Protein AF-A0A087U6N5-F1 (afdb_monomer)

Solvent-accessible surface area (backbone atoms only — not comparable to full-atom values): 22549 Å² total; per-residue (Å²): 138,92,80,91,86,80,84,83,82,83,78,58,75,62,62,71,56,47,54,60,55,51,52,50,54,49,48,53,50,53,46,52,34,31,43,51,13,33,53,29,34,18,44,20,47,17,50,35,24,36,49,40,55,46,35,60,36,48,47,71,46,43,84,78,50,54,70,69,56,47,49,52,52,50,53,51,47,51,52,51,32,43,57,29,18,50,49,41,26,54,57,49,43,63,71,49,71,56,49,62,61,39,46,53,49,34,52,52,44,44,54,51,35,52,49,36,42,75,74,60,68,28,58,65,68,55,32,54,52,42,40,52,38,51,51,52,33,39,53,60,60,16,41,41,22,32,45,19,37,50,76,67,69,48,56,66,69,60,35,52,60,51,22,52,53,21,24,54,11,35,39,47,50,48,42,46,75,50,46,47,50,42,50,52,42,36,41,50,54,51,52,61,68,70,47,51,73,66,55,51,51,50,53,47,42,48,35,71,72,30,77,71,21,40,51,50,51,52,53,37,53,51,53,33,51,44,48,20,36,33,29,26,11,50,25,37,38,42,18,55,70,71,68,74,52,47,70,69,61,20,50,54,48,8,52,52,32,14,52,24,38,29,52,49,39,52,66,47,53,42,45,50,51,48,46,68,74,70,55,80,74,82,87,70,79,70,72,54,85,84,69,70,70,79,78,73,66,86,73,53,71,67,52,57,50,53,46,52,50,53,52,50,53,50,51,50,52,40,50,41,32,31,52,43,46,14,43,22,26,14,31,24,43,57,27,82,69,94,48,31,69,78,69,65,43,71,70,46,51,52,37,26,53,52,20,36,57,45,16,44,56,54,22,50,55,52,37,56,50,53,51,52,52,52,53,53,51,48,57,51,54,70,74,46,65,78,68,52,59,59,52,51,55,51,51,51,52,50,56,57,52,58,60,69,73,76,74,85,82,89,87,77,91,84,88,86,92,79,90,80,87,87,82,91,134

pLDDT: mean 75.42, std 20.96, range [23.14, 95.44]

Sequence (425 aa):
MVVKSSDRLINDKSTEEIYPKFKILLDTFLFLLAAWSEIGYSIFSGSSTSESILDPLKRYLYPSVSADTASKISQTLNILTQVLSYSDAMLTIATISDIKEKKEQFLKETRSGFNQLKYGEIKIIPFVLNLFIFIFSFVVISLCPWIGLRMRDFDMDFSLACGISMFLGQMTIYTLQYGSYIFAAPKRIFYLFEMTRSEKINLLKNIFCTKKGIYVALRTLANTTVMGLRFHGIGLFSSKLILGNNALFGTVYSCLASFSIVYRVLMTQSYNDYRTKFKEETDIELIPTDKIQEEVAPQNTAGKIVAKLLLLLLSILISLTFLLRTFSTPVLCTGPIDNPERDYDIKTTLLASLGLLLGGFAAYQYCKFMWRLGKMASKNISSSAFFRANDFVKSHRMIVNDSNQNGSLKNETTIALSQIQPPVK

Organism: Stegodyphus mimosarum (NCBI:txid407821)

Nearest PDB structures (foldseek):
  2efl-assembly1_A-2  TM=1.630E-01  e=5.286E+00  Homo sapiens

Mean predicted aligned error: 13.1 Å

Radius of gyration: 30.12 Å; Cα contacts (8 Å, |Δi|>4): 412; chains: 1; bounding box: 91×103×58 Å

Secondary structure (DSSP, 8-state):
-----SSSSS--HHHHHHHHHHHHHHHHHHHHHHHHHHHHHHHHHHHHHHHHHHHHHHHHTGGGS-HHHHHHHHHHHHHHHHHHHHHHHHHHHHHHTTHHHHHHHHHHHHHHHHHHHHTTSS-HHHHHHHHHHHHHHHHHHHTHHHHHHHHTT--HHHHHHHHHHHHHHHHHHHHHHHTTHHHHHHHHHHHHHHS-HHHHHHHHHHHHSSHHHHHHHHHHHHHHHHHHHHHHHHHHHHHHHTS---HHHHHHHHHHHHHHHHHHHIIIIIHHHHHHHH--SSS-----TT----------HHHHHHHHHHHHHHHHHHHHHHHHHHHHHHHHHH---S-HHHH--HHHHHHHHHHHHHHHHHHHHHHHHHHHHHHHHHHHHHHSSTTHHHHHHHHHHHHHHHTTTS-------------------

Structure (mmCIF, N/CA/C/O backbone):
data_AF-A0A087U6N5-F1
#
_entry.id   AF-A0A087U6N5-F1
#
loop_
_atom_site.group_PDB
_atom_site.id
_atom_site.type_symbol
_atom_site.label_atom_id
_atom_site.label_alt_id
_atom_site.label_comp_id
_atom_site.label_asym_id
_atom_site.label_entity_id
_atom_site.label_seq_id
_atom_site.pdbx_PDB_ins_code
_atom_site.Cartn_x
_atom_site.Cartn_y
_atom_site.Cartn_z
_atom_site.occupancy
_atom_site.B_iso_or_equiv
_atom_site.auth_seq_id
_atom_site.auth_comp_id
_atom_site.auth_asym_id
_atom_site.auth_atom_id
_atom_site.pdbx_PDB_model_num
ATOM 1 N N . MET A 1 1 ? -61.852 -19.584 19.414 1.00 34.88 1 MET A N 1
ATOM 2 C CA . MET A 1 1 ? -61.687 -20.662 18.416 1.00 34.88 1 MET A CA 1
ATOM 3 C C . MET A 1 1 ? -60.348 -20.473 17.729 1.00 34.88 1 MET A C 1
ATOM 5 O O . MET A 1 1 ? -60.082 -19.393 17.224 1.00 34.88 1 MET A O 1
ATOM 9 N N . VAL A 1 2 ? -59.497 -21.491 17.805 1.00 32.25 2 VAL A N 1
ATOM 10 C CA . VAL A 1 2 ? -58.175 -21.563 17.175 1.00 32.25 2 VAL A CA 1
ATOM 11 C C . VAL A 1 2 ? -58.328 -22.151 15.775 1.00 32.25 2 VAL A C 1
ATOM 13 O O . VAL A 1 2 ? -58.846 -23.255 15.669 1.00 32.25 2 VAL A O 1
ATOM 16 N N . VAL A 1 3 ? -57.813 -21.458 14.756 1.00 29.94 3 VAL A N 1
ATOM 17 C CA . VAL A 1 3 ? -57.280 -21.986 13.479 1.00 29.94 3 VAL A CA 1
ATOM 18 C C . VAL A 1 3 ? -56.268 -20.912 13.028 1.00 29.94 3 VAL A C 1
ATOM 20 O O . VAL A 1 3 ? -56.685 -19.817 12.685 1.00 29.94 3 VAL A O 1
ATOM 23 N N . LYS A 1 4 ? -54.946 -20.973 13.253 1.00 33.84 4 LYS A N 1
ATOM 24 C CA . LYS A 1 4 ? -53.900 -21.935 12.851 1.00 33.84 4 LYS A CA 1
ATOM 25 C C . LYS A 1 4 ? -53.874 -22.221 11.341 1.00 33.84 4 LYS A C 1
ATOM 27 O O . LYS A 1 4 ? -54.354 -23.265 10.920 1.00 33.84 4 LYS A O 1
ATOM 32 N N . SER A 1 5 ? -53.239 -21.346 10.550 1.00 35.84 5 SER A N 1
ATOM 33 C CA . SER A 1 5 ? -52.713 -21.726 9.221 1.00 35.84 5 SER A CA 1
ATOM 34 C C . SER A 1 5 ? -51.633 -20.795 8.625 1.00 35.84 5 SER A C 1
ATOM 36 O O . SER A 1 5 ? -51.600 -20.633 7.409 1.00 35.84 5 SER A O 1
ATOM 38 N N . SER A 1 6 ? -50.728 -20.217 9.426 1.00 33.28 6 SER A N 1
ATOM 39 C CA . SER A 1 6 ? -49.598 -19.425 8.879 1.00 33.28 6 SER A CA 1
ATOM 40 C C . SER A 1 6 ? -48.213 -20.033 9.136 1.00 33.28 6 SER A C 1
ATOM 42 O O . SER A 1 6 ? -47.249 -19.644 8.489 1.00 33.28 6 SER A O 1
ATOM 44 N N . ASP A 1 7 ? -48.104 -21.042 10.005 1.00 32.16 7 ASP A N 1
ATOM 45 C CA . ASP A 1 7 ? -46.802 -21.534 10.495 1.00 32.16 7 ASP A CA 1
ATOM 46 C C . ASP A 1 7 ? -46.289 -22.808 9.799 1.00 32.16 7 ASP A C 1
ATOM 48 O O . ASP A 1 7 ? -45.426 -23.504 10.327 1.00 32.16 7 ASP A O 1
ATOM 52 N N . ARG A 1 8 ? -46.818 -23.169 8.623 1.00 31.52 8 ARG A N 1
ATOM 53 C CA . ARG A 1 8 ? -46.416 -24.408 7.920 1.00 31.52 8 ARG A CA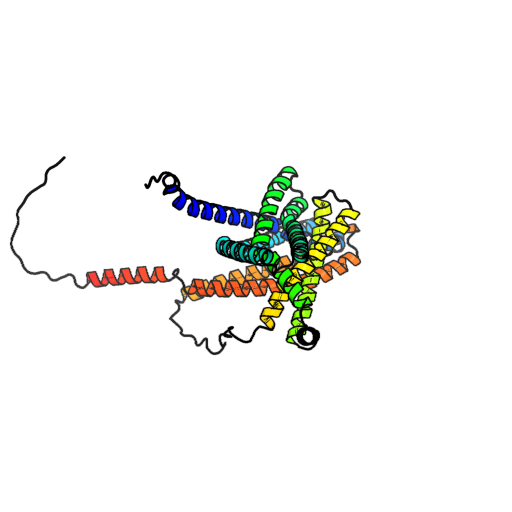 1
ATOM 54 C C . ARG A 1 8 ? -45.539 -24.226 6.681 1.00 31.52 8 ARG A C 1
ATOM 56 O O . ARG A 1 8 ? -45.309 -25.205 5.985 1.00 31.52 8 ARG A O 1
ATOM 63 N N . LEU A 1 9 ? -44.997 -23.035 6.430 1.00 33.41 9 LEU A N 1
ATOM 64 C CA . LEU A 1 9 ? -44.153 -22.791 5.247 1.00 33.41 9 LEU A CA 1
ATOM 65 C C . LEU A 1 9 ? -42.735 -22.279 5.534 1.00 33.41 9 LEU A C 1
ATOM 67 O O . LEU A 1 9 ? -42.012 -21.949 4.604 1.00 33.41 9 LEU A O 1
ATOM 71 N N . ILE A 1 10 ? -42.295 -22.277 6.795 1.00 40.03 10 ILE A N 1
ATOM 72 C CA . ILE A 1 10 ? -40.899 -21.974 7.157 1.00 40.03 10 ILE A CA 1
ATOM 73 C C . ILE A 1 10 ? -40.427 -22.997 8.192 1.00 40.03 10 ILE A C 1
ATOM 75 O O . ILE A 1 10 ? -40.087 -22.667 9.320 1.00 40.03 10 ILE A O 1
ATOM 79 N N . ASN A 1 11 ? -40.501 -24.278 7.849 1.00 38.62 11 ASN A N 1
ATOM 80 C CA . ASN A 1 11 ? -39.850 -25.319 8.643 1.00 38.62 11 ASN A CA 1
ATOM 81 C C . ASN A 1 11 ? -39.236 -26.369 7.722 1.00 38.62 11 ASN A C 1
ATOM 83 O O . ASN A 1 11 ? -39.383 -27.577 7.906 1.00 38.62 11 ASN A O 1
ATOM 87 N N . ASP A 1 12 ? -38.595 -25.870 6.671 1.00 39.12 12 ASP A N 1
ATOM 88 C CA . ASP A 1 12 ? -37.913 -26.694 5.700 1.00 39.12 12 ASP A CA 1
ATOM 89 C C . ASP A 1 12 ? -36.463 -26.852 6.169 1.00 39.12 12 ASP A C 1
ATOM 91 O O . ASP A 1 12 ? -35.696 -25.884 6.203 1.00 39.12 12 ASP A O 1
ATOM 95 N N . LYS A 1 13 ? -36.096 -28.078 6.571 1.00 41.03 13 LYS A N 1
ATOM 96 C CA . LYS A 1 13 ? -34.728 -28.493 6.955 1.00 41.03 13 LYS A CA 1
ATOM 97 C C . LYS A 1 13 ? -33.665 -28.086 5.919 1.00 41.03 13 LYS A C 1
ATOM 99 O O . LYS A 1 13 ? -32.487 -27.988 6.247 1.00 41.03 13 LYS A O 1
ATOM 104 N N . SER A 1 14 ? -34.081 -27.809 4.684 1.00 44.22 14 SER A N 1
ATOM 105 C CA . SER A 1 14 ? -33.263 -27.236 3.615 1.00 44.22 14 SER A CA 1
ATOM 106 C C . SER A 1 14 ? -32.658 -25.874 4.003 1.00 44.22 14 SER A C 1
ATOM 108 O O . SER A 1 14 ? -31.481 -25.628 3.753 1.00 44.22 14 SER A O 1
ATOM 110 N N . THR A 1 15 ? -33.410 -25.010 4.690 1.00 42.12 15 THR A N 1
ATOM 111 C CA . THR A 1 15 ? -32.994 -23.641 5.047 1.00 42.12 15 THR A CA 1
ATOM 112 C C . THR A 1 15 ? -31.859 -23.605 6.081 1.00 42.12 15 THR A C 1
ATOM 114 O O . THR A 1 15 ? -30.982 -22.742 6.001 1.00 42.12 15 THR A O 1
ATOM 117 N N . GLU A 1 16 ? -31.825 -24.564 7.014 1.00 47.69 16 GLU A N 1
ATOM 118 C CA . GLU A 1 16 ? -30.769 -24.677 8.035 1.00 47.69 16 GLU A CA 1
ATOM 119 C C . GLU A 1 16 ? -29.457 -25.265 7.485 1.00 47.69 16 GLU A C 1
ATOM 121 O O . GLU A 1 16 ? -28.385 -24.920 7.979 1.00 47.69 16 GLU A O 1
ATOM 126 N N . GLU A 1 17 ? -29.500 -26.081 6.423 1.00 50.81 17 GLU A N 1
ATOM 127 C CA . GLU A 1 17 ? -28.295 -26.606 5.756 1.00 50.81 17 GLU A CA 1
ATOM 128 C C . GLU A 1 17 ? -27.736 -25.684 4.659 1.00 50.81 17 GLU A C 1
ATOM 130 O O . GLU A 1 17 ? -26.525 -25.675 4.407 1.00 50.81 17 GLU A O 1
ATOM 135 N N . ILE A 1 18 ? -28.588 -24.893 3.996 1.00 56.06 18 ILE A N 1
ATOM 136 C CA . ILE A 1 18 ? -28.172 -23.955 2.939 1.00 56.06 18 ILE A CA 1
ATOM 137 C C . ILE A 1 18 ? -27.336 -22.809 3.525 1.00 56.06 18 ILE A C 1
ATOM 139 O O . ILE A 1 18 ? -26.335 -22.401 2.933 1.00 56.06 18 ILE A O 1
ATOM 143 N N . TYR A 1 19 ? -27.692 -22.324 4.715 1.00 61.00 19 TYR A N 1
ATOM 144 C CA . TYR A 1 19 ? -27.027 -21.193 5.362 1.00 61.00 19 TYR A CA 1
ATOM 145 C C . TYR A 1 19 ? -25.529 -21.423 5.681 1.00 61.00 19 TYR A C 1
ATOM 147 O O . TYR A 1 19 ? -24.704 -20.575 5.321 1.00 61.00 19 TYR A O 1
ATOM 155 N N . PRO A 1 20 ? -25.109 -22.555 6.288 1.00 72.81 20 PRO A N 1
ATOM 156 C CA . PRO A 1 20 ? -23.692 -22.840 6.514 1.00 72.81 20 PRO A CA 1
ATOM 157 C C . PRO A 1 20 ? -22.926 -23.115 5.213 1.00 72.81 20 PRO A C 1
ATOM 159 O O . PRO A 1 20 ? -21.796 -22.642 5.079 1.00 72.81 20 PRO A O 1
ATOM 162 N N . LYS A 1 21 ? -23.530 -23.803 4.229 1.00 75.69 21 LYS A N 1
ATOM 163 C CA . LYS A 1 21 ? -22.900 -24.056 2.916 1.00 75.69 21 LYS A CA 1
ATOM 164 C C . LYS A 1 21 ? -22.639 -22.752 2.155 1.00 75.69 21 LYS A C 1
ATOM 166 O O . LYS A 1 21 ? -21.538 -22.549 1.648 1.00 75.69 21 LYS A O 1
ATOM 171 N N . PHE A 1 22 ? -23.606 -21.834 2.148 1.00 81.94 22 PHE A N 1
ATOM 172 C CA . PHE A 1 22 ? -23.453 -20.512 1.540 1.00 81.94 22 PHE A CA 1
ATOM 173 C C . PHE A 1 22 ? -22.379 -19.669 2.242 1.00 81.94 22 PHE A C 1
ATOM 175 O O . PHE A 1 22 ? -21.578 -19.008 1.583 1.00 81.94 22 PHE A O 1
ATOM 182 N N . LYS A 1 23 ? -22.302 -19.726 3.581 1.00 82.44 23 LYS A N 1
ATOM 183 C CA . LYS A 1 23 ? -21.275 -19.007 4.351 1.00 82.44 23 LYS A CA 1
ATOM 184 C C . LYS A 1 23 ? -19.859 -19.483 4.006 1.00 82.44 23 LYS A C 1
ATOM 186 O O . LYS A 1 23 ? -18.983 -18.639 3.836 1.00 82.44 23 LYS A O 1
ATOM 191 N N . ILE A 1 24 ? -19.655 -20.798 3.878 1.00 84.94 24 ILE A N 1
ATOM 192 C CA . ILE A 1 24 ? -18.368 -21.385 3.471 1.00 84.94 24 ILE A CA 1
ATOM 193 C C . ILE A 1 24 ? -18.020 -20.959 2.044 1.00 84.94 24 ILE A C 1
ATOM 195 O O . ILE A 1 24 ? -16.914 -20.480 1.817 1.00 84.94 24 ILE A O 1
ATOM 199 N N . LEU A 1 25 ? -18.969 -21.066 1.107 1.00 88.31 25 LEU A N 1
ATOM 200 C CA . LEU A 1 25 ? -18.761 -20.659 -0.285 1.00 88.31 25 LEU A CA 1
ATOM 201 C C . LEU A 1 25 ? -18.340 -19.187 -0.387 1.00 88.31 25 LEU A C 1
ATOM 203 O O . LEU A 1 25 ? -17.398 -18.865 -1.107 1.00 88.31 25 LEU A O 1
ATOM 207 N N . LEU A 1 26 ? -19.001 -18.306 0.368 1.00 87.75 26 LEU A N 1
ATOM 208 C CA . LEU A 1 26 ? -18.651 -16.892 0.434 1.00 87.75 26 LEU A CA 1
ATOM 209 C C . LEU A 1 26 ? -17.243 -16.683 1.005 1.00 87.75 26 LEU A C 1
ATOM 211 O O . LEU A 1 26 ? -16.474 -15.921 0.433 1.00 87.75 26 LEU A O 1
ATOM 215 N N . ASP A 1 27 ? -16.883 -17.357 2.100 1.00 86.75 27 ASP A N 1
ATOM 216 C CA . ASP A 1 27 ? -15.545 -17.238 2.697 1.00 86.75 27 ASP A CA 1
ATOM 217 C C . ASP A 1 27 ? -14.444 -17.707 1.741 1.00 86.75 27 ASP A C 1
ATOM 219 O O . ASP A 1 27 ? -13.428 -17.028 1.587 1.00 86.75 27 ASP A O 1
ATOM 223 N N . THR A 1 28 ? -14.664 -18.821 1.040 1.00 88.62 28 THR A N 1
ATOM 224 C CA . THR A 1 28 ? -13.745 -19.311 0.007 1.00 88.62 28 THR A CA 1
ATOM 225 C C . THR A 1 28 ? -13.643 -18.333 -1.158 1.00 88.62 28 THR A C 1
ATOM 227 O O . THR A 1 28 ? -12.536 -18.027 -1.596 1.00 88.62 28 THR A O 1
ATOM 230 N N . PHE A 1 29 ? -14.768 -17.802 -1.641 1.00 91.56 29 PHE A N 1
ATOM 231 C CA . PHE A 1 29 ? -14.775 -16.823 -2.725 1.00 91.56 29 PHE A CA 1
ATOM 232 C C . PHE A 1 29 ? -14.017 -15.546 -2.342 1.00 91.56 29 PHE A C 1
ATOM 234 O O . PHE A 1 29 ? -13.152 -15.101 -3.093 1.00 91.56 29 PHE A O 1
ATOM 241 N N . LEU A 1 30 ? -14.281 -14.992 -1.154 1.00 90.19 30 LEU A N 1
ATOM 242 C CA . LEU A 1 30 ? -13.582 -13.808 -0.654 1.00 90.19 30 LEU A CA 1
ATOM 243 C C . LEU A 1 30 ? -12.082 -14.066 -0.481 1.00 90.19 30 LEU A C 1
ATOM 245 O O . LEU A 1 30 ? -11.278 -13.193 -0.802 1.00 90.19 30 LEU A O 1
ATOM 249 N N . PHE A 1 31 ? -11.696 -15.257 -0.011 1.00 90.94 31 PHE A N 1
ATOM 250 C CA . PHE A 1 31 ? -10.290 -15.634 0.120 1.00 90.94 31 PHE A CA 1
ATOM 251 C C . PHE A 1 31 ? -9.598 -15.708 -1.242 1.00 90.94 31 PHE A C 1
ATOM 253 O O . PHE A 1 31 ? -8.532 -15.124 -1.414 1.00 90.94 31 PHE A O 1
ATOM 260 N N . LEU A 1 32 ? -10.207 -16.387 -2.218 1.00 92.69 32 LEU A N 1
ATOM 261 C CA . LEU A 1 32 ? -9.653 -16.503 -3.568 1.00 92.69 32 LEU A CA 1
ATOM 262 C C . LEU A 1 32 ? -9.543 -15.136 -4.246 1.00 92.69 32 LEU A C 1
ATOM 264 O O . LEU A 1 32 ? -8.527 -14.847 -4.873 1.00 92.69 32 LEU A O 1
ATOM 268 N N . LEU A 1 33 ? -10.548 -14.275 -4.076 1.00 92.69 33 LEU A N 1
ATOM 269 C CA . LEU A 1 33 ? -10.542 -12.921 -4.619 1.00 92.69 33 LEU A CA 1
ATOM 270 C C . LEU A 1 33 ? -9.446 -12.056 -3.974 1.00 92.69 33 LEU A C 1
ATOM 272 O O . LEU A 1 33 ? -8.720 -11.351 -4.675 1.00 92.69 33 LEU A O 1
ATOM 276 N N . ALA A 1 34 ? -9.277 -12.150 -2.652 1.00 89.75 34 ALA A N 1
ATOM 277 C CA . ALA A 1 34 ? -8.190 -11.492 -1.934 1.00 89.75 34 ALA A CA 1
ATOM 278 C C . ALA A 1 34 ? -6.819 -12.001 -2.411 1.00 89.75 34 ALA A C 1
ATOM 280 O O . ALA A 1 34 ? -5.956 -11.201 -2.771 1.00 89.75 34 ALA A O 1
ATOM 281 N N . ALA A 1 35 ? -6.634 -13.319 -2.504 1.00 91.81 35 ALA A N 1
ATOM 282 C CA . ALA A 1 35 ? -5.390 -13.923 -2.971 1.00 91.81 35 ALA A CA 1
ATOM 283 C C . ALA A 1 35 ? -5.048 -13.513 -4.410 1.00 91.81 35 ALA A C 1
ATOM 285 O O . ALA A 1 35 ? -3.911 -13.141 -4.696 1.00 91.81 35 ALA A O 1
ATOM 286 N N . TRP A 1 36 ? -6.044 -13.500 -5.297 1.00 93.94 36 TRP A N 1
ATOM 287 C CA . TRP A 1 36 ? -5.895 -13.011 -6.665 1.00 93.94 36 TRP A CA 1
ATOM 288 C C . TRP A 1 36 ? -5.448 -11.547 -6.711 1.00 93.94 36 TRP A C 1
ATOM 290 O O . TRP A 1 36 ? -4.549 -11.179 -7.468 1.00 93.94 36 TRP A O 1
ATOM 300 N N . SER A 1 37 ? -6.021 -10.710 -5.850 1.00 94.31 37 SER A N 1
ATOM 301 C CA . SER A 1 37 ? -5.659 -9.298 -5.777 1.00 94.31 37 SER A CA 1
ATOM 302 C C . SER A 1 37 ? -4.252 -9.044 -5.228 1.00 94.31 37 SER A C 1
ATOM 304 O O . SER A 1 37 ? -3.603 -8.090 -5.651 1.00 94.31 37 SER A O 1
ATOM 306 N N . GLU A 1 38 ? -3.746 -9.907 -4.343 1.00 92.62 38 GLU A N 1
ATOM 307 C CA . GLU A 1 38 ? -2.366 -9.850 -3.844 1.00 92.62 38 GLU A CA 1
ATOM 308 C C . GLU A 1 38 ? -1.357 -10.292 -4.911 1.00 92.62 38 GLU A C 1
ATOM 310 O O . GLU A 1 38 ? -0.292 -9.689 -5.045 1.00 92.62 38 GLU A O 1
ATOM 315 N N . ILE A 1 39 ? -1.711 -11.276 -5.747 1.00 92.00 39 ILE A N 1
ATOM 316 C CA . ILE A 1 39 ? -0.923 -11.614 -6.943 1.00 92.00 39 ILE A CA 1
ATOM 317 C C . ILE A 1 39 ? -0.854 -10.400 -7.873 1.00 92.00 39 ILE A C 1
ATOM 319 O O . ILE A 1 39 ? 0.228 -10.022 -8.314 1.00 92.00 39 ILE A O 1
ATOM 323 N N . GLY A 1 40 ? -1.977 -9.729 -8.122 1.00 92.00 40 GLY A N 1
ATOM 324 C CA . GLY A 1 40 ? -1.991 -8.490 -8.894 1.00 92.00 40 GLY A CA 1
ATOM 325 C C . GLY A 1 40 ? -1.148 -7.372 -8.273 1.00 92.00 40 GLY A C 1
ATOM 326 O O . GLY A 1 40 ? -0.360 -6.718 -8.957 1.00 92.00 40 GLY A O 1
ATOM 327 N N . TYR A 1 41 ? -1.243 -7.190 -6.956 1.00 91.88 41 TYR A N 1
ATOM 328 C CA . TYR A 1 41 ? -0.422 -6.228 -6.224 1.00 91.88 41 TYR A CA 1
ATOM 329 C C . TYR A 1 41 ? 1.078 -6.561 -6.316 1.00 91.88 41 TYR A C 1
ATOM 331 O O . TYR A 1 41 ? 1.903 -5.650 -6.366 1.00 91.88 41 TYR A O 1
ATOM 339 N N . SER A 1 42 ? 1.448 -7.842 -6.421 1.00 93.00 42 SER A N 1
ATOM 340 C CA . SER A 1 42 ? 2.834 -8.273 -6.660 1.00 93.00 42 SER A CA 1
ATOM 341 C C . SER A 1 42 ? 3.383 -7.823 -8.018 1.00 93.00 42 SER A C 1
ATOM 343 O O . SER A 1 42 ? 4.572 -7.527 -8.149 1.00 93.00 42 SER A O 1
ATOM 345 N N . ILE A 1 43 ? 2.528 -7.728 -9.039 1.00 92.75 43 ILE A N 1
ATOM 346 C CA . ILE A 1 43 ? 2.928 -7.219 -10.354 1.00 92.75 43 ILE A CA 1
ATOM 347 C C . ILE A 1 43 ? 3.255 -5.733 -10.220 1.00 92.75 43 ILE A C 1
ATOM 349 O O . ILE A 1 43 ? 4.320 -5.300 -10.651 1.00 92.75 43 ILE A O 1
ATOM 353 N N . PHE A 1 44 ? 2.383 -4.978 -9.548 1.00 93.69 44 PHE A N 1
ATOM 354 C CA . PHE A 1 44 ? 2.593 -3.562 -9.259 1.00 93.69 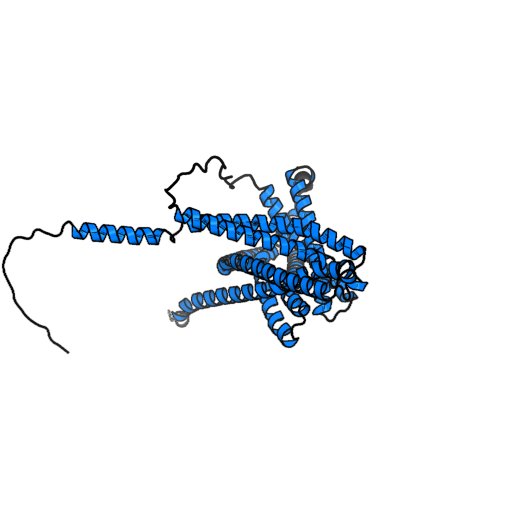44 PHE A CA 1
ATOM 355 C C . PHE A 1 44 ? 3.850 -3.300 -8.431 1.00 93.69 44 PHE A C 1
ATOM 357 O O . PHE A 1 44 ? 4.680 -2.477 -8.816 1.00 93.69 44 PHE A O 1
ATOM 364 N N . SER A 1 45 ? 4.027 -4.010 -7.314 1.00 91.69 45 SER A N 1
ATOM 365 C CA . SER A 1 45 ? 5.197 -3.823 -6.459 1.00 91.69 45 SER A CA 1
ATOM 366 C C . SER A 1 45 ? 6.483 -4.188 -7.200 1.00 91.69 45 SER A C 1
ATOM 368 O O . SER A 1 45 ? 7.425 -3.404 -7.170 1.00 91.69 45 SER A O 1
ATOM 370 N N . GLY A 1 46 ? 6.493 -5.284 -7.964 1.00 92.12 46 GLY A N 1
ATOM 371 C CA . GLY A 1 46 ? 7.623 -5.658 -8.815 1.00 92.12 46 GLY A CA 1
ATOM 372 C C . GLY A 1 46 ? 7.960 -4.594 -9.866 1.00 92.12 46 GLY A C 1
ATOM 373 O O . GLY A 1 46 ? 9.122 -4.212 -9.984 1.00 92.12 46 GLY A O 1
ATOM 374 N N . SER A 1 47 ? 6.961 -4.075 -10.589 1.00 92.81 47 SER A N 1
ATOM 375 C CA . SER A 1 47 ? 7.165 -3.018 -11.593 1.00 92.81 47 SER A CA 1
ATOM 376 C C . SER A 1 47 ? 7.676 -1.723 -10.957 1.00 92.81 47 SER A C 1
ATOM 378 O O . SER A 1 47 ? 8.669 -1.169 -11.414 1.00 92.81 47 SER A O 1
ATOM 380 N N . SER A 1 48 ? 7.076 -1.289 -9.844 1.00 92.88 48 SER A N 1
ATOM 381 C CA . SER A 1 48 ? 7.502 -0.075 -9.135 1.00 92.88 48 SER A CA 1
ATOM 382 C C . SER A 1 48 ? 8.922 -0.180 -8.560 1.00 92.88 48 SER A C 1
ATOM 384 O O . SER A 1 48 ? 9.699 0.773 -8.625 1.00 92.88 48 SER A O 1
ATOM 386 N N . THR A 1 49 ? 9.306 -1.345 -8.030 1.00 92.62 49 THR A N 1
ATOM 387 C CA . THR A 1 49 ? 10.683 -1.593 -7.593 1.00 92.62 49 THR A CA 1
ATOM 388 C C . THR A 1 49 ? 11.644 -1.584 -8.775 1.00 92.62 49 THR A C 1
ATOM 390 O O . THR A 1 49 ? 12.733 -1.028 -8.657 1.00 92.62 49 THR A O 1
ATOM 393 N N . SER A 1 50 ? 11.254 -2.184 -9.902 1.00 91.88 50 SER A N 1
ATOM 394 C CA . SER A 1 50 ? 12.086 -2.199 -11.102 1.00 91.88 50 SER A CA 1
ATOM 395 C C . SER A 1 50 ? 12.339 -0.782 -11.616 1.00 91.88 50 SER A C 1
ATOM 397 O O . SER A 1 50 ? 13.497 -0.392 -11.718 1.00 91.88 50 SER A O 1
ATOM 399 N N . GLU A 1 51 ? 11.300 0.033 -11.817 1.00 91.81 51 GLU A N 1
ATOM 400 C CA . GLU A 1 51 ? 11.445 1.438 -12.238 1.00 91.81 51 GLU A CA 1
ATOM 401 C C . GLU A 1 51 ? 12.298 2.251 -11.255 1.00 91.81 51 GLU A C 1
ATOM 403 O O . GLU A 1 51 ? 13.242 2.924 -11.663 1.00 91.81 51 GLU A O 1
ATOM 408 N N . SER A 1 52 ? 12.071 2.095 -9.945 1.00 92.25 52 SER A N 1
ATOM 409 C CA . SER A 1 52 ? 12.845 2.798 -8.908 1.00 92.25 52 SER A CA 1
ATOM 410 C C . SER A 1 52 ? 14.354 2.536 -8.975 1.00 92.25 52 SER A C 1
ATOM 412 O O . SER A 1 52 ? 15.142 3.375 -8.538 1.00 92.25 52 SER A O 1
ATOM 414 N N . ILE A 1 53 ? 14.762 1.362 -9.466 1.00 92.12 53 ILE A N 1
ATOM 415 C CA . ILE A 1 53 ? 16.172 0.997 -9.629 1.00 92.12 53 ILE A CA 1
ATOM 416 C C . ILE A 1 53 ? 16.650 1.338 -11.044 1.00 92.12 53 ILE A C 1
ATOM 418 O O . ILE A 1 53 ? 17.748 1.861 -11.208 1.00 92.12 53 ILE A O 1
ATOM 422 N N . LEU A 1 54 ? 15.855 1.045 -12.073 1.00 91.38 54 LEU A N 1
ATOM 423 C CA . LEU A 1 54 ? 16.251 1.192 -13.470 1.00 91.38 54 LEU A CA 1
ATOM 424 C C . LEU A 1 54 ? 16.333 2.649 -13.915 1.00 91.38 54 LEU A C 1
ATOM 426 O O . LEU A 1 54 ? 17.254 2.981 -14.653 1.00 91.38 54 LEU A O 1
ATOM 430 N N . ASP A 1 55 ? 15.425 3.516 -13.481 1.00 91.94 55 ASP A N 1
ATOM 431 C CA . ASP A 1 55 ? 15.386 4.915 -13.916 1.00 91.94 55 ASP A CA 1
ATOM 432 C C . ASP A 1 55 ? 16.687 5.680 -13.621 1.00 91.94 55 ASP A C 1
ATOM 434 O O . ASP A 1 55 ? 17.271 6.243 -14.556 1.00 91.94 55 ASP A O 1
ATOM 438 N N . PRO A 1 56 ? 17.239 5.649 -12.390 1.00 90.69 56 PRO A N 1
ATOM 439 C CA . PRO A 1 56 ? 18.534 6.269 -12.136 1.00 90.69 56 PRO A CA 1
ATOM 440 C C . PRO A 1 56 ? 19.678 5.567 -12.885 1.00 90.69 56 PRO A C 1
ATOM 442 O O . PRO A 1 56 ? 20.618 6.233 -13.321 1.00 90.69 56 PRO A O 1
ATOM 445 N N . LEU A 1 57 ? 19.620 4.244 -13.083 1.00 92.00 57 LEU A N 1
ATOM 446 C CA . LEU A 1 57 ? 20.650 3.526 -13.844 1.00 92.00 57 LEU A CA 1
ATOM 447 C C . LEU A 1 57 ? 20.658 3.933 -15.320 1.00 92.00 57 LEU A C 1
ATOM 449 O O . LEU A 1 57 ? 21.734 4.167 -15.869 1.00 92.00 57 LEU A O 1
ATOM 453 N N . LYS A 1 58 ? 19.482 4.079 -15.939 1.00 91.19 58 LYS A N 1
ATOM 454 C CA . LYS A 1 58 ? 19.323 4.565 -17.316 1.00 91.19 58 LYS A CA 1
ATOM 455 C C . LYS A 1 58 ? 19.916 5.958 -17.486 1.00 91.19 58 LYS A C 1
ATOM 457 O O . LYS A 1 58 ? 20.606 6.209 -18.466 1.00 91.19 58 LYS A O 1
ATOM 462 N N . ARG A 1 59 ? 19.703 6.846 -16.512 1.00 92.38 59 ARG A N 1
ATOM 463 C CA . ARG A 1 59 ? 20.226 8.215 -16.557 1.00 92.38 59 ARG A CA 1
ATOM 464 C C . ARG A 1 59 ? 21.737 8.296 -16.346 1.00 92.38 59 ARG A C 1
ATOM 466 O O . ARG A 1 59 ? 22.407 9.031 -17.065 1.00 92.38 59 ARG A O 1
ATOM 473 N N . TYR A 1 60 ? 22.263 7.600 -15.339 1.00 90.38 60 TYR A N 1
ATOM 474 C CA . TYR A 1 60 ? 23.618 7.859 -14.838 1.00 90.38 60 TYR A CA 1
ATOM 475 C C . TYR A 1 60 ? 24.641 6.767 -15.172 1.00 90.38 60 TYR A C 1
ATOM 477 O O . TYR A 1 60 ? 25.823 7.076 -15.305 1.00 90.38 60 TYR A O 1
ATOM 485 N N . LEU A 1 61 ? 24.223 5.503 -15.307 1.00 91.44 61 LEU A N 1
ATOM 486 C CA . LEU A 1 61 ? 25.141 4.375 -15.504 1.00 91.44 61 LEU A CA 1
ATOM 487 C C . LEU A 1 61 ? 25.154 3.864 -16.946 1.00 91.44 61 LEU A C 1
ATOM 489 O O . LEU A 1 61 ? 26.228 3.635 -17.496 1.00 91.44 61 LEU A O 1
ATOM 493 N N . TYR A 1 62 ? 23.984 3.672 -17.555 1.00 93.75 62 TYR A N 1
ATOM 494 C CA . TYR A 1 62 ? 23.853 3.056 -18.881 1.00 93.75 62 TYR A CA 1
ATOM 495 C C . TYR A 1 62 ? 24.595 3.793 -20.003 1.00 93.75 62 TYR A C 1
ATOM 497 O O . TYR A 1 62 ? 25.169 3.099 -20.840 1.00 93.75 62 TYR A O 1
ATOM 505 N N . PRO A 1 63 ? 24.717 5.137 -19.999 1.00 92.38 63 PRO A N 1
ATOM 506 C CA . PRO A 1 63 ? 25.547 5.843 -20.977 1.00 92.38 63 PRO A CA 1
ATOM 507 C C . PRO A 1 63 ? 27.039 5.478 -20.914 1.00 92.38 63 PRO A C 1
ATOM 509 O O . PRO A 1 63 ? 27.767 5.703 -21.876 1.00 92.38 63 PRO A O 1
ATOM 512 N N . SER A 1 64 ? 27.499 4.924 -19.789 1.00 92.62 64 SER A N 1
ATOM 513 C CA . SER A 1 64 ? 28.908 4.620 -19.515 1.00 92.62 64 SER A CA 1
ATOM 514 C C . SER A 1 64 ? 29.264 3.138 -19.695 1.00 92.62 64 SER A C 1
ATOM 516 O O . SER A 1 64 ? 30.406 2.752 -19.451 1.00 92.62 64 SER A O 1
ATOM 518 N N . VAL A 1 65 ? 28.311 2.285 -20.082 1.00 94.50 65 VAL A N 1
ATOM 519 C CA . VAL A 1 65 ? 28.514 0.835 -20.248 1.00 94.50 65 VAL A CA 1
ATOM 520 C C . VAL A 1 65 ? 28.015 0.361 -21.611 1.00 94.50 65 VAL A C 1
ATOM 522 O O . VAL A 1 65 ? 27.270 1.054 -22.298 1.00 94.50 65 VAL A O 1
ATOM 525 N N . SER A 1 66 ? 28.421 -0.842 -22.027 1.00 95.00 66 SER A N 1
ATOM 526 C CA . SER A 1 66 ? 27.941 -1.412 -23.287 1.00 95.00 66 SER A CA 1
ATOM 527 C C . SER A 1 66 ? 26.449 -1.759 -23.221 1.00 95.00 66 SER A C 1
ATOM 529 O O . SER A 1 66 ? 25.936 -2.159 -22.172 1.00 95.00 66 SER A O 1
ATOM 531 N N . ALA A 1 67 ? 25.764 -1.679 -24.366 1.00 92.38 67 ALA A N 1
ATOM 532 C CA . ALA A 1 67 ? 24.344 -2.019 -24.480 1.00 92.38 67 ALA A CA 1
ATOM 533 C C . ALA A 1 67 ? 24.037 -3.460 -24.023 1.00 92.38 67 ALA A C 1
ATOM 535 O O . ALA A 1 67 ? 23.035 -3.698 -23.350 1.00 92.38 67 ALA A O 1
ATOM 536 N N . ASP A 1 68 ? 24.932 -4.410 -24.316 1.00 95.44 68 ASP A N 1
ATOM 537 C CA . ASP A 1 68 ? 24.822 -5.798 -23.843 1.00 95.44 68 ASP A CA 1
ATOM 538 C C . ASP A 1 68 ? 24.869 -5.884 -22.305 1.00 95.44 68 ASP A C 1
ATOM 540 O O . ASP A 1 68 ? 24.064 -6.577 -21.683 1.00 95.44 68 ASP A O 1
ATOM 544 N N . THR A 1 69 ? 25.753 -5.110 -21.667 1.00 93.00 69 THR A N 1
ATOM 545 C CA . THR A 1 69 ? 25.857 -5.060 -20.201 1.00 93.00 69 THR A CA 1
ATOM 546 C C . THR A 1 69 ? 24.611 -4.431 -19.579 1.00 93.00 69 THR A C 1
ATOM 548 O O . THR A 1 69 ? 24.051 -4.984 -18.632 1.00 93.00 69 THR A O 1
ATOM 551 N N . ALA A 1 70 ? 24.137 -3.307 -20.125 1.00 91.75 70 ALA A N 1
ATOM 552 C CA . ALA A 1 70 ? 22.919 -2.641 -19.662 1.00 91.75 70 ALA A CA 1
ATOM 553 C C . ALA A 1 70 ? 21.683 -3.555 -19.773 1.00 91.75 70 ALA A C 1
ATOM 555 O O . ALA A 1 70 ? 20.870 -3.626 -18.845 1.00 91.75 70 ALA A O 1
ATOM 556 N N . SER A 1 71 ? 21.583 -4.313 -20.870 1.00 93.12 71 SER A N 1
ATOM 557 C CA . SER A 1 71 ? 20.528 -5.306 -21.085 1.00 93.12 71 SER A CA 1
ATOM 558 C C . SER A 1 71 ? 20.575 -6.428 -20.041 1.00 93.12 71 SER A C 1
ATOM 560 O O . SER A 1 71 ? 19.570 -6.705 -19.382 1.00 93.12 71 SER A O 1
ATOM 562 N N . LYS A 1 72 ? 21.757 -7.009 -19.788 1.00 93.62 72 LYS A N 1
ATOM 563 C CA . LYS A 1 72 ? 21.946 -8.055 -18.763 1.00 93.62 72 LYS A CA 1
ATOM 564 C C . LYS A 1 72 ? 21.599 -7.574 -17.354 1.00 93.62 72 LYS A C 1
ATOM 566 O O . LYS A 1 72 ? 20.953 -8.305 -16.598 1.00 93.62 72 LYS A O 1
ATOM 571 N N . ILE A 1 73 ? 21.988 -6.344 -17.003 1.00 90.56 73 ILE A N 1
ATOM 572 C CA . ILE A 1 73 ? 21.622 -5.715 -15.725 1.00 90.56 73 ILE A CA 1
ATOM 573 C C . ILE A 1 73 ? 20.098 -5.592 -15.625 1.00 90.56 73 ILE A C 1
ATOM 575 O O . ILE A 1 73 ? 19.512 -6.044 -14.641 1.00 90.56 73 ILE A O 1
ATOM 579 N N . SER A 1 74 ? 19.454 -5.041 -16.658 1.00 91.38 74 SER A N 1
ATOM 580 C CA . SER A 1 74 ? 17.999 -4.853 -16.696 1.00 91.38 74 SER A CA 1
ATOM 581 C C . SER A 1 74 ? 17.245 -6.175 -16.546 1.00 91.38 74 SER A C 1
ATOM 583 O O . SER A 1 74 ? 16.326 -6.288 -15.736 1.00 91.38 74 SER A O 1
ATOM 585 N N . GLN A 1 75 ? 17.665 -7.208 -17.279 1.00 91.56 75 GLN A N 1
ATOM 586 C CA . GLN A 1 75 ? 17.053 -8.534 -17.219 1.00 91.56 75 GLN A CA 1
ATOM 587 C C . GLN A 1 75 ? 17.189 -9.160 -15.825 1.00 91.56 75 GLN A C 1
ATOM 589 O O . GLN A 1 75 ? 16.210 -9.669 -15.277 1.00 91.56 75 GLN A O 1
ATOM 594 N N . THR A 1 76 ? 18.380 -9.083 -15.226 1.00 90.44 76 THR A N 1
ATOM 595 C CA . THR A 1 76 ? 18.642 -9.638 -13.890 1.00 90.44 76 THR A CA 1
ATOM 596 C C . THR A 1 76 ? 17.798 -8.938 -12.825 1.00 90.44 76 THR A C 1
ATOM 598 O O . THR A 1 76 ? 17.185 -9.601 -11.986 1.00 90.44 76 THR A O 1
ATOM 601 N N . LEU A 1 77 ? 17.707 -7.606 -12.881 1.00 89.31 77 LEU A N 1
ATOM 602 C CA . LEU A 1 77 ? 16.882 -6.821 -11.962 1.00 89.31 77 LEU A CA 1
ATOM 603 C C . LEU A 1 77 ? 15.392 -7.139 -12.117 1.00 89.31 77 LEU A C 1
ATOM 605 O O . LEU A 1 77 ? 14.698 -7.307 -11.116 1.00 89.31 77 LEU A O 1
ATOM 609 N N . ASN A 1 78 ? 14.898 -7.296 -13.345 1.00 87.81 78 ASN A N 1
ATOM 610 C CA . ASN A 1 78 ? 13.503 -7.664 -13.594 1.00 87.81 78 ASN A CA 1
ATOM 611 C C . ASN A 1 78 ? 13.145 -9.045 -13.024 1.00 87.81 78 ASN A C 1
ATOM 613 O O . ASN A 1 78 ? 12.081 -9.205 -12.428 1.00 87.81 78 ASN A O 1
ATOM 617 N N . ILE A 1 79 ? 14.031 -10.036 -13.159 1.00 88.50 79 ILE A N 1
ATOM 618 C CA . ILE A 1 79 ? 13.817 -11.367 -12.570 1.00 88.50 79 ILE A CA 1
ATOM 619 C C . ILE A 1 79 ? 13.845 -11.279 -11.042 1.00 88.50 79 ILE A C 1
ATOM 621 O O . ILE A 1 79 ? 12.945 -11.787 -10.373 1.00 88.50 79 ILE A O 1
ATOM 625 N N . LEU A 1 80 ? 14.850 -10.603 -10.477 1.00 87.94 80 LEU A N 1
ATOM 626 C CA . LEU A 1 80 ? 14.993 -10.479 -9.029 1.00 87.94 80 LEU A CA 1
ATOM 627 C C . LEU A 1 80 ? 13.775 -9.784 -8.409 1.00 87.94 80 LEU A C 1
ATOM 629 O O . LEU A 1 80 ? 13.194 -10.297 -7.458 1.00 87.94 80 LEU A O 1
ATOM 633 N N . THR A 1 81 ? 13.348 -8.651 -8.968 1.00 90.06 81 THR A N 1
ATOM 634 C CA . THR A 1 81 ? 12.190 -7.890 -8.468 1.00 90.06 81 THR A CA 1
ATOM 635 C C . THR A 1 81 ? 10.884 -8.677 -8.544 1.00 90.06 81 THR A C 1
ATOM 637 O O . THR A 1 81 ? 10.066 -8.559 -7.636 1.00 90.06 81 THR A O 1
ATOM 640 N N . GLN A 1 82 ? 10.712 -9.543 -9.546 1.00 88.19 82 GLN A N 1
ATOM 641 C CA . GLN A 1 82 ? 9.580 -10.472 -9.619 1.00 88.19 82 GLN A CA 1
ATOM 642 C C . GLN A 1 82 ? 9.598 -11.519 -8.506 1.00 88.19 82 GLN A C 1
ATOM 644 O O . GLN A 1 82 ? 8.588 -11.739 -7.843 1.00 88.19 82 GLN A O 1
ATOM 649 N N . VAL A 1 83 ? 10.745 -12.160 -8.270 1.00 87.50 83 VAL A N 1
ATOM 650 C CA . VAL A 1 83 ? 10.878 -13.149 -7.187 1.00 87.50 83 VAL A CA 1
ATOM 651 C C . VAL A 1 83 ? 10.598 -12.497 -5.831 1.00 87.50 83 VAL A C 1
ATOM 653 O O . VAL A 1 83 ? 9.879 -13.057 -4.997 1.00 87.50 83 VAL A O 1
ATOM 656 N N . LEU A 1 84 ? 11.124 -11.287 -5.626 1.00 88.19 84 LEU A N 1
ATOM 657 C CA . LEU A 1 84 ? 10.871 -10.491 -4.431 1.00 88.19 84 LEU A CA 1
ATOM 658 C C . LEU A 1 84 ? 9.377 -10.170 -4.268 1.00 88.19 84 LEU A C 1
ATOM 660 O O . LEU A 1 84 ? 8.842 -10.308 -3.167 1.00 88.19 84 LEU A O 1
ATOM 664 N N . SER A 1 85 ? 8.692 -9.776 -5.345 1.00 90.94 85 SER A N 1
ATOM 665 C CA . SER A 1 85 ? 7.293 -9.359 -5.275 1.00 90.94 85 SER A CA 1
ATOM 666 C C . SER A 1 85 ? 6.325 -10.507 -5.017 1.00 90.94 85 SER A C 1
ATOM 668 O O . SER A 1 85 ? 5.449 -10.379 -4.159 1.00 90.94 85 SER A O 1
ATOM 670 N N . TYR A 1 86 ? 6.520 -11.657 -5.664 1.00 88.81 86 TYR A N 1
ATOM 671 C CA . TYR A 1 86 ? 5.725 -12.851 -5.372 1.00 88.81 86 TYR A CA 1
ATOM 672 C C . TYR A 1 86 ? 5.948 -13.359 -3.943 1.00 88.81 86 TYR A C 1
ATOM 674 O O . TYR A 1 86 ? 5.009 -13.845 -3.314 1.00 88.81 86 TYR A O 1
ATOM 682 N N . SER A 1 87 ? 7.157 -13.195 -3.396 1.00 84.94 87 SER A N 1
ATOM 683 C CA . SER A 1 87 ? 7.449 -13.554 -2.003 1.00 84.94 87 SER A CA 1
ATOM 684 C C . SER A 1 87 ? 6.649 -12.706 -1.000 1.00 84.94 87 SER A C 1
ATOM 686 O O . SER A 1 87 ? 6.082 -13.262 -0.058 1.00 84.94 87 SER A O 1
ATOM 688 N N . ASP A 1 88 ? 6.547 -11.384 -1.209 1.00 85.44 88 ASP A N 1
ATOM 689 C CA . ASP A 1 88 ? 5.722 -10.496 -0.362 1.00 85.44 88 ASP A CA 1
ATOM 690 C C . ASP A 1 88 ? 4.227 -10.835 -0.480 1.00 85.44 88 ASP A C 1
ATOM 692 O O . ASP A 1 88 ? 3.517 -10.885 0.528 1.00 85.44 88 ASP A O 1
ATOM 696 N N . ALA A 1 89 ? 3.749 -11.139 -1.690 1.00 88.12 89 ALA A N 1
ATOM 697 C CA . ALA A 1 89 ? 2.361 -11.545 -1.900 1.00 88.12 89 ALA A CA 1
ATOM 698 C C . ALA A 1 89 ? 2.031 -12.859 -1.186 1.00 88.12 89 ALA A C 1
ATOM 700 O O . ALA A 1 89 ? 1.030 -12.927 -0.481 1.00 88.12 89 ALA A O 1
ATOM 701 N N . MET A 1 90 ? 2.888 -13.882 -1.278 1.00 82.81 90 MET A N 1
ATOM 702 C CA . MET A 1 90 ? 2.679 -15.141 -0.551 1.00 82.81 90 MET A CA 1
ATOM 703 C C . MET A 1 90 ? 2.645 -14.932 0.966 1.00 82.81 90 MET A C 1
ATOM 705 O O . MET A 1 90 ? 1.774 -15.481 1.645 1.00 82.81 90 MET A O 1
ATOM 709 N N . LEU A 1 91 ? 3.550 -14.102 1.499 1.00 80.88 91 LEU A N 1
ATOM 710 C CA . LEU A 1 91 ? 3.554 -13.746 2.919 1.00 80.88 91 LEU A CA 1
ATOM 711 C C . LEU A 1 91 ? 2.238 -13.060 3.317 1.00 80.88 91 LEU A C 1
ATOM 713 O O . LEU A 1 91 ? 1.652 -13.389 4.347 1.00 80.88 91 LEU A O 1
ATOM 717 N N . THR A 1 92 ? 1.750 -12.142 2.484 1.00 81.19 92 THR A N 1
ATOM 718 C CA . THR A 1 92 ? 0.519 -11.385 2.737 1.00 81.19 92 THR A CA 1
ATOM 719 C C . THR A 1 92 ? -0.723 -12.276 2.643 1.00 81.19 92 THR A C 1
ATOM 721 O O . THR A 1 92 ? -1.552 -12.251 3.553 1.00 81.19 92 THR A O 1
ATOM 724 N N . ILE A 1 93 ? -0.818 -13.145 1.634 1.00 84.56 93 ILE A N 1
ATOM 725 C CA . ILE A 1 93 ? -1.908 -14.124 1.480 1.00 84.56 93 ILE A CA 1
ATOM 726 C C . ILE A 1 93 ? -1.989 -15.041 2.700 1.00 84.56 93 ILE A C 1
ATOM 728 O O . ILE A 1 93 ? -3.079 -15.263 3.231 1.00 84.56 93 ILE A O 1
ATOM 732 N N . ALA A 1 94 ? -0.845 -15.515 3.205 1.00 78.75 94 ALA A N 1
ATOM 733 C CA . ALA A 1 94 ? -0.811 -16.324 4.420 1.00 78.75 94 ALA A CA 1
ATOM 734 C C . ALA A 1 94 ? -1.436 -15.581 5.615 1.00 78.75 94 ALA A C 1
ATOM 736 O O . ALA A 1 94 ? -2.174 -16.183 6.396 1.00 78.75 94 ALA A O 1
ATOM 737 N N . THR A 1 95 ? -1.227 -14.265 5.724 1.00 73.00 95 THR A N 1
ATOM 738 C CA . THR A 1 95 ? -1.841 -13.448 6.785 1.00 73.00 95 THR A CA 1
ATOM 739 C C . THR A 1 95 ? -3.328 -13.151 6.592 1.00 73.00 95 THR A C 1
ATOM 741 O O . THR A 1 95 ? -3.950 -12.642 7.520 1.00 73.00 95 THR A O 1
ATOM 744 N N . ILE A 1 96 ? -3.909 -13.438 5.422 1.00 75.56 96 ILE A N 1
ATOM 745 C CA . ILE A 1 96 ? -5.343 -13.252 5.121 1.00 75.56 96 ILE A CA 1
ATOM 746 C C . ILE A 1 96 ? -6.115 -14.586 5.221 1.00 75.56 96 ILE A C 1
ATOM 748 O O . ILE A 1 96 ? -7.332 -14.625 5.064 1.00 75.56 96 ILE A O 1
ATOM 752 N N . SER A 1 97 ? -5.436 -15.689 5.551 1.00 76.31 97 SER A N 1
ATOM 753 C CA . SER A 1 97 ? -6.055 -17.015 5.721 1.00 76.31 97 SER A CA 1
ATOM 754 C C . SER A 1 97 ? -7.151 -17.075 6.802 1.00 76.31 97 SER A C 1
ATOM 756 O O . SER A 1 97 ? -8.044 -17.916 6.736 1.00 76.31 97 SER A O 1
ATOM 758 N N . ASP A 1 98 ? -7.150 -16.137 7.747 1.00 77.50 98 ASP A N 1
ATOM 759 C CA . ASP A 1 98 ? -8.146 -15.929 8.805 1.00 77.50 98 ASP A CA 1
ATOM 760 C C . ASP A 1 98 ? -9.383 -15.125 8.344 1.00 77.50 98 ASP A C 1
ATOM 762 O O . ASP A 1 98 ? -10.076 -14.508 9.157 1.00 77.50 98 ASP A O 1
ATOM 766 N N . ILE A 1 99 ? -9.697 -15.119 7.041 1.00 79.31 99 ILE A N 1
ATOM 767 C CA . ILE A 1 99 ? -10.733 -14.248 6.462 1.00 79.31 99 ILE A CA 1
ATOM 768 C C . ILE A 1 99 ? -12.103 -14.381 7.138 1.00 79.31 99 ILE A C 1
ATOM 770 O O . ILE A 1 99 ? -12.837 -13.399 7.259 1.00 79.31 99 ILE A O 1
ATOM 774 N N . LYS A 1 100 ? -12.427 -15.580 7.638 1.00 81.88 100 LYS A N 1
ATOM 775 C CA . LYS A 1 100 ? -13.651 -15.846 8.398 1.00 81.88 100 LYS A CA 1
ATOM 776 C C . LYS A 1 100 ? -13.720 -14.990 9.665 1.00 81.88 100 LYS A C 1
ATOM 778 O O . LYS A 1 100 ? -14.749 -14.364 9.911 1.00 81.88 100 LYS A O 1
ATOM 783 N N . GLU A 1 101 ? -12.643 -14.954 10.447 1.00 81.62 101 GLU A N 1
ATOM 784 C CA . GLU A 1 101 ? -12.570 -14.183 11.692 1.00 81.62 101 GLU A CA 1
ATOM 785 C C . GLU A 1 101 ? -12.651 -12.683 11.394 1.00 81.62 101 GLU A C 1
ATOM 787 O O . GLU A 1 101 ? -13.464 -11.974 11.990 1.00 81.62 101 GLU A O 1
ATOM 792 N N . LYS A 1 102 ? -11.914 -12.219 10.377 1.00 79.56 102 LYS A N 1
ATOM 793 C CA . LYS A 1 102 ? -11.961 -10.822 9.917 1.00 79.56 102 LYS A CA 1
ATOM 794 C C . LYS A 1 102 ? -13.358 -10.403 9.462 1.00 79.56 102 LYS A C 1
ATOM 796 O O . LYS A 1 102 ? -13.825 -9.324 9.821 1.00 79.56 102 LYS A O 1
ATOM 801 N N . LYS A 1 103 ? -14.062 -11.260 8.719 1.00 85.12 103 LYS A N 1
ATOM 802 C CA . LYS A 1 103 ? -15.452 -11.023 8.302 1.00 85.12 103 LYS A CA 1
ATOM 803 C C . LYS A 1 103 ? -16.392 -10.940 9.501 1.00 85.12 103 LYS A C 1
ATOM 805 O O . LYS A 1 103 ? -17.222 -10.036 9.564 1.00 85.12 103 LYS A O 1
ATOM 810 N N . GLU A 1 104 ? -16.292 -11.873 10.442 1.00 85.06 104 GLU A N 1
ATOM 811 C CA . GLU A 1 104 ? -17.143 -11.887 11.636 1.00 85.06 104 GLU A CA 1
ATOM 812 C C . GLU A 1 104 ? -16.902 -10.654 12.515 1.00 85.06 104 GLU A C 1
ATOM 814 O O . GLU A 1 104 ? -17.865 -10.020 12.960 1.00 85.06 104 GLU A O 1
ATOM 819 N N . GLN A 1 105 ? -15.640 -10.251 12.687 1.00 83.00 105 GLN A N 1
ATOM 820 C CA . GLN A 1 105 ? -15.279 -9.013 13.368 1.00 83.00 105 GLN A CA 1
ATOM 821 C C . GLN A 1 105 ? -15.851 -7.788 12.645 1.00 83.00 105 GLN A C 1
ATOM 823 O O . GLN A 1 105 ? -16.525 -6.971 13.276 1.00 83.00 105 GLN A O 1
ATOM 828 N N . PHE A 1 106 ? -15.663 -7.689 11.326 1.00 85.38 106 PHE A N 1
ATOM 829 C CA . PHE A 1 106 ? -16.195 -6.591 10.521 1.00 85.38 106 PHE A CA 1
ATOM 830 C C . PHE A 1 106 ? -17.721 -6.476 10.640 1.00 85.38 106 PHE A C 1
ATOM 832 O O . PHE A 1 106 ? -18.242 -5.384 10.876 1.00 85.38 106 PHE A O 1
ATOM 839 N N . LEU A 1 107 ? -18.453 -7.591 10.535 1.00 86.44 107 LEU A N 1
ATOM 840 C CA . LEU A 1 107 ? -19.914 -7.607 10.669 1.00 86.44 107 LEU A CA 1
ATOM 841 C C . LEU A 1 107 ? -20.361 -7.171 12.068 1.00 86.44 107 LEU A C 1
ATOM 843 O O . LEU A 1 107 ? -21.298 -6.379 12.200 1.00 86.44 107 LEU A O 1
ATOM 847 N N . LYS A 1 108 ? -19.684 -7.654 13.116 1.00 85.81 108 LYS A N 1
ATOM 848 C CA . LYS A 1 108 ? -19.962 -7.273 14.507 1.00 85.81 108 LYS A CA 1
ATOM 849 C C . LYS A 1 108 ? -19.749 -5.775 14.728 1.00 85.81 108 LYS A C 1
ATOM 851 O O . LYS A 1 108 ? -20.623 -5.104 15.281 1.00 85.81 108 LYS A O 1
ATOM 856 N N . GLU A 1 109 ? -18.612 -5.248 14.284 1.00 84.19 109 GLU A N 1
ATOM 857 C CA . GLU A 1 109 ? -18.241 -3.841 14.457 1.00 84.19 109 GLU A CA 1
ATOM 858 C C . GLU A 1 109 ? -19.140 -2.917 13.625 1.00 84.19 109 GLU A C 1
ATOM 860 O O . GLU A 1 109 ? -19.599 -1.894 14.131 1.00 84.19 109 GLU A O 1
ATOM 865 N N . THR A 1 110 ? -19.497 -3.321 12.404 1.00 85.06 110 THR A N 1
ATOM 866 C CA . THR A 1 110 ? -20.439 -2.594 11.540 1.00 85.06 110 THR A CA 1
ATOM 867 C C . THR A 1 110 ? -21.837 -2.541 12.153 1.00 85.06 110 THR A C 1
ATOM 869 O O . THR A 1 110 ? -22.437 -1.471 12.237 1.00 85.06 110 THR A O 1
ATOM 872 N N . ARG A 1 111 ? -22.352 -3.670 12.661 1.00 86.44 111 ARG A N 1
ATOM 873 C CA . ARG A 1 111 ? -23.661 -3.719 13.335 1.00 86.44 111 ARG A CA 1
ATOM 874 C C . ARG A 1 111 ? -23.689 -2.824 14.573 1.00 86.44 111 ARG A C 1
ATOM 876 O O . ARG A 1 111 ? -24.649 -2.086 14.782 1.00 86.44 111 ARG A O 1
ATOM 883 N N . SER A 1 112 ? -22.619 -2.859 15.368 1.00 85.19 112 SER A N 1
ATOM 884 C CA . SER A 1 112 ? -22.453 -1.956 16.507 1.00 85.19 112 SER A CA 1
ATOM 885 C C . SER A 1 112 ? -22.412 -0.490 16.063 1.00 85.19 112 SER A C 1
ATOM 887 O O . SER A 1 112 ? -23.063 0.347 16.681 1.00 85.19 112 SER A O 1
ATOM 889 N N . GLY A 1 113 ? -21.676 -0.174 14.996 1.00 84.75 113 GLY A N 1
ATOM 890 C CA . GLY A 1 113 ? -21.558 1.179 14.452 1.00 84.75 113 GLY A CA 1
ATOM 891 C C . GLY A 1 113 ? -22.891 1.747 13.969 1.00 84.75 113 GLY A C 1
ATOM 892 O O . GLY A 1 113 ? -23.233 2.879 14.304 1.00 84.75 113 GLY A O 1
ATOM 893 N N . PHE A 1 114 ? -23.695 0.948 13.264 1.00 87.12 114 PHE A N 1
ATOM 894 C CA . PHE A 1 114 ? -25.040 1.353 12.847 1.00 87.12 114 PHE A CA 1
ATOM 895 C C . PHE A 1 114 ? -25.981 1.598 14.026 1.00 87.12 114 PHE A C 1
ATOM 897 O O . PHE A 1 114 ? -26.745 2.561 14.001 1.00 87.12 114 PHE A O 1
ATOM 904 N N . ASN A 1 115 ? -25.907 0.780 15.078 1.00 87.19 115 ASN A N 1
ATOM 905 C CA . ASN A 1 115 ? -26.676 1.033 16.295 1.00 87.19 115 ASN A CA 1
ATOM 906 C C . ASN A 1 115 ? -26.265 2.367 16.939 1.00 87.19 115 ASN A C 1
ATOM 908 O O . ASN A 1 115 ? -27.129 3.171 17.271 1.00 87.19 115 ASN A O 1
ATOM 912 N N . GLN A 1 116 ? -24.963 2.647 17.045 1.00 84.38 116 GLN A N 1
ATOM 913 C CA . GLN A 1 116 ? -24.458 3.917 17.587 1.00 84.38 116 GLN A CA 1
ATOM 914 C C . GLN A 1 116 ? -24.887 5.130 16.744 1.00 84.38 116 GLN A C 1
ATOM 916 O O . GLN A 1 116 ? -25.204 6.182 17.297 1.00 84.38 116 GLN A O 1
ATOM 921 N N . LEU A 1 117 ? -24.949 4.984 15.417 1.00 85.06 117 LEU A N 1
ATOM 922 C CA . LEU A 1 117 ? -25.490 6.007 14.519 1.00 85.06 117 LEU A CA 1
ATOM 923 C C . LEU A 1 117 ? -26.993 6.223 14.760 1.00 85.06 117 LEU A C 1
ATOM 925 O O . LEU A 1 117 ? -27.437 7.362 14.883 1.00 85.06 117 LEU A O 1
ATOM 929 N N . LYS A 1 118 ? -27.768 5.136 14.887 1.00 88.44 118 LYS A N 1
ATOM 930 C CA . LYS A 1 118 ? -29.217 5.176 15.140 1.00 88.44 118 LYS A CA 1
ATOM 931 C C . LYS A 1 118 ? -29.562 5.852 16.471 1.00 88.44 118 LYS A C 1
ATOM 933 O O . LYS A 1 118 ? -30.529 6.602 16.528 1.00 88.44 118 LYS A O 1
ATOM 938 N N . TYR A 1 119 ? -28.782 5.597 17.520 1.00 86.69 119 TYR A N 1
ATOM 939 C CA . TYR A 1 119 ? -28.994 6.176 18.853 1.00 86.69 119 TYR A CA 1
ATOM 940 C C . TYR A 1 119 ? -28.313 7.543 19.052 1.00 86.69 119 TYR A C 1
ATOM 942 O O . TYR A 1 119 ? -28.356 8.096 20.146 1.00 86.69 119 TYR A O 1
ATOM 950 N N . GLY A 1 120 ? -27.701 8.116 18.009 1.00 80.81 120 GLY A N 1
ATOM 951 C CA . GLY A 1 120 ? -27.142 9.471 18.048 1.00 80.81 120 GLY A CA 1
ATOM 952 C C . GLY A 1 120 ? -25.798 9.615 18.773 1.00 80.81 120 GLY A C 1
ATOM 953 O O . GLY A 1 120 ? -25.329 10.746 18.940 1.00 80.81 120 GLY A O 1
ATOM 954 N N . GLU A 1 121 ? -25.158 8.502 19.152 1.00 81.75 121 GLU A N 1
ATOM 955 C CA . GLU A 1 121 ? -23.786 8.475 19.685 1.00 81.75 121 GLU A CA 1
ATOM 956 C C . GLU A 1 121 ? -22.753 8.865 18.618 1.00 81.75 121 GLU A C 1
ATOM 958 O O . GLU A 1 121 ? -21.702 9.424 18.928 1.00 81.75 121 GLU A O 1
ATOM 963 N N . ILE A 1 122 ? -23.046 8.568 17.349 1.00 81.00 122 ILE A N 1
ATOM 964 C CA . ILE A 1 122 ? -22.272 9.028 16.196 1.00 81.00 122 ILE A CA 1
ATOM 965 C C . ILE A 1 122 ? -23.096 10.079 15.457 1.00 81.00 122 ILE A C 1
ATOM 967 O O . ILE A 1 122 ? -24.231 9.829 15.056 1.00 81.00 122 ILE A O 1
ATOM 971 N N . LYS A 1 123 ? -22.517 11.261 15.234 1.00 83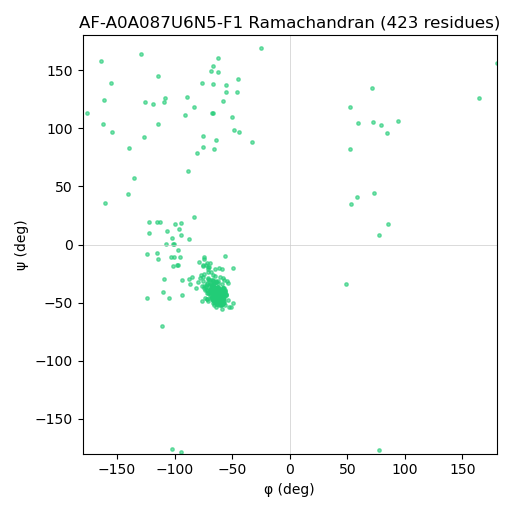.25 123 LYS A N 1
ATOM 972 C CA . LYS A 1 123 ? -23.157 12.303 14.422 1.00 83.25 123 LYS A CA 1
ATOM 973 C C . LYS A 1 123 ? -23.049 11.959 12.930 1.00 83.25 123 LYS A C 1
ATOM 975 O O . LYS A 1 123 ? -21.992 11.543 12.459 1.00 83.25 123 LYS A O 1
ATOM 980 N N . ILE A 1 124 ? -24.130 12.188 12.181 1.00 85.19 124 ILE A N 1
ATOM 981 C CA . ILE A 1 124 ? -24.245 11.814 10.758 1.00 85.19 124 ILE A CA 1
ATOM 982 C C . ILE A 1 124 ? -23.206 12.535 9.889 1.00 85.19 124 ILE A C 1
ATOM 984 O O . ILE A 1 124 ? -22.538 11.894 9.087 1.00 85.19 124 ILE A O 1
ATOM 988 N N . ILE A 1 125 ? -23.024 13.847 10.066 1.00 86.50 125 ILE A N 1
ATOM 989 C CA . ILE A 1 125 ? -22.098 14.648 9.244 1.00 86.50 125 ILE A CA 1
ATOM 990 C C . ILE A 1 125 ? -20.645 14.131 9.324 1.00 86.50 125 ILE A C 1
ATOM 992 O O . ILE A 1 125 ? -20.085 13.797 8.278 1.00 86.50 125 ILE A O 1
ATOM 996 N N . PRO A 1 126 ? -20.014 13.996 10.512 1.00 83.25 126 PRO A N 1
ATOM 997 C CA . PRO A 1 126 ? -18.653 13.464 10.592 1.00 83.25 126 PRO A CA 1
ATOM 998 C C . PRO A 1 126 ? -18.569 11.991 10.179 1.00 83.25 126 PRO A C 1
ATOM 1000 O O . PRO A 1 126 ? -17.520 11.566 9.701 1.00 83.25 126 PRO A O 1
ATOM 1003 N N . PHE A 1 127 ? -19.651 11.216 10.310 1.00 88.00 127 PHE A N 1
ATOM 1004 C CA . PHE A 1 127 ? -19.712 9.860 9.766 1.00 88.00 127 PHE A CA 1
ATOM 1005 C C . PHE A 1 127 ? -19.637 9.844 8.237 1.00 88.00 127 PHE A C 1
ATOM 1007 O O . PHE A 1 127 ? -18.788 9.144 7.694 1.00 88.00 127 PHE A O 1
ATOM 1014 N N . VAL A 1 128 ? -20.461 10.637 7.547 1.00 88.88 128 VAL A N 1
ATOM 1015 C CA . VAL A 1 128 ? -20.472 10.704 6.076 1.00 88.88 128 VAL A CA 1
ATOM 1016 C C . VAL A 1 128 ? -19.127 11.193 5.540 1.00 88.88 128 VAL A C 1
ATOM 1018 O O . VAL A 1 128 ? -18.598 10.608 4.597 1.00 88.88 128 VAL A O 1
ATOM 1021 N N . LEU A 1 129 ? -18.529 12.205 6.177 1.00 87.12 129 LEU A N 1
ATOM 1022 C CA . LEU A 1 129 ? -17.205 12.698 5.794 1.00 87.12 129 LEU A CA 1
ATOM 1023 C C . LEU A 1 129 ? -16.126 11.615 5.962 1.00 87.12 129 LEU A C 1
ATOM 1025 O O . LEU A 1 129 ? -15.318 11.395 5.062 1.00 87.12 129 LEU A O 1
ATOM 1029 N N . ASN A 1 130 ? -16.133 10.907 7.094 1.00 89.31 130 ASN A N 1
ATOM 1030 C CA . ASN A 1 130 ? -15.181 9.831 7.357 1.00 89.31 130 ASN A CA 1
ATOM 1031 C C . ASN A 1 130 ? -15.368 8.652 6.388 1.00 89.31 130 ASN A C 1
ATOM 1033 O O . ASN A 1 130 ? -14.387 8.134 5.859 1.00 89.31 130 ASN A O 1
ATOM 1037 N N . LEU A 1 131 ? -16.616 8.267 6.108 1.00 90.69 131 LEU A N 1
ATOM 1038 C CA . LEU A 1 131 ? -16.960 7.246 5.120 1.00 90.69 131 LEU A CA 1
ATOM 1039 C C . LEU A 1 131 ? -16.408 7.612 3.740 1.00 90.69 131 LEU A C 1
ATOM 1041 O O . LEU A 1 131 ? -15.741 6.789 3.119 1.00 90.69 131 LEU A O 1
ATOM 1045 N N . PHE A 1 132 ? -16.627 8.850 3.292 1.00 91.31 132 PHE A N 1
ATOM 1046 C CA . PHE A 1 132 ? -16.131 9.327 2.004 1.00 91.31 132 PHE A CA 1
ATOM 1047 C C . PHE A 1 132 ? -14.601 9.251 1.912 1.00 91.31 132 PHE A C 1
ATOM 1049 O O . PHE A 1 132 ? -14.074 8.697 0.950 1.00 91.31 132 PHE A O 1
ATOM 1056 N N . ILE A 1 133 ? -13.881 9.735 2.932 1.00 89.62 133 ILE A N 1
ATOM 1057 C CA . ILE A 1 133 ? -12.410 9.725 2.932 1.00 89.62 133 ILE A CA 1
ATOM 1058 C C . ILE A 1 133 ? -11.858 8.290 2.942 1.00 89.62 133 ILE A C 1
ATOM 1060 O O . ILE A 1 133 ? -10.904 7.992 2.221 1.00 89.62 133 ILE A O 1
ATOM 1064 N N . PHE A 1 134 ? -12.455 7.388 3.729 1.00 89.50 134 PHE A N 1
ATOM 1065 C CA . PHE A 1 134 ? -12.037 5.985 3.775 1.00 89.50 134 PHE A CA 1
ATOM 1066 C C . PHE A 1 134 ? -12.311 5.262 2.456 1.00 89.50 134 PHE A C 1
ATOM 1068 O O . PHE A 1 134 ? -11.407 4.603 1.947 1.00 89.50 134 PHE A O 1
ATOM 1075 N N . ILE A 1 135 ? -13.507 5.422 1.876 1.00 90.69 135 ILE A N 1
ATOM 1076 C CA . ILE A 1 135 ? -13.838 4.841 0.567 1.00 90.69 135 ILE A CA 1
ATOM 1077 C C . ILE A 1 135 ? -12.869 5.359 -0.490 1.00 90.69 135 ILE A C 1
ATOM 1079 O O . ILE A 1 135 ? -12.305 4.561 -1.230 1.00 90.69 135 ILE A O 1
ATOM 1083 N N . PHE A 1 136 ? -12.624 6.669 -0.534 1.00 92.12 136 PHE A N 1
ATOM 1084 C CA . PHE A 1 136 ? -11.693 7.248 -1.493 1.00 92.12 136 PHE A CA 1
ATOM 1085 C C . PHE A 1 136 ? -10.280 6.668 -1.327 1.00 92.12 136 PHE A C 1
ATOM 1087 O O . PHE A 1 136 ? -9.669 6.232 -2.301 1.00 92.12 136 PHE A O 1
ATOM 1094 N N . SER A 1 137 ? -9.791 6.565 -0.086 1.00 90.31 137 SER A N 1
ATOM 1095 C CA . SER A 1 137 ? -8.503 5.929 0.206 1.00 90.31 137 SER A CA 1
ATOM 1096 C C . SER A 1 137 ? -8.462 4.467 -0.253 1.00 90.31 137 SER A C 1
ATOM 1098 O O . SER A 1 137 ? -7.447 4.044 -0.803 1.00 90.31 137 SER A O 1
ATOM 1100 N N . PHE A 1 138 ? -9.541 3.701 -0.051 1.00 92.31 138 PHE A N 1
ATOM 1101 C CA . PHE A 1 138 ? -9.642 2.304 -0.484 1.00 92.31 138 PHE A CA 1
ATOM 1102 C C . PHE A 1 138 ? -9.650 2.175 -2.003 1.00 92.31 138 PHE A C 1
ATOM 1104 O O . PHE A 1 138 ? -8.939 1.325 -2.531 1.00 92.31 138 PHE A O 1
ATOM 1111 N N . VAL A 1 139 ? -10.385 3.039 -2.705 1.00 92.62 139 VAL A N 1
ATOM 1112 C CA . VAL A 1 139 ? -10.424 3.053 -4.171 1.00 92.62 139 VAL A CA 1
ATOM 1113 C C . VAL A 1 139 ? -9.025 3.284 -4.730 1.00 92.62 139 VAL A C 1
ATOM 1115 O O . VAL A 1 139 ? -8.557 2.474 -5.524 1.00 92.62 139 VAL A O 1
ATOM 1118 N N . VAL A 1 140 ? -8.323 4.324 -4.266 1.00 90.69 140 VAL A N 1
ATOM 1119 C CA . VAL A 1 140 ? -6.983 4.664 -4.771 1.00 90.69 140 VAL A CA 1
ATOM 1120 C C . VAL A 1 140 ? -6.014 3.493 -4.621 1.00 90.69 140 VAL A C 1
ATOM 1122 O O . VAL A 1 140 ? -5.348 3.117 -5.581 1.00 90.69 140 VAL A O 1
ATOM 1125 N N . ILE A 1 141 ? -5.932 2.895 -3.430 1.00 89.31 141 ILE A N 1
ATOM 1126 C CA . ILE A 1 141 ? -4.984 1.800 -3.194 1.00 89.31 141 ILE A CA 1
ATOM 1127 C C . ILE A 1 141 ? -5.387 0.509 -3.915 1.00 89.31 141 ILE A C 1
ATOM 1129 O O . ILE A 1 141 ? -4.523 -0.270 -4.308 1.00 89.31 141 ILE A O 1
ATOM 1133 N N . SER A 1 142 ? -6.684 0.296 -4.135 1.00 93.81 142 SER A N 1
ATOM 1134 C CA . SER A 1 142 ? -7.185 -0.889 -4.833 1.00 93.81 142 SER A CA 1
ATOM 1135 C C . SER A 1 142 ? -6.949 -0.828 -6.340 1.00 93.81 142 SER A C 1
ATOM 1137 O O . SER A 1 142 ? -7.058 -1.852 -7.006 1.00 93.81 142 SER A O 1
ATOM 1139 N N . LEU A 1 143 ? -6.576 0.335 -6.887 1.00 93.50 143 LEU A N 1
ATOM 1140 C CA . LEU A 1 143 ? -6.127 0.452 -8.276 1.00 93.50 143 LEU A CA 1
ATOM 1141 C C . LEU A 1 143 ? -4.705 -0.078 -8.486 1.00 93.50 143 LEU A C 1
ATOM 1143 O O . LEU A 1 143 ? -4.355 -0.380 -9.622 1.00 93.50 143 LEU A O 1
ATOM 1147 N N . CYS A 1 144 ? -3.896 -0.238 -7.431 1.00 93.38 144 CYS A N 1
ATOM 1148 C CA . CYS A 1 144 ? -2.500 -0.675 -7.539 1.00 93.38 144 CYS A CA 1
ATOM 1149 C C . CYS A 1 144 ? -2.308 -1.924 -8.422 1.00 93.38 144 CYS A C 1
ATOM 1151 O O . CYS A 1 144 ? -1.506 -1.847 -9.349 1.00 93.38 144 CYS A O 1
ATOM 1153 N N . PRO A 1 145 ? -3.045 -3.041 -8.240 1.00 92.75 145 PRO A N 1
ATOM 1154 C CA . PRO A 1 145 ? -2.926 -4.203 -9.124 1.00 92.75 145 PRO A CA 1
ATOM 1155 C C . PRO A 1 145 ? -3.138 -3.877 -10.607 1.00 92.75 145 PRO A C 1
ATOM 1157 O O . PRO A 1 145 ? -2.370 -4.315 -11.462 1.00 92.75 145 PRO A O 1
ATOM 1160 N N . TRP A 1 146 ? -4.155 -3.068 -10.911 1.00 93.00 146 TRP A N 1
ATOM 1161 C CA . TRP A 1 146 ? -4.482 -2.678 -12.279 1.00 93.00 146 TRP A CA 1
ATOM 1162 C C . TRP A 1 146 ? -3.405 -1.763 -12.869 1.00 93.00 146 TRP A C 1
ATOM 1164 O O . TRP A 1 146 ? -2.943 -1.994 -13.986 1.00 93.00 146 TRP A O 1
ATOM 1174 N N . ILE A 1 147 ? -2.922 -0.793 -12.089 1.00 92.56 147 ILE A N 1
ATOM 1175 C CA . ILE A 1 147 ? -1.766 0.035 -12.447 1.00 92.56 147 ILE A CA 1
ATOM 1176 C C . ILE A 1 147 ? -0.576 -0.860 -12.806 1.00 92.56 147 ILE A C 1
ATOM 1178 O O . ILE A 1 147 ? 0.019 -0.677 -13.861 1.00 92.56 147 ILE A O 1
ATOM 1182 N N . GLY A 1 148 ? -0.273 -1.872 -11.987 1.00 91.62 148 GLY A N 1
ATOM 1183 C CA . GLY A 1 148 ? 0.817 -2.815 -12.239 1.00 91.62 148 GLY A CA 1
ATOM 1184 C C . GLY A 1 148 ? 0.691 -3.573 -13.560 1.00 91.62 148 GLY A C 1
ATOM 1185 O O . GLY A 1 148 ? 1.689 -3.740 -14.260 1.00 91.62 148 GLY A O 1
ATOM 1186 N N . LEU A 1 149 ? -0.525 -3.991 -13.928 1.00 91.50 149 LEU A N 1
ATOM 1187 C CA . LEU A 1 149 ? -0.788 -4.606 -15.234 1.00 91.50 149 LEU A CA 1
ATOM 1188 C C . LEU A 1 149 ? -0.522 -3.624 -16.384 1.00 91.50 149 LEU A C 1
ATOM 1190 O O . LEU A 1 149 ? 0.087 -3.999 -17.382 1.00 91.50 149 LEU A O 1
ATOM 1194 N N . ARG A 1 150 ? -0.930 -2.359 -16.239 1.00 91.75 150 ARG A N 1
ATOM 1195 C CA . ARG A 1 150 ? -0.684 -1.327 -17.257 1.00 91.75 150 ARG A CA 1
ATOM 1196 C C . ARG A 1 150 ? 0.791 -0.936 -17.356 1.00 91.75 150 ARG A C 1
ATOM 1198 O O . ARG A 1 150 ? 1.262 -0.721 -18.458 1.00 91.75 150 ARG A O 1
ATOM 1205 N N . MET A 1 151 ? 1.532 -0.919 -16.245 1.00 89.69 151 MET A N 1
ATOM 1206 C CA . MET A 1 151 ? 2.986 -0.671 -16.234 1.00 89.69 151 MET A CA 1
ATOM 1207 C C . MET A 1 151 ? 3.792 -1.765 -16.949 1.00 89.69 151 MET A C 1
ATOM 1209 O O . MET A 1 151 ? 4.935 -1.538 -17.323 1.00 89.69 151 MET A O 1
ATOM 1213 N N . ARG A 1 152 ? 3.234 -2.971 -17.104 1.00 86.81 152 ARG A N 1
ATOM 1214 C CA . ARG A 1 152 ? 3.866 -4.072 -17.848 1.00 86.81 152 ARG A CA 1
ATOM 1215 C C . ARG A 1 152 ? 3.423 -4.166 -19.303 1.00 86.81 152 ARG A C 1
ATOM 1217 O O . ARG A 1 152 ? 3.731 -5.165 -19.946 1.00 86.81 152 ARG A O 1
ATOM 1224 N N . ASP A 1 153 ? 2.673 -3.176 -19.782 1.00 84.31 153 ASP A N 1
ATOM 1225 C CA . ASP A 1 153 ? 2.127 -3.146 -21.137 1.00 84.31 153 ASP A CA 1
ATOM 1226 C C . ASP A 1 153 ? 1.337 -4.416 -21.497 1.00 84.31 153 ASP A C 1
ATOM 1228 O O . ASP A 1 153 ? 1.345 -4.877 -22.638 1.00 84.31 153 ASP A O 1
ATOM 1232 N N . PHE A 1 154 ? 0.631 -5.004 -20.519 1.00 85.06 154 PHE A N 1
ATOM 1233 C CA . PHE A 1 154 ? -0.314 -6.075 -20.824 1.00 85.06 154 PHE A CA 1
ATOM 1234 C C . PHE A 1 154 ? -1.432 -5.554 -21.733 1.00 85.06 154 PHE A C 1
ATOM 1236 O O . PHE A 1 154 ? -1.857 -4.396 -21.627 1.00 85.06 154 PHE A O 1
ATOM 1243 N N . ASP A 1 155 ? -1.933 -6.459 -22.578 1.00 88.19 155 ASP A N 1
ATOM 1244 C CA . ASP A 1 155 ? -3.061 -6.223 -23.474 1.00 88.19 155 ASP A CA 1
ATOM 1245 C C . ASP A 1 155 ? -4.225 -5.502 -22.769 1.00 88.19 155 ASP A C 1
ATOM 1247 O O . ASP A 1 155 ? -4.498 -5.730 -21.585 1.00 88.19 155 ASP A O 1
ATOM 1251 N N . MET A 1 156 ? -4.890 -4.593 -23.488 1.00 83.00 156 MET A N 1
ATOM 1252 C CA . MET A 1 156 ? -5.893 -3.705 -22.901 1.00 83.00 156 MET A CA 1
ATOM 1253 C C . MET A 1 156 ? -7.113 -4.471 -22.383 1.00 83.00 156 MET A C 1
ATOM 1255 O O . MET A 1 156 ? -7.576 -4.177 -21.278 1.00 83.00 156 MET A O 1
ATOM 1259 N N . ASP A 1 157 ? -7.585 -5.474 -23.123 1.00 86.50 157 ASP A N 1
ATOM 1260 C CA . ASP A 1 157 ? -8.758 -6.262 -22.748 1.00 86.50 157 ASP A CA 1
ATOM 1261 C C . ASP A 1 157 ? -8.429 -7.173 -21.564 1.00 86.50 157 ASP A C 1
ATOM 1263 O O . ASP A 1 157 ? -9.182 -7.243 -20.584 1.00 86.50 157 ASP A O 1
ATOM 1267 N N . PHE A 1 158 ? -7.246 -7.796 -21.588 1.00 87.69 158 PHE A N 1
ATOM 1268 C CA . PHE A 1 158 ? -6.744 -8.572 -20.455 1.00 87.69 158 PHE A CA 1
ATOM 1269 C C . PHE A 1 158 ? -6.576 -7.706 -19.199 1.00 87.69 158 PHE A C 1
ATOM 1271 O O . PHE A 1 158 ? -6.990 -8.093 -18.102 1.00 87.69 158 PHE A O 1
ATOM 1278 N N . SER A 1 159 ? -5.983 -6.520 -19.349 1.00 87.12 159 SER A N 1
ATOM 1279 C CA . SER A 1 159 ? -5.754 -5.588 -18.248 1.00 87.12 159 SER A CA 1
ATOM 1280 C C . SER A 1 159 ? -7.064 -5.080 -17.655 1.00 87.12 159 SER A C 1
ATOM 1282 O O . SER A 1 159 ? -7.158 -4.968 -16.436 1.00 87.12 159 SER A O 1
ATOM 1284 N N . LEU A 1 160 ? -8.084 -4.827 -18.479 1.00 87.81 160 LEU A N 1
ATOM 1285 C CA . LEU A 1 160 ? -9.408 -4.420 -18.018 1.00 87.81 160 LEU A CA 1
ATOM 1286 C C . LEU A 1 160 ? -10.088 -5.538 -17.213 1.00 87.81 160 LEU A C 1
ATOM 1288 O O . LEU A 1 160 ? -10.500 -5.315 -16.073 1.00 87.81 160 LEU A O 1
ATOM 1292 N N . ALA A 1 161 ? -10.164 -6.751 -17.768 1.00 88.19 161 ALA A N 1
ATOM 1293 C CA . ALA A 1 161 ? -10.835 -7.880 -17.122 1.00 88.19 161 ALA A CA 1
ATOM 1294 C C . ALA A 1 161 ? -10.152 -8.285 -15.799 1.00 88.19 161 ALA A C 1
ATOM 1296 O O . ALA A 1 161 ? -10.797 -8.403 -14.749 1.00 88.19 161 ALA A O 1
ATOM 1297 N N . CYS A 1 162 ? -8.826 -8.443 -15.819 1.00 91.88 162 CYS A N 1
ATOM 1298 C CA . CYS A 1 162 ? -8.050 -8.761 -14.622 1.00 91.88 162 CYS A CA 1
ATOM 1299 C C . CYS A 1 162 ? -8.031 -7.585 -13.638 1.00 91.88 162 CYS A C 1
ATOM 1301 O O . CYS A 1 162 ? -8.210 -7.792 -12.439 1.00 91.88 162 CYS A O 1
ATOM 1303 N N . GLY A 1 163 ? -7.892 -6.354 -14.132 1.00 91.31 163 GLY A N 1
ATOM 1304 C CA . GLY A 1 163 ? -7.851 -5.139 -13.322 1.00 91.31 163 GLY A CA 1
ATOM 1305 C C . GLY A 1 163 ? -9.099 -4.953 -12.465 1.00 91.31 163 GLY A C 1
ATOM 1306 O O . GLY A 1 163 ? -8.974 -4.710 -11.266 1.00 91.31 163 GLY A O 1
ATOM 1307 N N . ILE A 1 164 ? -10.294 -5.160 -13.030 1.00 91.62 164 ILE A N 1
ATOM 1308 C CA . ILE A 1 164 ? -11.563 -5.062 -12.288 1.00 91.62 164 ILE A CA 1
ATOM 1309 C C . ILE A 1 164 ? -11.637 -6.116 -11.175 1.00 91.62 164 ILE A C 1
ATOM 1311 O O . ILE A 1 164 ? -11.947 -5.791 -10.028 1.00 91.62 164 ILE A O 1
ATOM 1315 N N . SER A 1 165 ? -11.337 -7.380 -11.485 1.00 93.06 165 SER A N 1
ATOM 1316 C CA . SER A 1 165 ? -11.411 -8.459 -10.487 1.00 93.06 165 SER A CA 1
ATOM 1317 C C . SER A 1 165 ? -10.393 -8.277 -9.352 1.00 93.06 165 SER A C 1
ATOM 1319 O O . SER A 1 165 ? -10.738 -8.440 -8.180 1.00 93.06 165 SER A O 1
ATOM 1321 N N . MET A 1 166 ? -9.163 -7.863 -9.672 1.00 94.88 166 MET A N 1
ATOM 1322 C CA . MET A 1 166 ? -8.133 -7.560 -8.677 1.00 94.88 166 MET A CA 1
ATOM 1323 C C . MET A 1 166 ? -8.492 -6.328 -7.837 1.00 94.88 166 MET A C 1
ATOM 1325 O O . MET A 1 166 ? -8.278 -6.338 -6.626 1.00 94.88 166 MET A O 1
ATOM 1329 N N . PHE A 1 167 ? -9.080 -5.294 -8.446 1.00 94.12 167 PHE A N 1
ATOM 1330 C CA . PHE A 1 167 ? -9.581 -4.117 -7.735 1.00 94.12 167 PHE A CA 1
ATOM 1331 C C . PHE A 1 167 ? -10.631 -4.503 -6.687 1.00 94.12 167 PHE A C 1
ATOM 1333 O O . PHE A 1 167 ? -10.532 -4.095 -5.531 1.00 94.12 167 PHE A O 1
ATOM 1340 N N . LEU A 1 168 ? -11.608 -5.338 -7.056 1.00 93.38 168 LEU A N 1
ATOM 1341 C CA . LEU A 1 168 ? -12.638 -5.811 -6.126 1.00 93.38 168 LEU A CA 1
ATOM 1342 C C . LEU A 1 168 ? -12.046 -6.643 -4.979 1.00 93.38 168 LEU A C 1
ATOM 1344 O O . LEU A 1 168 ? -12.484 -6.517 -3.831 1.00 93.38 168 LEU A O 1
ATOM 1348 N N . GLY A 1 169 ? -11.027 -7.457 -5.260 1.00 93.12 169 GLY A N 1
ATOM 1349 C CA . GLY A 1 169 ? -10.312 -8.194 -4.221 1.00 93.12 169 GLY A CA 1
ATOM 1350 C C . GLY A 1 169 ? -9.576 -7.286 -3.245 1.00 93.12 169 GLY A C 1
ATOM 1351 O O . GLY A 1 169 ? -9.774 -7.429 -2.038 1.00 93.12 169 GLY A O 1
ATOM 1352 N N . GLN A 1 170 ? -8.839 -6.284 -3.738 1.00 92.81 170 GLN A N 1
ATOM 1353 C CA . GLN A 1 170 ? -8.175 -5.315 -2.861 1.00 92.81 170 GLN A CA 1
ATOM 1354 C C . GLN A 1 170 ? -9.187 -4.504 -2.041 1.00 92.81 170 GLN A C 1
ATOM 1356 O O . GLN A 1 170 ? -9.031 -4.366 -0.827 1.00 92.81 170 GLN A O 1
ATOM 1361 N N . MET A 1 171 ? -10.286 -4.055 -2.655 1.00 93.44 171 MET A N 1
ATOM 1362 C CA . MET A 1 171 ? -11.374 -3.380 -1.939 1.00 93.44 171 MET A CA 1
ATOM 1363 C C . MET A 1 171 ? -11.921 -4.246 -0.801 1.00 93.44 171 MET A C 1
ATOM 1365 O O . MET A 1 171 ? -12.182 -3.739 0.294 1.00 93.44 171 MET A O 1
ATOM 1369 N N . THR A 1 172 ? -12.058 -5.555 -1.030 1.00 89.44 172 THR A N 1
ATOM 1370 C CA . THR A 1 172 ? -12.502 -6.504 -0.004 1.00 89.44 172 THR A CA 1
ATOM 1371 C C . THR A 1 172 ? -11.489 -6.588 1.136 1.00 89.44 172 THR A C 1
ATOM 1373 O O . THR A 1 172 ? -11.879 -6.457 2.296 1.00 89.44 172 THR A O 1
ATOM 1376 N N . ILE A 1 173 ? -10.194 -6.733 0.833 1.00 87.81 173 ILE A N 1
ATOM 1377 C CA . ILE A 1 173 ? -9.129 -6.775 1.847 1.00 87.81 173 ILE A CA 1
ATOM 1378 C C . ILE A 1 173 ? -9.173 -5.519 2.719 1.00 87.81 173 ILE A C 1
ATOM 1380 O O . ILE A 1 173 ? -9.246 -5.622 3.946 1.00 87.81 173 ILE A O 1
ATOM 1384 N N . TYR A 1 174 ? -9.186 -4.332 2.107 1.00 87.12 174 TYR A N 1
ATOM 1385 C CA . TYR A 1 174 ? -9.191 -3.077 2.856 1.00 87.12 174 TYR A CA 1
ATOM 1386 C C . TYR A 1 174 ? -10.474 -2.873 3.659 1.00 87.12 174 TYR A C 1
ATOM 1388 O O . TYR A 1 174 ? -10.413 -2.390 4.791 1.00 87.12 174 TYR A O 1
ATOM 1396 N N . THR A 1 175 ? -11.623 -3.292 3.130 1.00 87.19 175 THR A N 1
ATOM 1397 C CA . THR A 1 175 ? -12.896 -3.230 3.858 1.00 87.19 175 THR A CA 1
ATOM 1398 C C . THR A 1 175 ? -12.881 -4.150 5.075 1.00 87.19 175 THR A C 1
ATOM 1400 O O . THR A 1 175 ? -13.250 -3.723 6.166 1.00 87.19 175 THR A O 1
ATOM 1403 N N . LEU A 1 176 ? -12.398 -5.385 4.931 1.00 83.75 176 LEU A N 1
ATOM 1404 C CA . LEU A 1 176 ? -12.323 -6.336 6.040 1.00 83.75 176 LEU A CA 1
ATOM 1405 C C . LEU A 1 176 ? -11.302 -5.914 7.105 1.00 83.75 176 LEU A C 1
ATOM 1407 O O . LEU A 1 176 ? -11.543 -6.116 8.290 1.00 83.75 176 LEU A O 1
ATOM 1411 N N . GLN A 1 177 ? -10.180 -5.312 6.704 1.00 79.62 177 GLN A N 1
ATOM 1412 C CA . GLN A 1 177 ? -9.126 -4.894 7.635 1.00 79.62 177 GLN A CA 1
ATOM 1413 C C . GLN A 1 177 ? -9.408 -3.555 8.325 1.00 79.62 177 GLN A C 1
ATOM 1415 O O . GLN A 1 177 ? -9.057 -3.376 9.491 1.00 79.62 177 GLN A O 1
ATOM 1420 N N . TYR A 1 178 ? -9.997 -2.595 7.609 1.00 80.75 178 TYR A N 1
ATOM 1421 C CA . TYR A 1 178 ? -10.102 -1.207 8.070 1.00 80.75 178 TYR A CA 1
ATOM 1422 C C . TYR A 1 178 ? -11.533 -0.674 8.122 1.00 80.75 178 TYR A C 1
ATOM 1424 O O . TYR A 1 178 ? -11.748 0.421 8.644 1.00 80.75 178 TYR A O 1
ATOM 1432 N N . GLY A 1 179 ? -12.520 -1.413 7.615 1.00 79.06 179 GLY A N 1
ATOM 1433 C CA . GLY A 1 179 ? -13.902 -0.947 7.504 1.00 79.06 179 GLY A CA 1
ATOM 1434 C C . GLY A 1 179 ? -14.539 -0.585 8.845 1.00 79.06 179 GLY A C 1
ATOM 1435 O O . GLY A 1 179 ? -15.363 0.320 8.911 1.00 79.06 179 GLY A O 1
ATOM 1436 N N . SER A 1 180 ? -14.111 -1.186 9.952 1.00 79.06 180 SER A N 1
ATOM 1437 C CA . SER A 1 180 ? -14.637 -0.827 11.270 1.00 79.06 180 SER A CA 1
ATOM 1438 C C . SER A 1 180 ? -14.205 0.542 11.784 1.00 79.06 180 SER A C 1
ATOM 1440 O O . SER A 1 180 ? -14.921 1.179 12.565 1.00 79.06 180 SER A O 1
ATOM 1442 N N . TYR A 1 181 ? -13.079 1.063 11.295 1.00 79.50 181 TYR A N 1
ATOM 1443 C CA . TYR A 1 181 ? -12.636 2.414 11.626 1.00 79.50 181 TYR A CA 1
ATOM 1444 C C . TYR A 1 181 ? -13.538 3.492 11.013 1.00 79.50 181 TYR A C 1
ATOM 1446 O O . TYR A 1 181 ? -13.541 4.619 11.512 1.00 79.50 181 TYR A O 1
ATOM 1454 N N . ILE A 1 182 ? -14.372 3.143 10.023 1.00 83.44 182 ILE A N 1
ATOM 1455 C CA . ILE A 1 182 ? -15.390 4.035 9.451 1.00 83.44 182 ILE A CA 1
ATOM 1456 C C . ILE A 1 182 ? -16.366 4.522 10.537 1.00 83.44 182 ILE A C 1
ATOM 1458 O O . ILE A 1 182 ? -16.764 5.687 10.548 1.00 83.44 182 ILE A O 1
ATOM 1462 N N . PHE A 1 183 ? -16.711 3.656 11.490 1.00 77.62 183 PHE A N 1
ATOM 1463 C CA . PHE A 1 183 ? -17.629 3.986 12.582 1.00 77.62 183 PHE A CA 1
ATOM 1464 C C . PHE A 1 183 ? -16.896 4.469 13.840 1.00 77.62 183 PHE A C 1
ATOM 1466 O O . PHE A 1 183 ? -17.407 5.311 14.577 1.00 77.62 183 PHE A O 1
ATOM 1473 N N . ALA A 1 184 ? -15.675 3.986 14.088 1.00 73.75 184 ALA A N 1
ATOM 1474 C CA . ALA A 1 184 ? -14.927 4.343 15.293 1.00 73.75 184 ALA A CA 1
ATOM 1475 C C . ALA A 1 184 ? -14.349 5.771 15.261 1.00 73.75 184 ALA A C 1
ATOM 1477 O O . ALA A 1 184 ? -14.282 6.433 16.299 1.00 73.75 184 ALA A O 1
ATOM 1478 N N . ALA A 1 185 ? -13.909 6.248 14.094 1.00 73.88 185 ALA A N 1
ATOM 1479 C CA . ALA A 1 185 ? -13.258 7.550 13.947 1.00 73.88 185 ALA A CA 1
ATOM 1480 C C . ALA A 1 185 ? -14.176 8.749 14.289 1.00 73.88 185 ALA A C 1
ATOM 1482 O O . ALA A 1 185 ? -13.765 9.572 15.111 1.00 73.88 185 ALA A O 1
ATOM 1483 N N . PRO A 1 186 ? -15.421 8.839 13.780 1.00 76.44 186 PRO A N 1
ATOM 1484 C CA . PRO A 1 186 ? -16.332 9.944 14.088 1.00 76.44 186 PRO A CA 1
ATOM 1485 C C . PRO A 1 186 ? -16.640 10.077 15.583 1.00 76.44 186 PRO A C 1
ATOM 1487 O O . PRO A 1 186 ? -16.583 11.179 16.126 1.00 76.44 186 PRO A O 1
ATOM 1490 N N . LYS A 1 187 ? -16.891 8.950 16.268 1.00 72.88 187 LYS A N 1
ATOM 1491 C CA . LYS A 1 187 ? -17.139 8.915 17.720 1.00 72.88 187 LYS A CA 1
ATOM 1492 C C . LYS A 1 187 ? -15.971 9.513 18.508 1.00 72.88 187 LYS A C 1
ATOM 1494 O O . LYS A 1 187 ? -16.168 10.268 19.453 1.00 72.88 187 LYS A O 1
ATOM 1499 N N . ARG A 1 188 ? -14.738 9.203 18.098 1.00 72.44 188 ARG A N 1
ATOM 1500 C CA . ARG A 1 188 ? -13.512 9.686 18.755 1.00 72.44 188 ARG A CA 1
ATOM 1501 C C . ARG A 1 188 ? -13.225 11.155 18.477 1.00 72.44 188 ARG A C 1
ATOM 1503 O O . ARG A 1 188 ? -12.781 11.854 19.380 1.00 72.44 188 ARG A O 1
ATOM 1510 N N . ILE A 1 189 ? -13.467 11.615 17.250 1.00 72.69 189 ILE A N 1
ATOM 1511 C CA . ILE A 1 189 ? -13.336 13.036 16.900 1.00 72.69 189 ILE A CA 1
ATOM 1512 C C . ILE A 1 189 ? -14.286 13.856 17.771 1.00 72.69 189 ILE A C 1
ATOM 1514 O O . ILE A 1 189 ? -13.876 14.852 18.357 1.00 72.69 189 ILE A O 1
ATOM 1518 N N . PHE A 1 190 ? -15.529 13.398 17.909 1.00 71.50 190 PHE A N 1
ATOM 1519 C CA . PHE A 1 190 ? -16.518 14.067 18.741 1.00 71.50 190 PHE A CA 1
ATOM 1520 C C . PHE A 1 190 ? -16.102 14.102 20.218 1.00 71.50 190 PHE A C 1
ATOM 1522 O O . PHE A 1 190 ? -16.065 15.177 20.807 1.00 71.50 190 PHE A O 1
ATOM 1529 N N . TYR A 1 191 ? -15.642 12.973 20.765 1.00 73.69 191 TYR A N 1
ATOM 1530 C CA . TYR A 1 191 ? -15.085 12.916 22.120 1.00 73.69 191 TYR A CA 1
ATOM 1531 C C . TYR A 1 191 ? -13.930 13.911 22.338 1.00 73.69 191 TYR A C 1
ATOM 1533 O O . TYR A 1 191 ? -13.890 14.608 23.347 1.00 73.69 191 TYR A O 1
ATOM 1541 N N . LEU A 1 192 ? -13.005 14.036 21.375 1.00 74.44 192 LEU A N 1
ATOM 1542 C CA . LEU A 1 192 ? -11.919 15.019 21.451 1.00 74.44 192 LEU A CA 1
ATOM 1543 C C . LEU A 1 192 ? -12.457 16.459 21.495 1.00 74.44 192 LEU A C 1
ATOM 1545 O O . LEU A 1 192 ? -11.897 17.300 22.195 1.00 74.44 192 LEU A O 1
ATOM 1549 N N . PHE A 1 193 ? -13.521 16.768 20.752 1.00 77.00 193 PHE A N 1
ATOM 1550 C CA . PHE A 1 193 ? -14.136 18.094 20.799 1.00 77.00 193 PHE A CA 1
ATOM 1551 C C . PHE A 1 193 ? -14.814 18.367 22.143 1.00 77.00 193 PHE A C 1
ATOM 1553 O O . PHE A 1 193 ? -14.636 19.468 22.668 1.00 77.00 193 PHE A O 1
ATOM 1560 N N . GLU A 1 194 ? -15.484 17.368 22.718 1.00 81.44 194 GLU A N 1
ATOM 1561 C CA . GLU A 1 194 ? -16.158 17.447 24.021 1.00 81.44 194 GLU A CA 1
ATOM 1562 C C . GLU A 1 194 ? -15.198 17.505 25.218 1.00 81.44 194 GLU A C 1
ATOM 1564 O O . GLU A 1 194 ? -15.575 18.016 26.270 1.00 81.44 194 GLU A O 1
ATOM 1569 N N . MET A 1 195 ? -13.945 17.058 25.064 1.00 82.69 195 MET A N 1
ATOM 1570 C CA . MET A 1 195 ? -12.935 17.170 26.120 1.00 82.69 195 MET A CA 1
ATOM 1571 C C . MET A 1 195 ? -12.754 18.617 26.599 1.00 82.69 195 MET A C 1
ATOM 1573 O O . MET A 1 195 ? -12.626 19.568 25.811 1.00 82.69 195 MET A O 1
ATOM 1577 N N . THR A 1 196 ? -12.641 18.769 27.914 1.00 87.19 196 THR A N 1
ATOM 1578 C CA . THR A 1 196 ? -12.324 20.032 28.576 1.00 87.19 196 THR A CA 1
ATOM 1579 C C . THR A 1 196 ? -10.942 20.542 28.161 1.00 87.19 196 THR A C 1
ATOM 1581 O O . THR A 1 196 ? -10.063 19.804 27.702 1.00 87.19 196 THR A O 1
ATOM 1584 N N . ARG A 1 197 ? -10.699 21.844 28.358 1.00 84.44 197 ARG A N 1
ATOM 1585 C CA . ARG A 1 197 ? -9.386 22.449 28.080 1.00 84.44 197 ARG A CA 1
ATOM 1586 C C . ARG A 1 197 ? -8.263 21.778 28.884 1.00 84.44 197 ARG A C 1
ATOM 1588 O O . ARG A 1 197 ? -7.175 21.595 28.349 1.00 84.44 197 ARG A O 1
ATOM 1595 N N . SER A 1 198 ? -8.536 21.390 30.131 1.00 84.69 198 SER A N 1
ATOM 1596 C CA . SER A 1 198 ? -7.576 20.696 31.000 1.00 84.69 198 SER A CA 1
ATOM 1597 C C . SER A 1 198 ? -7.196 19.320 30.442 1.00 84.69 198 SER A C 1
ATOM 1599 O O . SER A 1 198 ? -6.014 19.008 30.308 1.00 84.69 198 SER A O 1
ATOM 1601 N N . GLU A 1 199 ? -8.181 18.531 30.007 1.00 82.81 199 GLU A N 1
ATOM 1602 C CA . GLU A 1 199 ? -7.953 17.214 29.400 1.00 82.81 199 GLU A CA 1
ATOM 1603 C C . GLU A 1 199 ? -7.174 17.311 28.088 1.00 82.81 199 GLU A C 1
ATOM 1605 O O . GLU A 1 199 ? -6.229 16.551 27.874 1.00 82.81 199 GLU A O 1
ATOM 1610 N N . LYS A 1 200 ? -7.501 18.296 27.242 1.00 82.69 200 LYS A N 1
ATOM 1611 C CA . LYS A 1 200 ? -6.751 18.577 26.007 1.00 82.69 200 LYS A CA 1
ATOM 1612 C C . LYS A 1 200 ? -5.296 18.939 26.304 1.00 82.69 200 LYS A C 1
ATOM 1614 O O . LYS A 1 200 ? -4.393 18.413 25.658 1.00 82.69 200 LYS A O 1
ATOM 1619 N N . ILE A 1 201 ? -5.050 19.794 27.300 1.00 84.19 201 ILE A N 1
ATOM 1620 C CA . ILE A 1 201 ? -3.690 20.164 27.724 1.00 84.19 201 ILE A CA 1
ATOM 1621 C C . ILE A 1 201 ? -2.933 18.942 28.253 1.00 84.19 201 ILE A C 1
ATOM 1623 O O . ILE A 1 201 ? -1.771 18.755 27.899 1.00 84.19 201 ILE A O 1
ATOM 1627 N N . ASN A 1 202 ? -3.572 18.089 29.054 1.00 83.12 202 ASN A N 1
ATOM 1628 C CA . ASN A 1 202 ? -2.948 16.868 29.566 1.00 83.12 202 ASN A CA 1
ATOM 1629 C C . ASN A 1 202 ? -2.618 15.877 28.443 1.00 83.12 202 ASN A C 1
ATOM 1631 O O . ASN A 1 202 ? -1.517 15.328 28.413 1.00 83.12 202 ASN A O 1
ATOM 1635 N N . LEU A 1 203 ? -3.517 15.704 27.472 1.00 79.25 203 LEU A N 1
ATOM 1636 C CA . LEU A 1 203 ? -3.265 14.887 26.287 1.00 79.25 203 LEU A CA 1
ATOM 1637 C C . LEU A 1 203 ? -2.076 15.427 25.475 1.00 79.25 203 LEU A C 1
ATOM 1639 O O . LEU A 1 203 ? -1.177 14.664 25.122 1.00 79.25 203 LEU A O 1
ATOM 1643 N N . LEU A 1 204 ? -2.024 16.741 25.238 1.00 81.56 204 LEU A N 1
ATOM 1644 C CA . LEU A 1 204 ? -0.915 17.387 24.532 1.00 81.56 204 LEU A CA 1
ATOM 1645 C C . LEU A 1 204 ? 0.409 17.263 25.294 1.00 81.56 204 LEU A C 1
ATOM 1647 O O . LEU A 1 204 ? 1.424 16.942 24.680 1.00 81.56 204 LEU A O 1
ATOM 1651 N N . LYS A 1 205 ? 0.411 17.434 26.622 1.00 81.94 205 LYS A N 1
ATOM 1652 C CA . LYS A 1 205 ? 1.596 17.192 27.462 1.00 81.94 205 LYS A CA 1
ATOM 1653 C C . LYS A 1 205 ? 2.072 15.745 27.350 1.00 81.94 205 LYS A C 1
ATOM 1655 O O . LYS A 1 205 ? 3.262 15.505 27.173 1.00 81.94 205 LYS A O 1
ATOM 1660 N N . ASN A 1 206 ? 1.158 14.777 27.371 1.00 79.88 206 ASN A N 1
ATOM 1661 C CA . ASN A 1 206 ? 1.517 13.368 27.220 1.00 79.88 206 ASN A CA 1
ATOM 1662 C C . ASN A 1 206 ? 2.142 13.074 25.853 1.00 79.88 206 ASN A C 1
ATOM 1664 O O . ASN A 1 206 ? 3.081 12.283 25.776 1.00 79.88 206 ASN A O 1
ATOM 1668 N N . ILE A 1 207 ? 1.677 13.730 24.788 1.00 79.44 207 ILE A N 1
ATOM 1669 C CA . ILE A 1 207 ? 2.212 13.554 23.434 1.00 79.44 207 ILE A CA 1
ATOM 1670 C C . ILE A 1 207 ? 3.554 14.279 23.256 1.00 79.44 207 ILE A C 1
ATOM 1672 O O . ILE A 1 207 ? 4.500 13.674 22.768 1.00 79.44 207 ILE A O 1
ATOM 1676 N N . PHE A 1 208 ? 3.672 15.545 23.655 1.00 83.25 208 PHE A N 1
ATOM 1677 C CA . PHE A 1 208 ? 4.829 16.377 23.295 1.00 83.25 208 PHE A CA 1
ATOM 1678 C C . PHE A 1 208 ? 5.871 16.545 24.403 1.00 83.25 208 PHE A C 1
ATOM 1680 O O . PHE A 1 208 ? 7.010 16.890 24.108 1.00 83.25 208 PHE A O 1
ATOM 1687 N N . CYS A 1 209 ? 5.526 16.274 25.663 1.00 82.62 209 CYS A N 1
ATOM 1688 C CA . CYS A 1 209 ? 6.430 16.461 26.804 1.00 82.62 209 CYS A CA 1
ATOM 1689 C C . CYS A 1 209 ? 6.946 15.142 27.397 1.00 82.62 209 CYS A C 1
ATOM 1691 O O . CYS A 1 209 ? 7.720 15.167 28.351 1.00 82.62 209 CYS A O 1
ATOM 1693 N N . THR A 1 210 ? 6.558 13.983 26.852 1.00 83.44 210 THR A N 1
ATOM 1694 C CA . THR A 1 210 ? 7.066 12.679 27.308 1.00 83.44 210 THR A CA 1
ATOM 1695 C C . THR A 1 210 ? 7.894 11.997 26.227 1.00 83.44 210 THR A C 1
ATOM 1697 O O . THR A 1 210 ? 7.562 12.049 25.044 1.00 83.44 210 THR A O 1
ATOM 1700 N N . LYS A 1 211 ? 8.948 11.266 26.621 1.00 82.69 211 LYS A N 1
ATOM 1701 C CA . LYS A 1 211 ? 9.754 10.462 25.680 1.00 82.69 211 LYS A CA 1
ATOM 1702 C C . LYS A 1 211 ? 8.892 9.453 24.903 1.00 82.69 211 LYS A C 1
ATOM 1704 O O . LYS A 1 211 ? 9.099 9.249 23.707 1.00 82.69 211 LYS A O 1
ATOM 1709 N N . LYS A 1 212 ? 7.906 8.832 25.573 1.00 81.19 212 LYS A N 1
ATOM 1710 C CA . LYS A 1 212 ? 6.966 7.883 24.950 1.00 81.19 212 LYS A CA 1
ATOM 1711 C C . LYS A 1 212 ? 6.095 8.575 23.894 1.00 81.19 212 LYS A C 1
ATOM 1713 O O . LYS A 1 212 ? 5.954 8.024 22.802 1.00 81.19 212 LYS A O 1
ATOM 1718 N N . GLY A 1 213 ? 5.574 9.763 24.200 1.00 80.00 213 GLY A N 1
ATOM 1719 C CA . GLY A 1 213 ? 4.738 10.564 23.307 1.00 80.00 213 GLY A CA 1
ATOM 1720 C C . GLY A 1 213 ? 5.491 11.114 22.106 1.00 80.00 213 GLY A C 1
ATOM 1721 O O . GLY A 1 213 ? 5.034 10.927 20.981 1.00 80.00 213 GLY A O 1
ATOM 1722 N N . ILE A 1 214 ? 6.685 11.676 22.322 1.00 82.12 214 ILE A N 1
ATOM 1723 C CA . ILE A 1 214 ? 7.536 12.202 21.245 1.00 82.12 214 ILE A CA 1
ATOM 1724 C C . ILE A 1 214 ? 7.840 11.094 20.235 1.00 82.12 214 ILE A C 1
ATOM 1726 O O . ILE A 1 214 ? 7.738 11.305 19.030 1.00 82.12 214 ILE A O 1
ATOM 1730 N N . TYR A 1 215 ? 8.125 9.875 20.706 1.00 81.31 215 TYR A N 1
ATOM 1731 C CA . TYR A 1 215 ? 8.296 8.733 19.810 1.00 81.31 215 TYR A CA 1
ATOM 1732 C C . TYR A 1 215 ? 7.037 8.440 18.979 1.00 81.31 215 TYR A C 1
ATOM 1734 O O . TYR A 1 215 ? 7.148 8.156 17.789 1.00 81.31 215 TYR A O 1
ATOM 1742 N N . VAL A 1 216 ? 5.843 8.460 19.587 1.00 80.06 216 VAL A N 1
ATOM 1743 C CA . VAL A 1 216 ? 4.578 8.214 18.864 1.00 80.06 216 VAL A CA 1
ATOM 1744 C C . VAL A 1 216 ? 4.333 9.304 17.824 1.00 80.06 216 VAL A C 1
ATOM 1746 O O . VAL A 1 216 ? 3.935 8.987 16.704 1.00 80.06 216 VAL A O 1
ATOM 1749 N N . ALA A 1 217 ? 4.625 10.561 18.163 1.00 81.75 217 ALA A N 1
ATOM 1750 C CA . ALA A 1 217 ? 4.510 11.695 17.256 1.00 81.75 217 ALA A CA 1
ATOM 1751 C C . ALA A 1 217 ? 5.472 11.567 16.064 1.00 81.75 217 ALA A C 1
ATOM 1753 O O . ALA A 1 217 ? 5.033 11.647 14.921 1.00 81.75 217 ALA A O 1
ATOM 1754 N N . LEU A 1 218 ? 6.755 11.277 16.308 1.00 82.12 218 LEU A N 1
ATOM 1755 C CA . LEU A 1 218 ? 7.752 11.088 15.246 1.00 82.12 218 LEU A CA 1
ATOM 1756 C C . LEU A 1 218 ? 7.418 9.896 14.345 1.00 82.12 218 LEU A C 1
ATOM 1758 O O . LEU A 1 218 ? 7.491 10.001 13.123 1.00 82.12 218 LEU A O 1
ATOM 1762 N N . ARG A 1 219 ? 7.003 8.768 14.933 1.00 80.69 219 ARG A N 1
ATOM 1763 C CA . ARG A 1 219 ? 6.593 7.583 14.170 1.00 80.69 219 ARG A CA 1
ATOM 1764 C C . ARG A 1 219 ? 5.356 7.860 13.320 1.00 80.69 219 ARG A C 1
ATOM 1766 O O . ARG A 1 219 ? 5.307 7.436 12.169 1.00 80.69 219 ARG A O 1
ATOM 1773 N N . THR A 1 220 ? 4.387 8.585 13.877 1.00 83.38 220 THR A N 1
ATOM 1774 C CA . THR A 1 220 ? 3.197 9.043 13.155 1.00 83.38 220 THR A CA 1
ATOM 1775 C C . THR A 1 220 ? 3.589 9.926 11.982 1.00 83.38 220 THR A C 1
ATOM 1777 O O . THR A 1 220 ? 3.210 9.611 10.862 1.00 83.38 220 THR A O 1
ATOM 1780 N N . LEU A 1 221 ? 4.401 10.960 12.222 1.00 84.31 221 LEU A N 1
ATOM 1781 C CA . LEU A 1 221 ? 4.851 11.901 11.199 1.00 84.31 221 LEU A CA 1
ATOM 1782 C C . LEU A 1 221 ? 5.579 11.190 10.055 1.00 84.31 221 LEU A C 1
ATOM 1784 O O . LEU A 1 221 ? 5.291 11.438 8.885 1.00 84.31 221 LEU A O 1
ATOM 1788 N N . ALA A 1 222 ? 6.494 10.277 10.384 1.00 82.88 222 ALA A N 1
ATOM 1789 C CA . ALA A 1 222 ? 7.199 9.486 9.388 1.00 82.88 222 ALA A CA 1
ATOM 1790 C C . ALA A 1 222 ? 6.216 8.635 8.568 1.00 82.88 222 ALA A C 1
ATOM 1792 O O . ALA A 1 222 ? 6.212 8.729 7.345 1.00 82.88 222 ALA A O 1
ATOM 1793 N N . ASN A 1 223 ? 5.325 7.876 9.218 1.00 82.62 223 ASN A N 1
ATOM 1794 C CA . ASN A 1 223 ? 4.353 7.020 8.529 1.00 82.62 223 ASN A CA 1
ATOM 1795 C C . ASN A 1 223 ? 3.381 7.818 7.645 1.00 82.62 223 ASN A C 1
ATOM 1797 O O . ASN A 1 223 ? 3.120 7.407 6.515 1.00 82.62 223 ASN A O 1
ATOM 1801 N N . THR A 1 224 ? 2.865 8.957 8.118 1.00 87.50 224 THR A N 1
ATOM 1802 C CA . THR A 1 224 ? 1.981 9.820 7.320 1.00 87.50 224 THR A CA 1
ATOM 1803 C C . THR A 1 224 ? 2.716 10.426 6.134 1.00 87.50 224 THR A C 1
ATOM 1805 O O . THR A 1 224 ? 2.149 10.484 5.049 1.00 87.50 224 THR A O 1
ATOM 1808 N N . THR A 1 225 ? 3.984 10.814 6.305 1.00 87.38 225 THR A N 1
ATOM 1809 C CA . THR A 1 225 ? 4.805 11.360 5.213 1.00 87.38 225 THR A CA 1
ATOM 1810 C C . THR A 1 225 ? 5.072 10.298 4.148 1.00 87.38 225 THR A C 1
ATOM 1812 O O . THR A 1 225 ? 4.810 10.540 2.973 1.00 87.38 225 THR A O 1
ATOM 1815 N N . VAL A 1 226 ? 5.513 9.095 4.550 1.00 85.88 226 VAL A N 1
ATOM 1816 C CA . VAL A 1 226 ? 5.758 7.978 3.618 1.00 85.88 226 VAL A CA 1
ATOM 1817 C C . VAL A 1 226 ? 4.486 7.650 2.845 1.00 85.88 226 VAL A C 1
ATOM 1819 O O . VAL A 1 226 ? 4.502 7.554 1.622 1.00 85.88 226 VAL A O 1
ATOM 1822 N N . MET A 1 227 ? 3.372 7.472 3.556 1.00 87.50 227 MET A N 1
ATOM 1823 C CA . MET A 1 227 ? 2.120 7.053 2.936 1.00 87.50 227 MET A CA 1
ATOM 1824 C C . MET A 1 227 ? 1.525 8.141 2.044 1.00 87.50 227 MET A C 1
ATOM 1826 O O . MET A 1 227 ? 1.072 7.822 0.949 1.00 87.50 227 MET A O 1
ATOM 1830 N N . GLY A 1 228 ? 1.573 9.407 2.469 1.00 89.69 228 GLY A N 1
ATOM 1831 C CA . GLY A 1 228 ? 1.115 10.543 1.670 1.00 89.69 228 GLY A CA 1
ATOM 1832 C C . GLY A 1 228 ? 1.876 10.659 0.351 1.00 89.69 228 GLY A C 1
ATOM 1833 O O . GLY A 1 228 ? 1.254 10.759 -0.705 1.00 89.69 228 GLY A O 1
ATOM 1834 N N . LEU A 1 229 ? 3.209 10.552 0.389 1.00 89.12 229 LEU A N 1
ATOM 1835 C CA . LEU A 1 229 ? 4.025 10.561 -0.827 1.00 89.12 229 LEU A CA 1
ATOM 1836 C C . LEU A 1 229 ? 3.721 9.356 -1.722 1.00 89.12 229 LEU A C 1
ATOM 1838 O O . LEU A 1 229 ? 3.498 9.536 -2.912 1.00 89.12 229 LEU A O 1
ATOM 1842 N N . ARG A 1 230 ? 3.618 8.144 -1.161 1.00 90.44 230 ARG A N 1
ATOM 1843 C CA . ARG A 1 230 ? 3.286 6.947 -1.951 1.00 90.44 230 ARG A CA 1
ATOM 1844 C C . ARG A 1 230 ? 1.926 7.057 -2.639 1.00 90.44 230 ARG A C 1
ATOM 1846 O O . ARG A 1 230 ? 1.799 6.686 -3.799 1.00 90.44 230 ARG A O 1
ATOM 1853 N N . PHE A 1 231 ? 0.907 7.559 -1.942 1.00 91.88 231 PHE A N 1
ATOM 1854 C CA . PHE A 1 231 ? -0.427 7.744 -2.523 1.00 91.88 231 PHE A CA 1
ATOM 1855 C C . PHE A 1 231 ? -0.475 8.873 -3.542 1.00 91.88 231 PHE A C 1
ATOM 1857 O O . PHE A 1 231 ? -1.262 8.793 -4.481 1.00 91.88 231 PHE A O 1
ATOM 1864 N N . HIS A 1 232 ? 0.366 9.895 -3.385 1.00 91.44 232 HIS A N 1
ATOM 1865 C CA . HIS A 1 232 ? 0.550 10.896 -4.422 1.00 91.44 232 HIS A CA 1
ATOM 1866 C C . HIS A 1 232 ? 1.044 10.236 -5.719 1.00 91.44 232 HIS A C 1
ATOM 1868 O O . HIS A 1 232 ? 0.373 10.361 -6.743 1.00 91.44 232 HIS A O 1
ATOM 1874 N N . GLY A 1 233 ? 2.115 9.433 -5.675 1.00 90.75 233 GLY A N 1
ATOM 1875 C CA . GLY A 1 233 ? 2.584 8.706 -6.859 1.00 90.75 233 GLY A CA 1
ATOM 1876 C C . GLY A 1 233 ? 1.555 7.725 -7.417 1.00 90.75 233 GLY A C 1
ATOM 1877 O O . GLY A 1 233 ? 1.302 7.746 -8.617 1.00 90.75 233 GLY A O 1
ATOM 1878 N N . ILE A 1 234 ? 0.887 6.927 -6.572 1.00 92.38 234 ILE A N 1
ATOM 1879 C CA . ILE A 1 234 ? -0.204 6.026 -7.008 1.00 92.38 234 ILE A CA 1
ATOM 1880 C C . ILE A 1 234 ? -1.309 6.814 -7.725 1.00 92.38 234 ILE A C 1
ATOM 1882 O O . ILE A 1 234 ? -1.829 6.363 -8.746 1.00 92.38 234 ILE A O 1
ATOM 1886 N N . GLY A 1 235 ? -1.656 8.002 -7.225 1.00 90.56 235 GLY A N 1
ATOM 1887 C CA . GLY A 1 235 ? -2.620 8.892 -7.862 1.00 90.56 235 GLY A CA 1
ATOM 1888 C C . GLY A 1 235 ? -2.171 9.359 -9.248 1.00 90.56 235 GLY A C 1
ATOM 1889 O O . GLY A 1 235 ? -2.956 9.298 -10.194 1.00 90.56 235 GLY A O 1
ATOM 1890 N N . LEU A 1 236 ? -0.903 9.753 -9.395 1.00 91.19 236 LEU A N 1
ATOM 1891 C CA . LEU A 1 236 ? -0.327 10.135 -10.689 1.00 91.19 236 LEU A CA 1
ATOM 1892 C C . LEU A 1 236 ? -0.293 8.955 -11.673 1.00 91.19 236 LEU A C 1
ATOM 1894 O O . LEU A 1 236 ? -0.716 9.102 -12.819 1.00 91.19 236 LEU A O 1
ATOM 1898 N N . PHE A 1 237 ? 0.121 7.769 -11.219 1.00 92.06 237 PHE A N 1
ATOM 1899 C CA . PHE A 1 237 ? 0.093 6.547 -12.026 1.00 92.06 237 PHE A CA 1
ATOM 1900 C C . PHE A 1 237 ? -1.329 6.170 -12.457 1.00 92.06 237 PHE A C 1
ATOM 1902 O O . PHE A 1 237 ? -1.546 5.858 -13.624 1.00 92.06 237 PHE A O 1
ATOM 1909 N N . SER A 1 238 ? -2.310 6.254 -11.553 1.00 90.31 238 SER A N 1
ATOM 1910 C CA . SER A 1 238 ? -3.726 6.010 -11.874 1.00 90.31 238 SER A CA 1
ATOM 1911 C C . SER A 1 238 ? -4.219 6.974 -12.952 1.00 90.31 238 SER A C 1
ATOM 1913 O O . SER A 1 238 ? -4.876 6.565 -13.907 1.00 90.31 238 SER A O 1
ATOM 1915 N N . SER A 1 239 ? -3.871 8.258 -12.821 1.00 90.00 239 SER A N 1
ATOM 1916 C CA . SER A 1 239 ? -4.232 9.277 -13.803 1.00 90.00 239 SER A CA 1
ATOM 1917 C C . SER A 1 239 ? -3.655 8.956 -15.179 1.00 90.00 239 SER A C 1
ATOM 1919 O O . SER A 1 239 ? -4.385 8.968 -16.168 1.00 90.00 239 SER A O 1
ATOM 1921 N N . LYS A 1 240 ? -2.359 8.629 -15.236 1.00 89.94 240 LYS A N 1
ATOM 1922 C CA . LYS A 1 240 ? -1.644 8.338 -16.481 1.00 89.94 240 LYS A CA 1
ATOM 1923 C C . LYS A 1 240 ? -2.129 7.054 -17.154 1.00 89.94 240 LYS A C 1
ATOM 1925 O O . LYS A 1 240 ? -2.370 7.049 -18.355 1.00 89.94 240 LYS A O 1
ATOM 1930 N N . LEU A 1 241 ? -2.258 5.971 -16.389 1.00 89.62 241 LEU A N 1
ATOM 1931 C CA . LEU A 1 241 ? -2.406 4.617 -16.930 1.00 89.62 241 LEU A CA 1
ATOM 1932 C C . LEU A 1 241 ? -3.853 4.120 -17.008 1.00 89.62 241 LEU A C 1
ATOM 1934 O O . LEU A 1 241 ? -4.109 3.149 -17.721 1.00 89.62 241 LEU A O 1
ATOM 1938 N N . ILE A 1 242 ? -4.782 4.761 -16.287 1.00 85.25 242 ILE A N 1
ATOM 1939 C CA . ILE A 1 242 ? -6.189 4.337 -16.201 1.00 85.25 242 ILE A CA 1
ATOM 1940 C C . ILE A 1 242 ? -7.143 5.468 -16.616 1.00 85.25 242 ILE A C 1
ATOM 1942 O O . ILE A 1 242 ? -8.055 5.233 -17.400 1.00 85.25 242 ILE A O 1
ATOM 1946 N N . LEU A 1 243 ? -6.944 6.698 -16.125 1.00 82.88 243 LEU A N 1
ATOM 1947 C CA . LEU A 1 243 ? -7.935 7.787 -16.246 1.00 82.88 243 LEU A CA 1
ATOM 1948 C C . LEU A 1 243 ? -7.698 8.749 -17.430 1.00 82.88 243 LEU A C 1
ATOM 1950 O O . LEU A 1 243 ? -8.313 9.812 -17.485 1.00 82.88 243 LEU A O 1
ATOM 1954 N N . GLY A 1 244 ? -6.825 8.402 -18.379 1.00 74.94 244 GLY A N 1
ATOM 1955 C CA . GLY A 1 244 ? -6.658 9.157 -19.631 1.00 74.94 244 GLY A CA 1
ATOM 1956 C C . GLY A 1 244 ? -5.703 10.358 -19.575 1.00 74.94 244 GLY A C 1
ATOM 1957 O O . GLY A 1 244 ? -5.734 11.200 -20.466 1.00 74.94 244 GLY A O 1
ATOM 1958 N N . ASN A 1 245 ? -4.838 10.434 -18.559 1.00 80.12 245 ASN A N 1
ATOM 1959 C CA . ASN A 1 245 ? -3.669 11.320 -18.490 1.00 80.12 245 ASN A CA 1
ATOM 1960 C C . ASN A 1 245 ? -3.942 12.839 -18.607 1.00 80.12 245 ASN A C 1
ATOM 1962 O O . ASN A 1 245 ? -3.187 13.576 -19.239 1.00 80.12 245 ASN A O 1
ATOM 1966 N N . ASN A 1 246 ? -5.000 13.344 -17.964 1.00 83.00 246 ASN A N 1
ATOM 1967 C CA . ASN A 1 246 ? -5.210 14.789 -17.827 1.00 83.00 246 ASN A CA 1
ATOM 1968 C C . ASN A 1 246 ? -4.402 15.344 -16.638 1.00 83.00 246 ASN A C 1
ATOM 1970 O O . ASN A 1 246 ? -4.647 14.968 -15.493 1.00 83.00 246 ASN A O 1
ATOM 1974 N N . ALA A 1 247 ? -3.468 16.266 -16.893 1.00 78.56 247 ALA A N 1
ATOM 1975 C CA . ALA A 1 247 ? -2.526 16.765 -15.885 1.00 78.56 247 ALA A CA 1
ATOM 1976 C C . ALA A 1 247 ? -3.194 17.474 -14.689 1.00 78.56 247 ALA A C 1
ATOM 1978 O O . ALA A 1 247 ? -2.788 17.278 -13.538 1.00 78.56 247 ALA A O 1
ATOM 1979 N N . LEU A 1 248 ? -4.237 18.276 -14.936 1.00 81.44 248 LEU A N 1
ATOM 1980 C CA . LEU A 1 248 ? -4.931 19.018 -13.879 1.00 81.44 248 LEU A CA 1
ATOM 1981 C C . LEU A 1 248 ? -5.760 18.067 -13.013 1.00 81.44 248 LEU A C 1
ATOM 1983 O O . LEU A 1 248 ? -5.660 18.093 -11.786 1.00 81.44 248 LEU A O 1
ATOM 1987 N N . PHE A 1 249 ? -6.514 17.174 -13.656 1.00 82.62 249 PHE A N 1
ATOM 1988 C CA . PHE A 1 249 ? -7.284 16.150 -12.958 1.00 82.62 249 PHE A CA 1
ATOM 1989 C C . PHE A 1 249 ? -6.378 15.191 -12.171 1.00 82.62 249 PHE A C 1
ATOM 1991 O O . PHE A 1 249 ? -6.654 14.904 -11.008 1.00 82.62 249 PHE A O 1
ATOM 1998 N N . GLY A 1 250 ? -5.256 14.765 -12.757 1.00 83.00 250 GLY A N 1
ATOM 1999 C CA . GLY A 1 250 ? -4.284 13.883 -12.115 1.00 83.00 250 GLY A CA 1
ATOM 2000 C C . GLY A 1 250 ? -3.628 14.502 -10.888 1.00 83.00 250 GLY A C 1
ATOM 2001 O O . GLY A 1 250 ? -3.498 13.841 -9.857 1.00 83.00 250 GLY A O 1
ATOM 2002 N N . THR A 1 251 ? -3.294 15.793 -10.951 1.00 84.62 251 THR A N 1
ATOM 2003 C CA . THR A 1 251 ? -2.749 16.520 -9.799 1.00 84.62 251 THR A CA 1
ATOM 2004 C C . THR A 1 251 ? -3.772 16.570 -8.667 1.00 84.62 251 THR A C 1
ATOM 2006 O O . THR A 1 251 ? -3.465 16.143 -7.555 1.00 84.62 251 THR A O 1
ATOM 2009 N N . VAL A 1 252 ? -5.012 16.989 -8.947 1.00 87.06 252 VAL A N 1
ATOM 2010 C CA . VAL A 1 252 ? -6.088 17.041 -7.941 1.00 87.06 252 VAL A CA 1
ATOM 2011 C C . VAL A 1 252 ? -6.353 15.657 -7.343 1.00 87.06 252 VAL A C 1
ATOM 2013 O O . VAL A 1 252 ? -6.393 15.513 -6.121 1.00 87.06 252 VAL A O 1
ATOM 2016 N N . TYR A 1 253 ? -6.463 14.626 -8.183 1.00 87.19 253 TYR A N 1
ATOM 2017 C CA . TYR A 1 253 ? -6.673 13.247 -7.747 1.00 87.19 253 TYR A CA 1
ATOM 2018 C C . TYR A 1 253 ? -5.537 12.752 -6.841 1.00 87.19 253 TYR A C 1
ATOM 2020 O O . TYR A 1 253 ? -5.794 12.191 -5.777 1.00 87.19 253 TYR A O 1
ATOM 2028 N N . SER A 1 254 ? -4.280 13.027 -7.202 1.00 88.88 254 SER A N 1
ATOM 2029 C CA . SER A 1 254 ? -3.109 12.656 -6.399 1.00 88.88 254 SER A CA 1
ATOM 2030 C C . SER A 1 254 ? -3.034 13.397 -5.056 1.00 88.88 254 SER A C 1
ATOM 2032 O O . SER A 1 254 ? -2.640 12.815 -4.042 1.00 88.88 254 SER A O 1
ATOM 2034 N N . CYS A 1 255 ? -3.449 14.667 -5.012 1.00 89.12 255 CYS A N 1
ATOM 2035 C CA . CYS A 1 255 ? -3.522 15.445 -3.778 1.00 89.12 255 CYS A CA 1
ATOM 2036 C C . CYS A 1 255 ? -4.610 14.897 -2.850 1.00 89.12 255 CYS A C 1
ATOM 2038 O O . CYS A 1 255 ? -4.358 14.700 -1.660 1.00 89.12 255 CYS A O 1
ATOM 2040 N N . LEU A 1 256 ? -5.792 14.589 -3.391 1.00 89.06 256 LEU A N 1
ATOM 2041 C CA . LEU A 1 256 ? -6.868 13.940 -2.640 1.00 89.06 256 LEU A CA 1
ATOM 2042 C C . LEU A 1 256 ? -6.437 12.557 -2.137 1.00 89.06 256 LEU A C 1
ATOM 2044 O O . LEU A 1 256 ? -6.729 12.202 -0.994 1.00 89.06 256 LEU A O 1
ATOM 2048 N N . ALA A 1 257 ? -5.691 11.797 -2.945 1.00 89.56 257 ALA A N 1
ATOM 2049 C CA . ALA A 1 257 ? -5.149 10.494 -2.563 1.00 89.56 257 ALA A CA 1
ATOM 2050 C C . ALA A 1 257 ? -4.226 10.622 -1.353 1.00 89.56 257 ALA A C 1
ATOM 2052 O O . ALA A 1 257 ? -4.443 9.948 -0.342 1.00 89.56 257 ALA A O 1
ATOM 2053 N N . SER A 1 258 ? -3.268 11.546 -1.421 1.00 91.94 258 SER A N 1
ATOM 2054 C CA . SER A 1 258 ? -2.350 11.853 -0.324 1.00 91.94 258 SER A CA 1
ATOM 2055 C C . SER A 1 258 ? -3.089 12.293 0.946 1.00 91.94 258 SER A C 1
ATOM 2057 O O . SER A 1 258 ? -2.875 11.729 2.021 1.00 91.94 258 SER A O 1
ATOM 2059 N N . PHE A 1 259 ? -4.039 13.227 0.832 1.00 90.50 259 PHE A N 1
ATOM 2060 C CA . PHE A 1 259 ? -4.825 13.686 1.979 1.00 90.50 259 PHE A CA 1
ATOM 2061 C C . PHE A 1 259 ? -5.623 12.544 2.622 1.00 90.50 259 PHE A C 1
ATOM 2063 O O . PHE A 1 259 ? -5.612 12.377 3.845 1.00 90.50 259 PHE A O 1
ATOM 2070 N N . SER A 1 260 ? -6.273 11.717 1.800 1.00 90.50 260 SER A N 1
ATOM 2071 C CA . SER A 1 260 ? -7.111 10.621 2.284 1.00 90.50 260 SER A CA 1
ATOM 2072 C C . SER A 1 260 ? -6.321 9.578 3.072 1.00 90.50 260 SER A C 1
ATOM 2074 O O . SER A 1 260 ? -6.776 9.123 4.125 1.00 90.50 260 SER A O 1
ATOM 2076 N N . ILE A 1 261 ? -5.110 9.231 2.620 1.00 89.75 261 ILE A N 1
ATOM 2077 C CA . ILE A 1 261 ? -4.286 8.250 3.320 1.00 89.75 261 ILE A CA 1
ATOM 2078 C C . ILE A 1 261 ? -3.672 8.825 4.587 1.00 89.75 261 ILE A C 1
ATOM 2080 O O . ILE A 1 261 ? -3.611 8.118 5.589 1.00 89.75 261 ILE A O 1
ATOM 2084 N N . VAL A 1 262 ? -3.258 10.096 4.580 1.00 89.94 262 VAL A N 1
ATOM 2085 C CA . VAL A 1 262 ? -2.747 10.761 5.784 1.00 89.94 262 VAL A CA 1
ATOM 2086 C C . VAL A 1 262 ? -3.824 10.736 6.860 1.00 89.94 262 VAL A C 1
ATOM 2088 O O . VAL A 1 262 ? -3.568 10.283 7.976 1.00 89.94 262 VAL A O 1
ATOM 2091 N N . TYR A 1 263 ? -5.052 11.112 6.498 1.00 88.44 263 TYR A N 1
ATOM 2092 C CA . TYR A 1 263 ? -6.195 11.028 7.395 1.00 88.44 263 TYR A CA 1
ATOM 2093 C C . TYR A 1 263 ? -6.430 9.595 7.891 1.00 88.44 263 TYR A C 1
ATOM 2095 O O . TYR A 1 263 ? -6.511 9.364 9.099 1.00 88.44 263 TYR A O 1
ATOM 2103 N N . ARG A 1 264 ? -6.461 8.601 6.992 1.00 86.25 264 ARG A N 1
ATOM 2104 C CA . ARG A 1 264 ? -6.649 7.195 7.376 1.00 86.25 264 ARG A CA 1
ATOM 2105 C C . ARG A 1 264 ? -5.565 6.724 8.349 1.00 86.25 264 ARG A C 1
ATOM 2107 O O . ARG A 1 264 ? -5.889 6.102 9.357 1.00 86.25 264 ARG A O 1
ATOM 2114 N N . VAL A 1 265 ? -4.290 7.011 8.079 1.00 83.81 265 VAL A N 1
ATOM 2115 C CA . VAL A 1 265 ? -3.148 6.613 8.926 1.00 83.81 265 VAL A CA 1
ATOM 2116 C C . VAL A 1 265 ? -3.258 7.244 10.313 1.00 83.81 265 VAL A C 1
ATOM 2118 O O . VAL A 1 265 ? -3.084 6.540 11.309 1.00 83.81 265 VAL A O 1
ATOM 2121 N N . LEU A 1 266 ? -3.633 8.523 10.391 1.00 81.88 266 LEU A N 1
ATOM 2122 C CA . LEU A 1 266 ? -3.882 9.205 11.662 1.00 81.88 266 LEU A CA 1
ATOM 2123 C C . LEU A 1 266 ? -5.028 8.547 12.450 1.00 81.88 266 LEU A C 1
ATOM 2125 O O . LEU A 1 266 ? -4.889 8.276 13.643 1.00 81.88 266 LEU A O 1
ATOM 2129 N N . MET A 1 267 ? -6.142 8.225 11.786 1.00 80.75 267 MET A N 1
ATOM 2130 C CA . MET A 1 267 ? -7.327 7.661 12.446 1.00 80.75 267 MET A CA 1
ATOM 2131 C C . MET A 1 267 ? -7.190 6.180 12.832 1.00 80.75 267 MET A C 1
ATOM 2133 O O . MET A 1 267 ? -7.935 5.693 13.689 1.00 80.75 267 MET A O 1
ATOM 2137 N N . THR A 1 268 ? -6.242 5.463 12.227 1.00 78.06 268 THR A N 1
ATOM 2138 C CA . THR A 1 268 ? -6.034 4.022 12.431 1.00 78.06 268 THR A CA 1
ATOM 2139 C C . THR A 1 268 ? -4.734 3.734 13.178 1.00 78.06 268 THR A C 1
ATOM 2141 O O . THR A 1 268 ? -4.748 3.340 14.345 1.00 78.06 268 THR A O 1
ATOM 2144 N N . GLN A 1 269 ? -3.600 3.954 12.519 1.00 72.94 269 GLN A N 1
ATOM 2145 C CA . GLN A 1 269 ? -2.282 3.539 12.978 1.00 72.94 269 GLN A CA 1
ATOM 2146 C C . GLN A 1 269 ? -1.773 4.402 14.130 1.00 72.94 269 GLN A C 1
ATOM 2148 O O . GLN A 1 269 ? -1.332 3.851 15.136 1.00 72.94 269 GLN A O 1
ATOM 2153 N N . SER A 1 270 ? -1.887 5.728 14.035 1.00 73.75 270 SER A N 1
ATOM 2154 C CA . SER A 1 270 ? -1.461 6.627 15.117 1.00 73.75 270 SER A CA 1
ATOM 2155 C C . SER A 1 270 ? -2.280 6.414 16.381 1.00 73.75 270 SER A C 1
ATOM 2157 O O . SER A 1 270 ? -1.737 6.418 17.483 1.00 73.75 270 SER A O 1
ATOM 2159 N N . TYR A 1 271 ? -3.578 6.151 16.223 1.00 70.94 271 TYR A N 1
ATOM 2160 C CA . TYR A 1 271 ? -4.439 5.794 17.341 1.00 70.94 271 TYR A CA 1
ATOM 2161 C C . TYR A 1 271 ? -4.019 4.471 17.993 1.00 70.94 271 TYR A C 1
ATOM 2163 O O . TYR A 1 271 ? -3.900 4.397 19.216 1.00 70.94 271 TYR A O 1
ATOM 2171 N N . ASN A 1 272 ? -3.783 3.426 17.196 1.00 70.81 272 ASN A N 1
ATOM 2172 C CA . ASN A 1 272 ? -3.342 2.135 17.719 1.00 70.81 272 ASN A CA 1
ATOM 2173 C C . ASN A 1 272 ? -1.981 2.261 18.426 1.00 70.81 272 ASN A C 1
ATOM 2175 O O . ASN A 1 272 ? -1.811 1.738 19.527 1.00 70.81 272 ASN A O 1
ATOM 2179 N N . ASP A 1 273 ? -1.034 2.998 17.846 1.00 67.88 273 ASP A N 1
ATOM 2180 C CA . ASP A 1 273 ? 0.272 3.260 18.456 1.00 67.88 273 ASP A CA 1
ATOM 2181 C C . ASP A 1 273 ? 0.134 4.050 19.766 1.00 67.88 273 ASP A C 1
ATOM 2183 O O . ASP A 1 273 ? 0.749 3.684 20.763 1.00 67.88 273 ASP A O 1
ATOM 2187 N N . TYR A 1 274 ? -0.714 5.081 19.811 1.00 69.62 274 TYR A N 1
ATOM 2188 C CA . TYR A 1 274 ? -0.994 5.822 21.042 1.00 69.62 274 TYR A CA 1
ATOM 2189 C C . TYR A 1 274 ? -1.601 4.911 22.115 1.00 69.62 274 TYR A C 1
ATOM 2191 O O . TYR A 1 274 ? -1.100 4.845 23.235 1.00 69.62 274 TYR A O 1
ATOM 2199 N N . ARG A 1 275 ? -2.638 4.142 21.766 1.00 69.25 275 ARG A N 1
ATOM 2200 C CA . ARG A 1 275 ? -3.294 3.226 22.700 1.00 69.25 275 ARG A CA 1
ATOM 2201 C C . ARG A 1 275 ? -2.314 2.180 23.220 1.00 69.25 275 ARG A C 1
ATOM 2203 O O . ARG A 1 275 ? -2.217 2.006 24.417 1.00 69.25 275 ARG A O 1
ATOM 2210 N N . THR A 1 276 ? -1.555 1.504 22.369 1.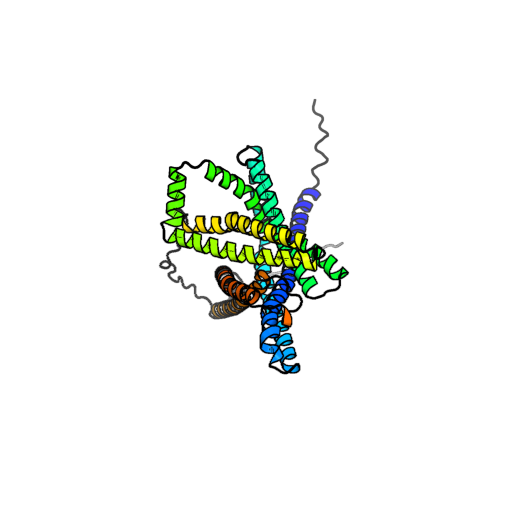00 66.00 276 THR A N 1
ATOM 2211 C CA . THR A 1 276 ? -0.585 0.495 22.838 1.00 66.00 276 THR A CA 1
ATOM 2212 C C . THR A 1 276 ? 0.506 1.091 23.731 1.00 66.00 276 THR A C 1
ATOM 2214 O O . THR A 1 276 ? 0.904 0.464 24.701 1.00 66.00 276 THR A O 1
ATOM 2217 N N . LYS A 1 277 ? 0.963 2.316 23.449 1.00 69.38 277 LYS A N 1
ATOM 2218 C CA . LYS A 1 277 ? 2.017 2.996 24.217 1.00 69.38 277 LYS A CA 1
ATOM 2219 C C . LYS A 1 277 ? 1.578 3.544 25.571 1.00 69.38 277 LYS A C 1
ATOM 2221 O O . LYS A 1 277 ? 2.420 3.665 26.462 1.00 69.38 277 LYS A O 1
ATOM 2226 N N . PHE A 1 278 ? 0.318 3.956 25.679 1.00 64.12 278 PHE A N 1
ATOM 2227 C CA . PHE A 1 278 ? -0.222 4.660 26.845 1.00 64.12 278 PHE A CA 1
ATOM 2228 C C . PHE A 1 278 ? -1.311 3.877 27.589 1.00 64.12 278 PHE A C 1
ATOM 2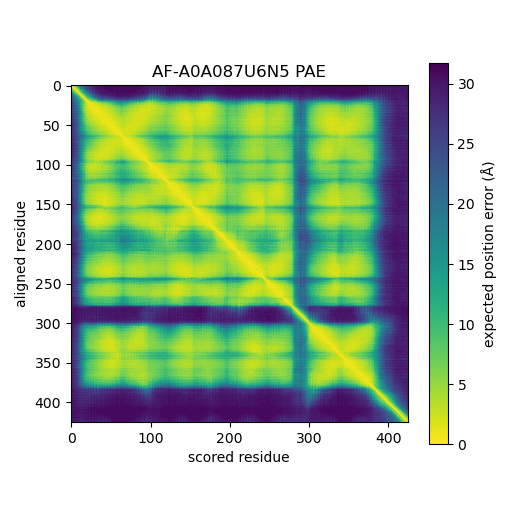230 O O . PHE A 1 278 ? -1.723 4.308 28.656 1.00 64.12 278 PHE A O 1
ATOM 2237 N N . LYS A 1 279 ? -1.769 2.733 27.062 1.00 53.00 279 LYS A N 1
ATOM 2238 C CA . LYS A 1 279 ? -2.727 1.829 27.723 1.00 53.00 279 LYS A CA 1
ATOM 2239 C C . LYS A 1 279 ? -2.040 0.692 28.495 1.00 53.00 279 LYS A C 1
ATOM 2241 O O . 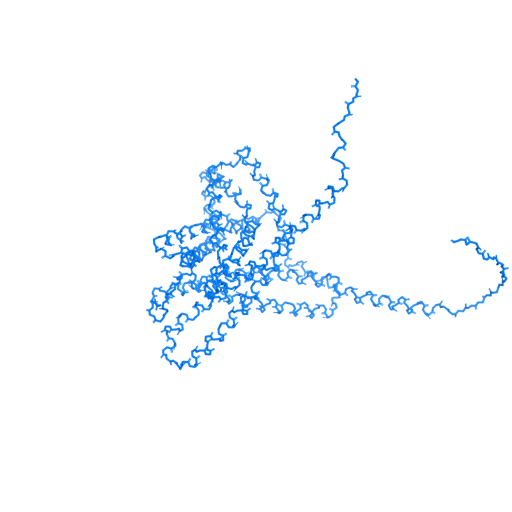LYS A 1 279 ? -2.679 -0.305 28.799 1.00 53.00 279 LYS A O 1
ATOM 2246 N N . GLU A 1 280 ? -0.756 0.827 28.816 1.00 49.19 280 GLU A N 1
ATOM 2247 C CA . GLU A 1 280 ? -0.108 -0.038 29.807 1.00 49.19 280 GLU A CA 1
ATOM 2248 C C . GLU A 1 280 ? -0.435 0.469 31.217 1.00 49.19 280 GLU A C 1
ATOM 2250 O O . GLU A 1 280 ? 0.367 1.154 31.838 1.00 49.19 280 GLU A O 1
ATOM 2255 N N . GLU A 1 281 ? -1.645 0.150 31.671 1.00 41.94 281 GLU A N 1
ATOM 2256 C CA . GLU A 1 281 ? -1.976 -0.192 33.057 1.00 41.94 281 GLU A CA 1
ATOM 2257 C C . GLU A 1 281 ? -3.324 -0.927 33.008 1.00 41.94 281 GLU A C 1
ATOM 2259 O O . GLU A 1 281 ? -4.287 -0.414 32.441 1.00 41.94 281 GLU A O 1
ATOM 2264 N N . THR A 1 282 ? -3.358 -2.144 33.560 1.00 34.94 282 THR A N 1
ATOM 2265 C CA . THR A 1 282 ? -4.401 -3.196 33.497 1.00 34.94 282 THR A CA 1
ATOM 2266 C C . THR A 1 282 ? -4.436 -4.051 32.210 1.00 34.94 282 THR A C 1
ATOM 2268 O O . THR A 1 282 ? -4.913 -3.646 31.153 1.00 34.94 282 THR A O 1
ATOM 2271 N N . ASP A 1 283 ? -3.912 -5.274 32.350 1.00 33.81 283 ASP A N 1
ATOM 2272 C CA . ASP A 1 283 ? -4.039 -6.449 31.468 1.00 33.81 283 ASP A CA 1
ATOM 2273 C C . ASP A 1 283 ? -3.286 -6.466 30.133 1.00 33.81 283 ASP A C 1
ATOM 2275 O O . ASP A 1 283 ? -3.760 -6.966 29.111 1.00 33.81 283 ASP A O 1
ATOM 2279 N N . ILE A 1 284 ? -2.026 -6.047 30.166 1.00 33.41 284 ILE A N 1
ATOM 2280 C CA . ILE A 1 284 ? -1.005 -6.869 29.522 1.00 33.41 284 ILE A CA 1
ATOM 2281 C C . ILE A 1 284 ? -0.136 -7.339 30.673 1.00 33.41 284 ILE A C 1
ATOM 2283 O O . ILE A 1 284 ? 0.662 -6.568 31.204 1.00 33.41 284 ILE A O 1
ATOM 2287 N N . GLU A 1 285 ? -0.295 -8.601 31.071 1.00 31.67 285 GLU A N 1
ATOM 2288 C CA . GLU A 1 285 ? 0.868 -9.338 31.536 1.00 31.67 285 GLU A CA 1
ATOM 2289 C C . GLU A 1 285 ? 1.939 -9.109 30.464 1.00 31.67 285 GLU A C 1
ATOM 2291 O O . GLU A 1 285 ? 1.949 -9.724 29.395 1.00 31.67 285 GLU A O 1
ATOM 2296 N N . LEU A 1 286 ? 2.840 -8.160 30.732 1.00 33.81 286 LEU A N 1
ATOM 2297 C CA . LEU A 1 286 ? 4.242 -8.378 30.458 1.00 33.81 286 LEU A CA 1
ATOM 2298 C C . LEU A 1 286 ? 4.463 -9.786 30.977 1.00 33.81 286 LEU A C 1
ATOM 2300 O O . LEU 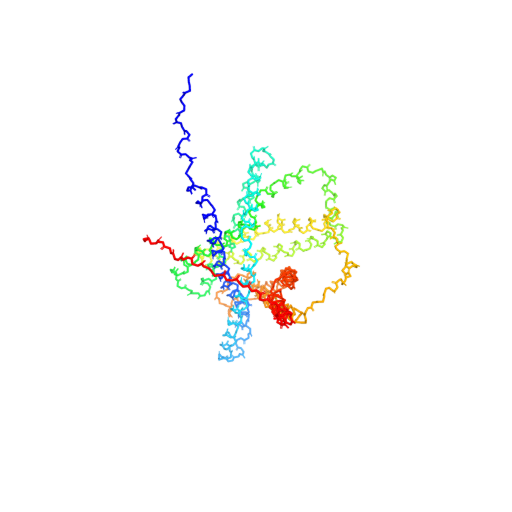A 1 286 ? 4.574 -9.961 32.186 1.00 33.81 286 LEU A O 1
ATOM 2304 N N . ILE A 1 287 ? 4.418 -10.786 30.090 1.00 33.56 287 ILE A N 1
ATOM 2305 C CA . ILE A 1 287 ? 4.999 -12.082 30.399 1.00 33.56 287 ILE A CA 1
ATOM 2306 C C . ILE A 1 287 ? 6.383 -11.687 30.891 1.00 33.56 287 ILE A C 1
ATOM 2308 O O . ILE A 1 287 ? 7.150 -11.131 30.090 1.00 33.56 287 ILE A O 1
ATOM 2312 N N . PRO A 1 288 ? 6.669 -11.833 32.195 1.00 28.56 288 PRO A N 1
ATOM 2313 C CA . PRO A 1 288 ? 7.950 -11.433 32.713 1.00 28.56 288 PRO A CA 1
ATOM 2314 C C . PRO A 1 288 ? 8.937 -12.252 31.905 1.00 28.56 288 PRO A C 1
ATOM 2316 O O . PRO A 1 288 ? 8.832 -13.481 31.850 1.00 28.56 288 PRO A O 1
ATOM 2319 N N . THR A 1 289 ? 9.871 -11.583 31.239 1.00 36.62 289 THR A N 1
ATOM 2320 C CA . THR A 1 289 ? 10.955 -12.254 30.514 1.00 36.62 289 THR A CA 1
ATOM 2321 C C . THR A 1 289 ? 11.756 -13.187 31.438 1.00 36.62 289 THR A C 1
ATOM 2323 O O . THR A 1 289 ? 12.492 -14.034 30.949 1.00 36.62 289 THR A O 1
ATOM 2326 N N . ASP A 1 290 ? 11.511 -13.102 32.749 1.00 31.28 290 ASP A N 1
ATOM 2327 C CA . ASP A 1 290 ? 12.134 -13.870 33.822 1.00 31.28 290 ASP A CA 1
ATOM 2328 C C . ASP A 1 290 ? 11.254 -15.026 34.357 1.00 31.28 290 ASP A C 1
ATOM 2330 O O . ASP A 1 290 ? 11.633 -15.699 35.311 1.00 31.28 290 ASP A O 1
ATOM 2334 N N . LYS A 1 291 ? 10.089 -15.305 33.745 1.00 29.94 291 LYS A N 1
ATOM 2335 C CA . LYS A 1 291 ? 9.253 -16.494 34.035 1.00 29.94 291 LYS A CA 1
ATOM 2336 C C . LYS A 1 291 ? 8.983 -17.388 32.821 1.00 29.94 291 LYS A C 1
ATOM 2338 O O . LYS A 1 291 ? 8.108 -18.246 32.865 1.00 29.94 291 LYS A O 1
ATOM 2343 N N . ILE A 1 292 ? 9.789 -17.273 31.766 1.00 36.88 292 ILE A N 1
ATOM 2344 C CA . ILE A 1 292 ? 10.044 -18.414 30.875 1.00 36.88 292 ILE A CA 1
ATOM 2345 C C . ILE A 1 292 ? 11.244 -19.156 31.468 1.00 36.88 292 ILE A C 1
ATOM 2347 O O . ILE A 1 292 ? 12.316 -19.211 30.872 1.00 36.88 292 ILE A O 1
ATOM 2351 N N . GLN A 1 293 ? 11.085 -19.685 32.684 1.00 30.31 293 GLN A N 1
ATOM 2352 C CA . GLN A 1 293 ? 11.882 -20.848 33.031 1.00 30.31 293 GLN A CA 1
ATOM 2353 C C . GLN A 1 293 ? 11.375 -21.960 32.126 1.00 30.31 293 GLN A C 1
ATOM 2355 O O . GLN A 1 293 ? 10.207 -22.337 32.153 1.00 30.31 293 GLN A O 1
ATOM 2360 N N . GLU A 1 294 ? 12.272 -22.353 31.234 1.00 38.59 294 GLU A N 1
ATOM 2361 C CA . GLU A 1 294 ? 12.305 -23.614 30.526 1.00 38.59 294 GLU A CA 1
ATOM 2362 C C . GLU A 1 294 ? 11.748 -24.766 31.379 1.00 38.59 294 GLU A C 1
ATOM 2364 O O . GLU A 1 294 ? 12.492 -25.507 32.015 1.00 38.59 294 GLU A O 1
ATOM 2369 N N . GLU A 1 295 ? 10.439 -24.999 31.331 1.00 32.03 295 GLU A N 1
ATOM 2370 C CA . GLU A 1 295 ? 9.936 -26.354 31.496 1.00 32.03 295 GLU A CA 1
ATOM 2371 C C . GLU A 1 295 ? 10.229 -27.065 30.173 1.00 32.03 295 GLU A C 1
ATOM 2373 O O . GLU A 1 295 ? 9.447 -27.070 29.217 1.00 32.03 295 GLU A O 1
ATOM 2378 N N . VAL A 1 296 ? 11.466 -27.562 30.078 1.00 36.84 296 VAL A N 1
ATOM 2379 C CA . VAL A 1 296 ? 11.934 -28.412 28.989 1.00 36.84 296 VAL A CA 1
ATOM 2380 C C . VAL A 1 296 ? 11.158 -29.722 29.069 1.00 36.84 296 VAL A C 1
ATOM 2382 O O . VAL A 1 296 ? 11.656 -30.735 29.552 1.00 36.84 296 VAL A O 1
ATOM 2385 N N . ALA A 1 297 ? 9.939 -29.742 28.531 1.00 40.56 297 ALA A N 1
ATOM 2386 C CA . ALA A 1 297 ? 9.447 -30.976 27.943 1.00 40.56 297 ALA A CA 1
ATOM 2387 C C . ALA A 1 297 ? 10.499 -31.396 26.898 1.00 40.56 297 ALA A C 1
ATOM 2389 O O . ALA A 1 297 ? 10.940 -30.533 26.124 1.00 40.56 297 ALA A O 1
ATOM 2390 N N . PRO A 1 298 ? 10.959 -32.660 26.875 1.00 38.31 298 PRO A N 1
ATOM 2391 C CA . PRO A 1 298 ? 12.029 -33.094 25.988 1.00 38.31 298 PRO A CA 1
ATOM 2392 C C . PRO A 1 298 ? 11.564 -32.958 24.535 1.00 38.31 298 PRO A C 1
ATOM 2394 O O . PRO A 1 298 ? 10.959 -33.852 23.950 1.00 38.31 298 PRO A O 1
ATOM 2397 N N . GLN A 1 299 ? 11.816 -31.790 23.942 1.00 49.03 299 GLN A N 1
ATOM 2398 C CA . GLN A 1 299 ? 11.555 -31.538 22.538 1.00 49.03 299 GLN A CA 1
ATOM 2399 C C . GLN A 1 299 ? 12.523 -32.391 21.733 1.00 49.03 299 GLN A C 1
ATOM 2401 O O . GLN A 1 299 ? 13.735 -32.160 21.741 1.00 49.03 299 GLN A O 1
ATOM 2406 N N . ASN A 1 300 ? 11.948 -33.360 21.033 1.00 59.88 300 ASN A N 1
ATOM 2407 C CA . ASN A 1 300 ? 12.613 -34.243 20.093 1.00 59.88 300 ASN A CA 1
ATOM 2408 C C . ASN A 1 300 ? 13.537 -33.433 19.155 1.00 59.88 300 ASN A C 1
ATOM 2410 O O . ASN A 1 300 ? 13.120 -32.416 18.591 1.00 59.88 300 ASN A O 1
ATOM 2414 N N . THR A 1 301 ? 14.794 -33.857 18.988 1.00 62.56 301 THR A N 1
ATOM 2415 C CA . THR A 1 301 ? 15.853 -33.126 18.257 1.00 62.56 301 THR A CA 1
ATOM 2416 C C . THR A 1 301 ? 15.424 -32.731 16.837 1.00 62.56 301 THR A C 1
ATOM 2418 O O . THR A 1 301 ? 15.752 -31.642 16.365 1.00 62.56 301 THR A O 1
ATOM 2421 N N . ALA A 1 302 ? 14.599 -33.562 16.191 1.00 61.84 302 ALA A N 1
ATOM 2422 C CA . ALA A 1 302 ? 14.008 -33.292 14.880 1.00 61.84 302 ALA A CA 1
ATOM 2423 C C . ALA A 1 302 ? 13.074 -32.063 14.867 1.00 61.84 302 ALA A C 1
ATOM 2425 O O . ALA A 1 302 ? 13.123 -31.264 13.933 1.00 61.84 302 ALA A O 1
ATOM 2426 N N . GLY A 1 303 ? 12.282 -31.848 15.924 1.00 66.69 303 GLY A N 1
ATOM 2427 C CA . GLY A 1 303 ? 11.392 -30.687 16.046 1.00 66.69 303 GLY A CA 1
ATOM 2428 C C . GLY A 1 303 ? 12.150 -29.368 16.167 1.00 66.69 303 GLY A C 1
ATOM 2429 O O . GLY A 1 303 ? 11.757 -28.366 15.567 1.00 66.69 303 GLY A O 1
ATOM 2430 N N . LYS A 1 304 ? 13.300 -29.379 16.854 1.00 71.12 304 LYS A N 1
ATOM 2431 C CA . LYS A 1 304 ? 14.195 -28.215 16.934 1.00 71.12 304 LYS A CA 1
ATOM 2432 C C . LYS A 1 304 ? 14.838 -27.893 15.581 1.00 71.12 304 LYS A C 1
ATOM 2434 O O . LYS A 1 304 ? 14.976 -26.717 15.251 1.00 71.12 304 LYS A O 1
ATOM 2439 N N . ILE A 1 305 ? 15.210 -28.907 14.795 1.00 77.06 305 ILE A N 1
ATOM 2440 C CA . ILE A 1 305 ? 15.794 -28.724 13.455 1.00 77.06 305 ILE A CA 1
ATOM 2441 C C . ILE A 1 305 ? 14.759 -28.134 12.488 1.00 77.06 305 ILE A C 1
ATOM 2443 O O . ILE A 1 305 ? 15.045 -27.129 11.840 1.00 77.06 305 ILE A O 1
ATOM 2447 N N . VAL A 1 306 ? 13.543 -28.688 12.443 1.00 76.38 306 VAL A N 1
ATOM 2448 C CA . VAL A 1 306 ? 12.459 -28.178 11.583 1.00 76.38 306 VAL A CA 1
ATOM 2449 C C . VAL A 1 306 ? 12.082 -26.745 11.960 1.00 76.38 306 VAL A C 1
ATOM 2451 O O . VAL A 1 306 ? 11.969 -25.889 11.086 1.00 76.38 306 VAL A O 1
ATOM 2454 N N . ALA A 1 307 ? 11.961 -26.440 13.255 1.00 74.56 307 ALA A N 1
ATOM 2455 C CA . ALA A 1 307 ? 11.683 -25.079 13.709 1.00 74.56 307 ALA A CA 1
ATOM 2456 C C . ALA A 1 307 ? 12.791 -24.090 13.306 1.00 74.56 307 ALA A C 1
ATOM 2458 O O . ALA A 1 307 ? 12.490 -22.995 12.832 1.00 74.56 307 ALA A O 1
ATOM 2459 N N . LYS A 1 308 ? 14.069 -24.476 13.433 1.00 80.06 308 LYS A N 1
ATOM 2460 C CA . LYS A 1 308 ? 15.197 -23.651 12.970 1.00 80.06 308 LYS A CA 1
ATOM 2461 C C . LYS A 1 308 ? 15.164 -23.429 11.458 1.00 80.06 308 LYS A C 1
ATOM 2463 O O . LYS A 1 308 ? 15.387 -22.303 11.024 1.00 80.06 308 LYS A O 1
ATOM 2468 N N . LEU A 1 309 ? 14.849 -24.459 10.671 1.00 82.88 309 LEU A N 1
ATOM 2469 C CA . LEU A 1 309 ? 14.740 -24.349 9.215 1.00 82.88 309 LEU A CA 1
ATOM 2470 C C . LEU A 1 309 ? 13.592 -23.415 8.799 1.00 82.88 309 LEU A C 1
ATOM 2472 O O . LEU A 1 309 ? 13.784 -22.547 7.953 1.00 82.88 309 LEU A O 1
ATOM 2476 N N . LEU A 1 310 ? 12.424 -23.531 9.439 1.00 82.00 310 LEU A N 1
ATOM 2477 C CA . LEU A 1 310 ? 11.283 -22.640 9.202 1.00 82.00 310 LEU A CA 1
ATOM 2478 C C . LEU A 1 310 ? 11.603 -21.185 9.565 1.00 82.00 310 LEU A C 1
ATOM 2480 O O . LEU A 1 310 ? 11.257 -20.275 8.816 1.00 82.00 310 LEU A O 1
ATOM 2484 N N . LEU A 1 311 ? 12.293 -20.955 10.686 1.00 83.19 311 LEU A N 1
ATOM 2485 C CA . LEU A 1 311 ? 12.728 -19.613 11.083 1.00 83.19 311 LEU A CA 1
ATOM 2486 C C . LEU A 1 311 ? 13.778 -19.037 10.127 1.00 83.19 311 LEU A C 1
ATOM 2488 O O . LEU A 1 311 ? 13.736 -17.841 9.843 1.00 83.19 311 LEU A O 1
ATOM 2492 N N . LEU A 1 312 ? 14.685 -19.868 9.603 1.00 86.38 312 LEU A N 1
ATOM 2493 C CA . LEU A 1 312 ? 15.648 -19.458 8.582 1.00 86.38 312 LEU A CA 1
ATOM 2494 C C . LEU A 1 312 ? 14.928 -19.032 7.296 1.00 86.38 312 LEU A C 1
ATOM 2496 O O . LEU A 1 312 ? 15.146 -17.920 6.819 1.00 86.38 312 LEU A O 1
ATOM 2500 N N . LEU A 1 313 ? 14.018 -19.861 6.777 1.00 84.00 313 LEU A N 1
ATOM 2501 C CA . LEU A 1 313 ? 13.223 -19.537 5.587 1.00 84.00 313 LEU A CA 1
ATOM 2502 C C . LEU A 1 313 ? 12.399 -18.257 5.779 1.00 84.00 313 LEU A C 1
ATOM 2504 O O . LEU A 1 313 ? 12.394 -17.385 4.913 1.00 84.00 313 LEU A O 1
ATOM 2508 N N . LEU A 1 314 ? 11.769 -18.100 6.945 1.00 84.56 314 LEU A N 1
ATOM 2509 C CA . LEU A 1 314 ? 11.043 -16.886 7.308 1.00 84.56 314 LEU A CA 1
ATOM 2510 C C . LEU A 1 314 ? 11.963 -15.657 7.347 1.00 84.56 314 LEU A C 1
ATOM 2512 O O . LEU A 1 314 ? 11.576 -14.591 6.873 1.00 84.56 314 LEU A O 1
ATOM 2516 N N . SER A 1 315 ? 13.177 -15.788 7.893 1.00 85.06 315 SER A N 1
ATOM 2517 C CA . SER A 1 315 ? 14.141 -14.682 7.942 1.00 85.06 315 SER A CA 1
ATOM 2518 C C . SER A 1 315 ? 14.553 -14.227 6.540 1.00 85.06 315 SER A C 1
ATOM 2520 O O . SER A 1 315 ? 14.616 -13.023 6.283 1.00 85.06 315 SER A O 1
ATOM 2522 N N . ILE A 1 316 ? 14.743 -15.177 5.617 1.00 86.50 316 ILE A N 1
ATOM 2523 C CA . ILE A 1 316 ? 15.046 -14.902 4.211 1.00 86.50 316 ILE A CA 1
ATOM 2524 C C . ILE A 1 316 ? 13.860 -14.175 3.572 1.00 86.50 316 ILE A C 1
ATOM 2526 O O . ILE A 1 316 ? 14.037 -13.066 3.078 1.00 86.50 316 ILE A O 1
ATOM 2530 N N . LEU A 1 317 ? 12.643 -14.721 3.668 1.00 84.50 317 LEU A N 1
ATOM 2531 C CA . LEU A 1 317 ? 11.430 -14.103 3.112 1.00 84.50 317 LEU A CA 1
ATOM 2532 C C . LEU A 1 317 ? 11.201 -12.674 3.621 1.00 84.50 317 LEU A C 1
ATOM 2534 O O . LEU A 1 317 ? 10.882 -11.777 2.841 1.00 84.50 317 LEU A O 1
ATOM 2538 N N . ILE A 1 318 ? 11.406 -12.434 4.916 1.00 86.19 318 ILE A N 1
ATOM 2539 C CA . ILE A 1 318 ? 11.269 -11.100 5.509 1.00 86.19 318 ILE A CA 1
ATOM 2540 C C . ILE A 1 318 ? 12.353 -10.150 4.995 1.00 86.19 318 ILE A C 1
ATOM 2542 O O . ILE A 1 318 ? 12.052 -8.995 4.705 1.00 86.19 318 ILE A O 1
ATOM 2546 N N . SER A 1 319 ? 13.588 -10.623 4.836 1.00 85.88 319 SER A N 1
ATOM 2547 C CA . SER A 1 319 ? 14.688 -9.813 4.297 1.00 85.88 319 SER A CA 1
ATOM 2548 C C . SER A 1 319 ? 14.436 -9.433 2.837 1.00 85.88 319 SER A C 1
ATOM 2550 O O . SER A 1 319 ? 14.606 -8.278 2.455 1.00 85.88 319 SER A O 1
ATOM 2552 N N . LEU A 1 320 ? 13.941 -10.374 2.031 1.00 86.75 320 LEU A N 1
ATOM 2553 C CA . LEU A 1 320 ? 13.529 -10.123 0.649 1.00 86.75 320 LEU A CA 1
ATOM 2554 C C . LEU A 1 320 ? 12.385 -9.098 0.586 1.00 86.75 320 LEU A C 1
ATOM 2556 O O . LEU A 1 320 ? 12.447 -8.126 -0.167 1.00 86.75 320 LEU A O 1
ATOM 2560 N N . THR A 1 321 ? 11.381 -9.255 1.448 1.00 85.62 321 THR A N 1
ATOM 2561 C CA . THR A 1 321 ? 10.249 -8.323 1.545 1.00 85.62 321 THR A CA 1
ATOM 2562 C C . THR A 1 321 ? 10.688 -6.922 1.979 1.00 85.62 321 THR A C 1
ATOM 2564 O O . THR A 1 321 ? 10.178 -5.919 1.474 1.00 85.62 321 THR A O 1
ATOM 2567 N N . PHE A 1 322 ? 11.659 -6.834 2.893 1.00 88.69 322 PHE A N 1
ATOM 2568 C CA . PHE A 1 322 ? 12.255 -5.569 3.311 1.00 88.69 322 PHE A CA 1
ATOM 2569 C C . PHE A 1 322 ? 12.868 -4.827 2.122 1.00 88.69 322 PHE A C 1
ATOM 2571 O O . PHE A 1 322 ? 12.573 -3.645 1.922 1.00 88.69 322 PHE A O 1
ATOM 2578 N N . LEU A 1 323 ? 13.686 -5.520 1.324 1.00 87.75 323 LEU A N 1
ATOM 2579 C CA . LEU A 1 323 ? 14.341 -4.938 0.153 1.00 87.75 323 LEU A CA 1
ATOM 2580 C C . LEU A 1 323 ? 13.307 -4.463 -0.868 1.00 87.75 323 LEU A C 1
ATOM 2582 O O . LEU A 1 323 ? 13.351 -3.301 -1.264 1.00 87.75 323 LEU A O 1
ATOM 2586 N N . LEU A 1 324 ? 12.333 -5.310 -1.219 1.00 89.94 324 LEU A N 1
ATOM 2587 C CA . LEU A 1 324 ? 11.269 -4.955 -2.161 1.00 89.94 324 LEU A CA 1
ATOM 2588 C C . LEU A 1 324 ? 10.566 -3.656 -1.758 1.00 89.94 324 LEU A C 1
ATOM 2590 O O . LEU A 1 324 ? 10.478 -2.713 -2.542 1.00 89.94 324 LEU A O 1
ATOM 2594 N N . ARG A 1 325 ? 10.080 -3.588 -0.514 1.00 86.56 325 ARG A N 1
ATOM 2595 C CA . ARG A 1 325 ? 9.297 -2.441 -0.037 1.00 86.56 325 ARG A CA 1
ATOM 2596 C C . ARG A 1 325 ? 10.137 -1.175 0.059 1.00 86.56 325 ARG A C 1
ATOM 2598 O O . ARG A 1 325 ? 9.660 -0.106 -0.324 1.00 86.56 325 ARG A O 1
ATOM 2605 N N . THR A 1 326 ? 11.388 -1.305 0.495 1.00 89.81 326 THR A N 1
ATOM 2606 C CA . THR A 1 326 ? 12.346 -0.194 0.529 1.00 89.81 326 THR A CA 1
ATOM 2607 C C . THR A 1 326 ? 12.563 0.367 -0.872 1.00 89.81 326 THR A C 1
ATOM 2609 O O . THR A 1 326 ? 12.363 1.560 -1.088 1.00 89.81 326 THR A O 1
ATOM 2612 N N . PHE A 1 327 ? 12.867 -0.498 -1.840 1.00 90.69 327 PHE A N 1
ATOM 2613 C CA . PHE A 1 327 ? 13.165 -0.089 -3.209 1.00 90.69 327 PHE A CA 1
ATOM 2614 C C . PHE A 1 327 ? 11.933 0.235 -4.054 1.00 90.69 327 PHE A C 1
ATOM 2616 O O . PHE A 1 327 ? 12.096 0.870 -5.076 1.00 90.69 327 PHE A O 1
ATOM 2623 N N . SER A 1 328 ? 10.713 -0.138 -3.660 1.00 90.31 328 SER A N 1
ATOM 2624 C CA . SER A 1 328 ? 9.487 0.301 -4.358 1.00 90.31 328 SER A CA 1
ATOM 2625 C C . SER A 1 328 ? 9.118 1.762 -4.081 1.00 90.31 328 SER A C 1
ATOM 2627 O O . SER A 1 328 ? 8.416 2.394 -4.859 1.00 90.31 328 SER A O 1
ATOM 2629 N N . THR A 1 329 ? 9.542 2.305 -2.936 1.00 90.00 329 THR A N 1
ATOM 2630 C CA . THR A 1 329 ? 9.071 3.613 -2.456 1.00 90.00 329 THR A CA 1
ATOM 2631 C C . THR A 1 329 ? 9.554 4.805 -3.299 1.00 90.00 329 THR A C 1
ATOM 2633 O O . THR A 1 329 ? 8.744 5.708 -3.498 1.00 90.00 329 THR A O 1
ATOM 2636 N N . PRO A 1 330 ? 10.798 4.841 -3.823 1.00 92.38 330 PRO A N 1
ATOM 2637 C CA . PRO A 1 330 ? 11.295 5.950 -4.637 1.00 92.38 330 PRO A CA 1
ATOM 2638 C C . PRO A 1 330 ? 10.378 6.342 -5.801 1.00 92.38 330 PRO A C 1
ATOM 2640 O O . PRO A 1 330 ? 9.951 7.495 -5.842 1.00 92.38 330 PRO A O 1
ATOM 2643 N N . VAL A 1 331 ? 9.989 5.407 -6.679 1.00 92.69 331 VAL A N 1
ATOM 2644 C CA . VAL A 1 331 ? 9.120 5.738 -7.826 1.00 92.69 331 VAL A CA 1
ATOM 2645 C C . VAL A 1 331 ? 7.719 6.164 -7.387 1.00 92.69 331 VAL A C 1
ATOM 2647 O O . VAL A 1 331 ? 7.075 7.007 -8.005 1.00 92.69 331 VAL A O 1
ATOM 2650 N N . LEU A 1 332 ? 7.237 5.633 -6.260 1.00 91.31 332 LEU A N 1
ATOM 2651 C CA . LEU A 1 332 ? 5.958 6.050 -5.687 1.00 91.31 332 LEU A CA 1
ATOM 2652 C C . LEU A 1 332 ? 6.028 7.459 -5.085 1.00 91.31 332 LEU A C 1
ATOM 2654 O O . LEU A 1 332 ? 4.988 8.074 -4.891 1.00 91.31 332 LEU A O 1
ATOM 2658 N N . CYS A 1 333 ? 7.219 7.976 -4.781 1.00 89.69 333 CYS A N 1
ATOM 2659 C CA . CYS A 1 333 ? 7.416 9.362 -4.366 1.00 89.69 333 CYS A CA 1
ATOM 2660 C C . CYS A 1 333 ? 7.588 10.308 -5.562 1.00 89.69 333 CYS A C 1
ATOM 2662 O O . CYS A 1 333 ? 7.161 11.457 -5.476 1.00 89.69 333 CYS A O 1
ATOM 2664 N N . THR A 1 334 ? 8.217 9.854 -6.650 1.00 90.00 334 THR A N 1
ATOM 2665 C CA . THR A 1 334 ? 8.471 10.677 -7.844 1.00 90.00 334 THR A CA 1
ATOM 2666 C C . THR A 1 334 ? 7.295 10.698 -8.817 1.00 90.00 334 THR A C 1
ATOM 2668 O O . THR A 1 334 ? 7.114 11.686 -9.523 1.00 90.00 334 THR A O 1
ATOM 2671 N N . GLY A 1 335 ? 6.478 9.642 -8.835 1.00 88.81 335 GLY A N 1
ATOM 2672 C CA . GLY A 1 335 ? 5.476 9.420 -9.872 1.00 88.81 335 GLY A CA 1
ATOM 2673 C C . GLY A 1 335 ? 6.090 8.880 -11.174 1.00 88.81 335 GLY A C 1
ATOM 2674 O O . GLY A 1 335 ? 7.293 8.611 -11.219 1.00 88.81 335 GLY A O 1
ATOM 2675 N N . PRO A 1 336 ? 5.266 8.698 -12.223 1.00 90.44 336 PRO A N 1
ATOM 2676 C CA . PRO A 1 336 ? 5.718 8.182 -13.511 1.00 90.44 336 PRO A CA 1
ATOM 2677 C C . PRO A 1 336 ? 6.670 9.155 -14.217 1.00 90.44 336 PRO A C 1
ATOM 2679 O O . PRO A 1 336 ? 6.387 10.349 -14.290 1.00 90.44 336 PRO A O 1
ATOM 2682 N N . ILE A 1 337 ? 7.735 8.622 -14.819 1.00 89.25 337 ILE A N 1
ATOM 2683 C CA . ILE A 1 337 ? 8.712 9.372 -15.622 1.00 89.25 337 ILE A CA 1
ATOM 2684 C C . ILE A 1 337 ? 8.686 8.811 -17.046 1.00 89.25 337 ILE A C 1
ATOM 2686 O O . ILE A 1 337 ? 8.883 7.615 -17.240 1.00 89.25 337 ILE A O 1
ATOM 2690 N N . ASP A 1 338 ? 8.392 9.651 -18.043 1.00 85.06 338 ASP A N 1
ATOM 2691 C CA . ASP A 1 338 ? 8.231 9.205 -19.436 1.00 85.06 338 ASP A CA 1
ATOM 2692 C C . ASP A 1 338 ? 9.562 8.805 -20.078 1.00 85.06 338 ASP A C 1
ATOM 2694 O O . ASP A 1 338 ? 9.667 7.725 -20.658 1.00 85.06 338 ASP A O 1
ATOM 2698 N N . ASN A 1 339 ? 10.591 9.649 -19.955 1.00 88.69 339 ASN A N 1
ATOM 2699 C CA . ASN A 1 339 ? 11.926 9.334 -20.440 1.00 88.69 339 ASN A CA 1
ATOM 2700 C C . ASN A 1 339 ? 12.970 9.506 -19.325 1.00 88.69 339 ASN A C 1
ATOM 2702 O O . ASN A 1 339 ? 13.530 10.592 -19.171 1.00 88.69 339 ASN A O 1
ATOM 2706 N N . PRO A 1 340 ? 13.301 8.439 -18.574 1.00 88.31 340 PRO A N 1
ATOM 2707 C CA . PRO A 1 340 ? 14.274 8.512 -17.483 1.00 88.31 340 PRO A CA 1
ATOM 2708 C C . PRO A 1 340 ? 15.650 9.031 -17.914 1.00 88.31 340 PRO A C 1
ATOM 2710 O O . PRO A 1 340 ? 16.333 9.701 -17.146 1.00 88.31 340 PRO A O 1
ATOM 2713 N N . GLU A 1 341 ? 16.061 8.784 -19.160 1.00 87.56 341 GLU A N 1
ATOM 2714 C CA . GLU A 1 341 ? 17.352 9.253 -19.667 1.00 87.56 341 GLU A CA 1
ATOM 2715 C C . GLU A 1 341 ? 17.409 10.772 -19.821 1.00 87.56 341 GLU A C 1
ATOM 2717 O O . GLU A 1 341 ? 18.503 11.331 -19.802 1.00 87.56 341 GLU A O 1
ATOM 2722 N N . ARG A 1 342 ? 16.265 11.450 -19.970 1.00 87.88 342 ARG A N 1
ATOM 2723 C CA . ARG A 1 342 ? 16.182 12.908 -20.161 1.00 87.88 342 ARG A CA 1
ATOM 2724 C C . ARG A 1 342 ? 15.597 13.630 -18.954 1.00 87.88 342 ARG A C 1
ATOM 2726 O O . ARG A 1 342 ? 16.124 14.670 -18.566 1.00 87.88 342 ARG A O 1
ATOM 2733 N N . ASP A 1 343 ? 14.568 13.047 -18.353 1.00 89.38 343 ASP A N 1
ATOM 2734 C CA . ASP A 1 343 ? 13.673 13.709 -17.405 1.00 89.38 343 ASP A CA 1
ATOM 2735 C C . ASP A 1 343 ? 14.008 13.382 -15.941 1.00 89.38 343 ASP A C 1
ATOM 2737 O O . ASP A 1 343 ? 13.504 14.039 -15.031 1.00 89.38 343 ASP A O 1
ATOM 2741 N N . TYR A 1 344 ? 14.888 12.401 -15.689 1.00 89.75 344 TYR A N 1
ATOM 2742 C CA . TYR A 1 344 ? 15.369 12.101 -14.339 1.00 89.75 344 TYR A CA 1
ATOM 2743 C C . TYR A 1 344 ? 16.386 13.163 -13.890 1.00 89.75 344 TYR A C 1
ATOM 2745 O O . TYR A 1 344 ? 17.586 13.107 -14.191 1.00 89.75 344 TYR A O 1
ATOM 2753 N N . ASP A 1 345 ? 15.871 14.177 -13.199 1.00 88.31 345 ASP A N 1
ATOM 2754 C CA . ASP A 1 345 ? 16.591 15.376 -12.781 1.00 88.31 345 ASP A CA 1
ATOM 2755 C C . ASP A 1 345 ? 17.006 15.356 -11.292 1.00 88.31 345 ASP A C 1
ATOM 2757 O O . ASP A 1 345 ? 16.821 14.382 -10.551 1.00 88.31 345 ASP A O 1
ATOM 2761 N N . ILE A 1 346 ? 17.599 16.461 -10.827 1.00 88.44 346 ILE A N 1
ATOM 2762 C CA . ILE A 1 346 ? 18.047 16.610 -9.433 1.00 88.44 346 ILE A CA 1
ATOM 2763 C C . ILE A 1 346 ? 16.856 16.552 -8.468 1.00 88.44 346 ILE A C 1
ATOM 2765 O O . ILE A 1 346 ? 16.950 15.921 -7.414 1.00 88.44 346 ILE A O 1
ATOM 2769 N N . LYS A 1 347 ? 15.724 17.175 -8.818 1.00 90.56 347 LYS A N 1
ATOM 2770 C CA . LYS A 1 347 ? 14.517 17.168 -7.981 1.00 90.56 347 LYS A CA 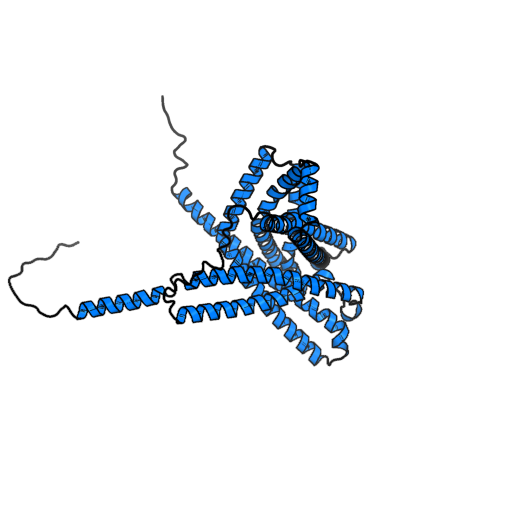1
ATOM 2771 C C . LYS A 1 347 ? 14.003 15.742 -7.787 1.00 90.56 347 LYS A C 1
ATOM 2773 O O . LYS A 1 347 ? 13.719 15.338 -6.660 1.00 90.56 347 LYS A O 1
ATOM 2778 N N . THR A 1 348 ? 13.938 14.980 -8.871 1.00 91.50 348 THR A N 1
ATOM 2779 C CA . THR A 1 348 ? 13.552 13.568 -8.878 1.00 91.50 348 THR A CA 1
ATOM 2780 C C . THR A 1 348 ? 14.516 12.741 -8.036 1.00 91.50 348 THR A C 1
ATOM 2782 O O . THR A 1 348 ? 14.084 11.967 -7.188 1.00 91.50 348 THR A O 1
ATOM 2785 N N . THR A 1 349 ? 15.822 12.982 -8.167 1.00 89.81 349 THR A N 1
ATOM 2786 C CA . THR A 1 349 ? 16.856 12.306 -7.368 1.00 89.81 349 THR A CA 1
ATOM 2787 C C . THR A 1 349 ? 16.693 12.557 -5.867 1.00 89.81 349 THR A C 1
ATOM 2789 O O . THR A 1 349 ? 16.791 11.624 -5.063 1.00 89.81 349 THR A O 1
ATOM 2792 N N . LEU A 1 350 ? 16.413 13.801 -5.467 1.00 91.00 350 LEU A N 1
ATOM 2793 C CA . LEU A 1 350 ? 16.166 14.155 -4.067 1.00 91.00 350 LEU A CA 1
ATOM 2794 C C . LEU A 1 350 ? 14.906 13.466 -3.527 1.00 91.00 350 LEU A C 1
ATOM 2796 O O . LEU A 1 350 ? 14.939 12.896 -2.435 1.00 91.00 350 LEU A O 1
ATOM 2800 N N . LEU A 1 351 ? 13.815 13.470 -4.300 1.00 89.38 351 LEU A N 1
ATOM 2801 C CA . LEU A 1 351 ? 12.568 12.793 -3.932 1.00 89.38 351 LEU A CA 1
ATOM 2802 C C . LEU A 1 351 ? 12.740 11.273 -3.839 1.00 89.38 351 LEU A C 1
ATOM 2804 O O . LEU A 1 351 ? 12.261 10.669 -2.882 1.00 89.38 351 LEU A O 1
ATOM 2808 N N . ALA A 1 352 ? 13.464 10.663 -4.776 1.00 90.69 352 ALA A N 1
ATOM 2809 C CA . ALA A 1 352 ? 13.778 9.239 -4.770 1.00 90.69 352 ALA A CA 1
ATOM 2810 C C . ALA A 1 352 ? 14.632 8.853 -3.552 1.00 90.69 352 ALA A C 1
ATOM 2812 O O . ALA A 1 352 ? 14.349 7.858 -2.884 1.00 90.69 352 ALA A O 1
ATOM 2813 N N . SER A 1 353 ? 15.628 9.674 -3.205 1.00 90.62 353 SER A N 1
ATOM 2814 C CA . SER A 1 353 ? 16.486 9.467 -2.029 1.00 90.62 353 SER A CA 1
ATOM 2815 C C . SER A 1 353 ? 15.697 9.573 -0.723 1.00 90.62 353 SER A C 1
ATOM 2817 O O . SER A 1 353 ? 15.838 8.732 0.168 1.00 90.62 353 SER A O 1
ATOM 2819 N N . LEU A 1 354 ? 14.814 10.572 -0.620 1.00 90.00 354 LEU A N 1
ATOM 2820 C CA . LEU A 1 354 ? 13.883 10.689 0.500 1.00 90.00 354 LEU A CA 1
ATOM 2821 C C . LEU A 1 354 ? 12.960 9.464 0.567 1.00 90.00 354 LEU A C 1
ATOM 2823 O O . LEU A 1 354 ? 12.790 8.879 1.637 1.00 90.00 354 LEU A O 1
ATOM 2827 N N . GLY A 1 355 ? 12.414 9.045 -0.575 1.00 87.69 355 GLY A N 1
ATOM 2828 C CA . GLY A 1 355 ? 11.591 7.847 -0.705 1.00 87.69 355 GLY A CA 1
ATOM 2829 C C . GLY A 1 355 ? 12.309 6.586 -0.234 1.00 87.69 355 GLY A C 1
ATOM 2830 O O . GLY A 1 355 ? 11.712 5.782 0.475 1.00 87.69 355 GLY A O 1
ATOM 2831 N N . LEU A 1 356 ? 13.601 6.436 -0.528 1.00 90.88 356 LEU A N 1
ATOM 2832 C CA . LEU A 1 356 ? 14.408 5.300 -0.082 1.00 90.88 356 LEU A CA 1
ATOM 2833 C C . LEU A 1 356 ? 14.556 5.261 1.449 1.00 90.88 356 LEU A C 1
ATOM 2835 O O . LEU A 1 356 ? 14.334 4.219 2.069 1.00 90.88 356 LEU A O 1
ATOM 2839 N N . LEU A 1 357 ? 14.880 6.399 2.074 1.00 89.50 357 LEU A N 1
ATOM 2840 C CA . LEU A 1 357 ? 15.017 6.508 3.534 1.00 89.50 357 LEU A CA 1
ATOM 2841 C C . LEU A 1 357 ? 13.692 6.209 4.249 1.00 89.50 357 LEU A C 1
ATOM 2843 O O . LEU A 1 357 ? 13.635 5.423 5.200 1.00 89.50 357 LEU A O 1
ATOM 2847 N N . LEU A 1 358 ? 12.613 6.818 3.759 1.00 84.88 358 LEU A N 1
ATOM 2848 C CA . LEU A 1 358 ? 11.257 6.616 4.260 1.00 84.88 358 LEU A CA 1
ATOM 2849 C C . LEU A 1 358 ? 10.783 5.168 4.043 1.00 84.88 358 LEU A C 1
ATOM 2851 O O . LEU A 1 358 ? 10.189 4.564 4.942 1.00 84.88 358 LEU A O 1
ATOM 2855 N N . GLY A 1 359 ? 11.105 4.588 2.887 1.00 85.25 359 GLY A N 1
ATOM 2856 C CA . GLY A 1 359 ? 10.841 3.198 2.536 1.00 85.25 359 GLY A CA 1
ATOM 2857 C C . GLY A 1 359 ? 11.519 2.226 3.496 1.00 85.25 359 GLY A C 1
ATOM 2858 O O . GLY A 1 359 ? 10.852 1.337 4.021 1.00 85.25 359 GLY A O 1
ATOM 2859 N N . GLY A 1 360 ? 12.799 2.442 3.813 1.00 87.25 360 GLY A N 1
ATOM 2860 C CA . GLY A 1 360 ? 13.541 1.620 4.774 1.00 87.25 360 GLY A CA 1
ATOM 2861 C C . GLY A 1 360 ? 12.923 1.647 6.174 1.00 87.25 360 GLY A C 1
ATOM 2862 O O . GLY A 1 360 ? 12.760 0.605 6.814 1.00 87.25 360 GLY A O 1
ATOM 2863 N N . PHE A 1 361 ? 12.488 2.821 6.638 1.00 82.69 361 PHE A N 1
ATOM 2864 C CA . PHE A 1 361 ? 11.803 2.949 7.926 1.00 82.69 361 PHE A CA 1
ATOM 2865 C C . PHE A 1 361 ? 10.452 2.213 7.956 1.00 82.69 361 PHE A C 1
ATOM 2867 O O . PHE A 1 361 ? 10.156 1.486 8.910 1.00 82.69 361 PHE A O 1
ATOM 2874 N N . ALA A 1 362 ? 9.632 2.365 6.912 1.00 79.81 362 ALA A N 1
ATOM 2875 C CA . ALA A 1 362 ? 8.338 1.691 6.814 1.00 79.81 362 ALA A CA 1
ATOM 2876 C C . ALA A 1 362 ? 8.493 0.165 6.670 1.00 79.81 362 ALA A C 1
ATOM 2878 O O . ALA A 1 362 ? 7.803 -0.603 7.350 1.00 79.81 362 ALA A O 1
ATOM 2879 N N . ALA A 1 363 ? 9.439 -0.278 5.838 1.00 85.44 363 ALA A N 1
ATOM 2880 C CA . ALA A 1 363 ? 9.768 -1.683 5.641 1.00 85.44 363 ALA A CA 1
ATOM 2881 C C . ALA A 1 363 ? 10.256 -2.328 6.943 1.00 85.44 363 ALA A C 1
ATOM 2883 O O . ALA A 1 363 ? 9.808 -3.424 7.282 1.00 85.44 363 ALA A O 1
ATOM 2884 N N . TYR A 1 364 ? 11.087 -1.631 7.725 1.00 83.75 364 TYR A N 1
ATOM 2885 C CA . TYR A 1 364 ? 11.548 -2.108 9.030 1.00 83.75 364 TYR A CA 1
ATOM 2886 C C . TYR A 1 364 ? 10.380 -2.391 9.984 1.00 83.75 364 TYR A C 1
ATOM 2888 O O . TYR A 1 364 ? 10.326 -3.453 10.610 1.00 83.75 364 TYR A O 1
ATOM 2896 N N . GLN A 1 365 ? 9.411 -1.473 10.080 1.00 77.44 365 GLN A N 1
ATOM 2897 C CA . GLN A 1 365 ? 8.241 -1.670 10.942 1.00 77.44 365 GLN A CA 1
ATOM 2898 C C . GLN A 1 365 ? 7.404 -2.879 10.514 1.00 77.44 365 GLN A C 1
ATOM 2900 O O . GLN A 1 365 ? 7.009 -3.682 11.363 1.00 77.44 365 GLN A O 1
ATOM 2905 N N . TYR A 1 366 ? 7.157 -3.017 9.211 1.00 78.31 366 TYR A N 1
ATOM 2906 C CA . TYR A 1 366 ? 6.402 -4.138 8.658 1.00 78.31 366 TYR A CA 1
ATOM 2907 C C . TYR A 1 366 ? 7.109 -5.477 8.897 1.00 78.31 366 TYR A C 1
ATOM 2909 O O . TYR A 1 366 ? 6.510 -6.424 9.404 1.00 78.31 366 TYR A O 1
ATOM 2917 N N . CYS A 1 367 ? 8.410 -5.540 8.623 1.00 81.81 367 CYS A N 1
ATOM 2918 C CA . CYS A 1 367 ? 9.214 -6.743 8.811 1.00 81.81 367 CYS A CA 1
ATOM 2919 C C . CYS A 1 367 ? 9.290 -7.152 10.284 1.00 81.81 367 CYS A C 1
ATOM 2921 O O . CYS A 1 367 ? 9.164 -8.331 10.610 1.00 81.81 367 CYS A O 1
ATOM 2923 N N . LYS A 1 368 ? 9.407 -6.183 11.201 1.00 79.50 368 LYS A N 1
ATOM 2924 C CA . LYS A 1 368 ? 9.352 -6.436 12.647 1.00 79.50 368 LYS A CA 1
ATOM 2925 C C . LYS A 1 368 ? 8.014 -7.042 13.075 1.00 79.50 368 LYS A C 1
ATOM 2927 O O . LYS A 1 368 ? 7.993 -7.906 13.953 1.00 79.50 368 LYS A O 1
ATOM 2932 N N . PHE A 1 369 ? 6.908 -6.592 12.484 1.00 73.31 369 PHE A N 1
ATOM 2933 C CA . PHE A 1 369 ? 5.585 -7.164 12.724 1.00 73.31 369 PHE A CA 1
ATOM 2934 C C . PHE A 1 369 ? 5.491 -8.603 12.193 1.00 73.31 369 PHE A C 1
ATOM 2936 O O . PHE A 1 369 ? 5.163 -9.507 12.962 1.00 73.31 369 PHE A O 1
ATOM 2943 N N . MET A 1 370 ? 5.883 -8.837 10.938 1.00 74.81 370 MET A N 1
ATOM 2944 C CA . MET A 1 370 ? 5.859 -10.171 10.324 1.00 74.81 370 MET A CA 1
ATOM 2945 C C . MET A 1 370 ? 6.768 -11.174 11.041 1.00 74.81 370 MET A C 1
ATOM 2947 O O . MET A 1 370 ? 6.378 -12.319 11.262 1.00 74.81 370 MET A O 1
ATOM 2951 N N . TRP A 1 371 ? 7.941 -10.737 11.504 1.00 78.19 371 TRP A N 1
ATOM 2952 C CA . TRP A 1 371 ? 8.842 -11.568 12.303 1.00 78.19 371 TRP A CA 1
ATOM 2953 C C . TRP A 1 371 ? 8.190 -12.045 13.605 1.00 78.19 371 TRP A C 1
ATOM 2955 O O . TRP A 1 371 ? 8.325 -13.208 13.987 1.00 78.19 371 TRP A O 1
ATOM 2965 N N . ARG A 1 372 ? 7.453 -11.161 14.292 1.00 72.62 372 ARG A N 1
ATOM 2966 C CA . ARG A 1 372 ? 6.733 -11.519 15.523 1.00 72.62 372 ARG A CA 1
ATOM 2967 C C . ARG A 1 372 ? 5.645 -12.553 15.248 1.00 72.62 372 ARG A C 1
ATOM 2969 O O . ARG A 1 372 ? 5.592 -13.545 15.972 1.00 72.62 372 ARG A O 1
ATOM 2976 N N . LEU A 1 373 ? 4.848 -12.353 14.197 1.00 70.38 373 LEU A N 1
ATOM 2977 C CA . LEU A 1 373 ? 3.814 -13.305 13.783 1.00 70.38 373 LEU A CA 1
ATOM 2978 C C . LEU A 1 373 ? 4.407 -14.676 13.454 1.00 70.38 373 LEU A C 1
ATOM 2980 O O . LEU A 1 373 ? 3.982 -15.686 14.011 1.00 70.38 373 LEU A O 1
ATOM 2984 N N . GLY A 1 374 ? 5.438 -14.722 12.611 1.00 70.50 374 GLY A N 1
ATOM 2985 C CA . GLY A 1 374 ? 6.047 -15.988 12.216 1.00 70.50 374 GLY A CA 1
ATOM 2986 C C . GLY A 1 374 ? 6.745 -16.710 13.375 1.00 70.50 374 GLY A C 1
ATOM 2987 O O . GLY A 1 374 ? 6.663 -17.934 13.473 1.00 70.50 374 GLY A O 1
ATOM 2988 N N . LYS A 1 375 ? 7.341 -15.978 14.330 1.00 72.50 375 LYS A N 1
ATOM 2989 C CA . LYS A 1 375 ? 7.886 -16.575 15.563 1.00 72.50 375 LYS A CA 1
ATOM 2990 C C . LYS A 1 375 ? 6.789 -17.195 16.437 1.00 72.50 375 LYS A C 1
ATOM 2992 O O . LYS A 1 375 ? 7.019 -18.253 17.019 1.00 72.50 375 LYS A O 1
ATOM 2997 N N . MET A 1 376 ? 5.618 -16.563 16.541 1.00 66.38 376 MET A N 1
ATOM 2998 C CA . MET A 1 376 ? 4.467 -17.117 17.270 1.00 66.38 376 MET A CA 1
ATOM 2999 C C . MET A 1 376 ? 3.921 -18.373 16.579 1.00 66.38 376 MET A C 1
ATOM 3001 O O . MET A 1 376 ? 3.745 -19.399 17.231 1.00 66.38 376 MET A O 1
ATOM 3005 N N . ALA A 1 377 ? 3.750 -18.333 15.256 1.00 66.38 377 ALA A N 1
ATOM 3006 C CA . ALA A 1 377 ? 3.287 -19.478 14.474 1.00 66.38 377 ALA A CA 1
ATOM 3007 C C . ALA A 1 377 ? 4.253 -20.674 14.561 1.00 66.38 377 ALA A C 1
ATOM 3009 O O . ALA A 1 377 ? 3.829 -21.800 14.810 1.00 66.38 377 ALA A O 1
ATOM 3010 N N . SER A 1 378 ? 5.564 -20.432 14.446 1.00 65.19 378 SER A N 1
ATOM 3011 C CA . SER A 1 378 ? 6.595 -21.474 14.561 1.00 65.19 378 SER A CA 1
ATOM 3012 C C . SER A 1 378 ? 6.566 -22.187 15.920 1.00 65.19 378 SER A C 1
ATOM 3014 O O . SER A 1 378 ? 6.690 -23.411 15.973 1.00 65.19 378 SER A O 1
ATOM 3016 N N . LYS A 1 379 ? 6.338 -21.445 17.014 1.00 63.84 379 LYS A N 1
ATOM 3017 C CA . LYS A 1 379 ? 6.196 -22.013 18.367 1.00 63.84 379 LYS A CA 1
ATOM 3018 C C . LYS A 1 379 ? 4.944 -22.881 18.532 1.00 63.84 379 LYS A C 1
ATOM 3020 O O . LYS A 1 379 ? 4.978 -23.837 19.298 1.00 63.84 379 LYS A O 1
ATOM 3025 N N . ASN A 1 380 ? 3.863 -22.565 17.820 1.00 59.50 380 ASN A N 1
ATOM 3026 C CA . ASN A 1 380 ? 2.621 -23.342 17.857 1.00 59.50 380 ASN A CA 1
ATOM 3027 C C . ASN A 1 380 ? 2.696 -24.603 16.982 1.00 59.50 380 ASN A C 1
ATOM 3029 O O . ASN A 1 380 ? 2.110 -25.629 17.315 1.00 59.50 380 ASN A O 1
ATOM 3033 N N . ILE A 1 381 ? 3.440 -24.562 15.876 1.00 57.69 381 ILE A N 1
ATOM 3034 C CA . ILE A 1 381 ? 3.657 -25.728 15.003 1.00 57.69 381 ILE A CA 1
ATOM 3035 C C . ILE A 1 381 ? 4.609 -26.735 15.661 1.00 57.69 381 ILE A C 1
ATOM 3037 O O . ILE A 1 381 ? 4.400 -27.939 15.558 1.00 57.69 381 ILE A O 1
ATOM 3041 N N . SER A 1 382 ? 5.627 -26.272 16.393 1.00 51.19 382 SER A N 1
ATOM 3042 C CA . SER A 1 382 ? 6.513 -27.174 17.141 1.00 51.19 382 SER A CA 1
ATOM 3043 C C . SER A 1 382 ? 5.836 -27.831 18.351 1.00 51.19 382 SER A C 1
ATOM 3045 O O . SER A 1 382 ? 6.314 -28.866 18.815 1.00 51.19 382 SER A O 1
ATOM 3047 N N . SER A 1 383 ? 4.720 -27.273 18.840 1.00 49.00 383 SER A N 1
ATOM 3048 C CA . SER A 1 383 ? 3.934 -27.817 19.954 1.00 49.00 383 SER A CA 1
ATOM 3049 C C . SER A 1 383 ? 2.708 -28.639 19.526 1.00 49.00 383 SER A C 1
ATOM 3051 O O . SER A 1 383 ? 2.206 -29.434 20.326 1.00 49.00 383 SER A O 1
ATOM 3053 N N . SER A 1 384 ? 2.235 -28.516 18.278 1.00 48.44 384 SER A N 1
ATOM 3054 C CA . SER A 1 384 ? 1.026 -29.195 17.790 1.00 48.44 384 SER A CA 1
ATOM 3055 C C . SER A 1 384 ? 1.315 -30.327 16.792 1.00 48.44 384 SER A C 1
ATOM 3057 O O . SER A 1 384 ? 1.920 -30.134 15.745 1.00 48.44 384 SER A O 1
ATOM 3059 N N . ALA A 1 385 ? 0.834 -31.522 17.156 1.00 42.97 385 ALA A N 1
ATOM 3060 C CA . ALA A 1 385 ? 0.466 -32.707 16.362 1.00 42.97 385 ALA A CA 1
ATOM 3061 C C . ALA A 1 385 ? 1.408 -33.303 15.286 1.00 42.97 385 ALA A C 1
ATOM 3063 O O . ALA A 1 385 ? 1.422 -34.527 15.166 1.00 42.97 385 ALA A O 1
ATOM 3064 N N . PHE A 1 386 ? 2.220 -32.544 14.546 1.00 42.09 386 PHE A N 1
ATOM 3065 C CA . PHE A 1 386 ? 3.027 -33.084 13.437 1.00 42.09 386 PHE A CA 1
ATOM 3066 C C . PHE A 1 386 ? 4.100 -34.083 13.913 1.00 42.09 386 PHE A C 1
ATOM 3068 O O . PHE A 1 386 ? 4.445 -35.020 13.201 1.00 42.09 386 PHE A O 1
ATOM 3075 N N . PHE A 1 387 ? 4.564 -33.952 15.163 1.00 42.03 387 PHE A N 1
ATOM 3076 C CA . PHE A 1 387 ? 5.467 -34.917 15.807 1.00 42.03 387 PHE A CA 1
ATOM 3077 C C . PHE A 1 387 ? 4.761 -35.972 16.672 1.00 42.03 387 PHE A C 1
ATOM 3079 O O . PHE A 1 387 ? 5.389 -36.971 17.015 1.00 42.03 387 PHE A O 1
ATOM 3086 N N . ARG A 1 388 ? 3.456 -35.828 16.963 1.00 40.34 388 ARG A N 1
ATOM 3087 C CA . ARG A 1 388 ? 2.687 -36.875 17.671 1.00 40.34 388 ARG A CA 1
ATOM 3088 C C . ARG A 1 388 ? 2.394 -38.088 16.783 1.00 40.34 388 ARG A C 1
ATOM 3090 O O . ARG A 1 388 ? 2.127 -39.165 17.305 1.00 40.34 388 ARG A O 1
ATOM 3097 N N . ALA A 1 389 ? 2.503 -37.950 15.459 1.00 37.38 389 ALA A N 1
ATOM 3098 C CA . ALA A 1 389 ? 2.375 -39.075 14.532 1.00 37.38 389 ALA A CA 1
ATOM 3099 C C . ALA A 1 389 ? 3.487 -40.130 14.718 1.00 37.38 389 ALA A C 1
ATOM 3101 O O . ALA A 1 389 ? 3.229 -41.321 14.560 1.00 37.38 389 ALA A O 1
ATOM 3102 N N . ASN A 1 390 ? 4.697 -39.729 15.136 1.00 38.72 390 ASN A N 1
ATOM 3103 C CA . ASN A 1 390 ? 5.782 -40.678 15.417 1.00 38.72 390 ASN A CA 1
ATOM 3104 C C . ASN A 1 39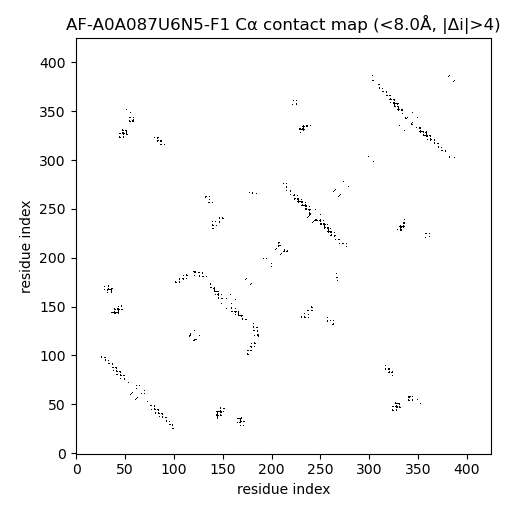0 ? 5.629 -41.389 16.769 1.00 38.72 390 ASN A C 1
ATOM 3106 O O . ASN A 1 390 ? 6.050 -42.540 16.896 1.00 38.72 390 ASN A O 1
ATOM 3110 N N . ASP A 1 391 ? 4.985 -40.757 17.752 1.00 39.78 391 ASP A N 1
ATOM 3111 C CA . ASP A 1 391 ? 4.690 -41.402 19.036 1.00 39.78 391 ASP A CA 1
ATOM 3112 C C . ASP A 1 391 ? 3.531 -42.402 18.920 1.00 39.78 391 ASP A C 1
ATOM 3114 O O . ASP A 1 391 ? 3.542 -43.425 19.602 1.00 39.78 391 ASP A O 1
ATOM 3118 N N . PHE A 1 392 ? 2.593 -42.199 17.986 1.00 36.28 392 PHE A N 1
ATOM 3119 C CA . PHE A 1 392 ? 1.526 -43.170 17.715 1.00 36.28 392 PHE A CA 1
ATOM 3120 C C . PHE A 1 392 ? 2.060 -44.461 17.067 1.00 36.28 392 PHE A C 1
ATOM 3122 O O . PHE A 1 392 ? 1.658 -45.556 17.452 1.00 36.28 392 PHE A O 1
ATOM 3129 N N . VAL A 1 393 ? 3.037 -44.363 16.153 1.00 42.38 393 VAL A N 1
ATOM 3130 C CA . VAL A 1 393 ? 3.686 -45.537 15.531 1.00 42.38 393 VAL A CA 1
ATOM 3131 C C . VAL A 1 393 ? 4.597 -46.278 16.521 1.00 42.38 393 VAL A C 1
ATOM 3133 O O . VAL A 1 393 ? 4.668 -47.508 16.492 1.00 42.38 393 VAL A O 1
ATOM 3136 N N . LYS A 1 394 ? 5.259 -45.564 17.444 1.00 40.97 394 LYS A N 1
ATOM 3137 C CA . LYS A 1 394 ? 6.044 -46.185 18.526 1.00 40.97 394 LYS A CA 1
ATOM 3138 C C . LYS A 1 394 ? 5.161 -46.841 19.590 1.00 40.97 394 LYS A C 1
ATOM 3140 O O . LYS A 1 394 ? 5.485 -47.939 20.032 1.00 40.97 394 LYS A O 1
ATOM 3145 N N . SER A 1 395 ? 4.038 -46.216 19.946 1.00 37.34 395 SER A N 1
ATOM 3146 C CA . SER A 1 395 ? 3.068 -46.772 20.895 1.00 37.34 395 SER A CA 1
ATOM 3147 C C . SER A 1 395 ? 2.359 -48.007 20.321 1.00 37.34 395 SER A C 1
ATOM 3149 O O . SER A 1 395 ? 2.254 -49.012 21.014 1.00 37.34 395 SER A O 1
ATOM 3151 N N . HIS A 1 396 ? 2.010 -48.023 19.026 1.00 36.66 396 HIS A N 1
ATOM 3152 C CA . HIS A 1 396 ? 1.503 -49.238 18.369 1.00 36.66 396 HIS A CA 1
ATOM 3153 C C . HIS A 1 396 ? 2.558 -50.349 18.235 1.00 36.66 396 HIS A C 1
ATOM 3155 O O . HIS A 1 396 ? 2.217 -51.516 18.389 1.00 36.66 396 HIS A O 1
ATOM 3161 N N . ARG A 1 397 ? 3.845 -50.034 18.011 1.00 35.03 397 ARG A N 1
ATOM 3162 C CA . ARG A 1 397 ? 4.906 -51.064 18.028 1.00 35.03 397 ARG A CA 1
ATOM 3163 C C . ARG A 1 397 ? 5.182 -51.631 19.422 1.00 35.03 397 ARG A C 1
ATOM 3165 O O . ARG A 1 397 ? 5.495 -52.812 19.509 1.00 35.03 397 ARG A O 1
ATOM 3172 N N . MET A 1 398 ? 5.062 -50.836 20.489 1.00 35.12 398 MET A N 1
ATOM 3173 C CA . MET A 1 398 ? 5.181 -51.351 21.862 1.00 35.12 398 MET A CA 1
ATOM 3174 C C . MET A 1 398 ? 3.984 -52.231 22.242 1.00 35.12 398 MET A C 1
ATOM 3176 O O . MET A 1 398 ? 4.192 -53.318 22.764 1.00 35.12 398 MET A O 1
ATOM 3180 N N . ILE A 1 399 ? 2.757 -51.841 21.877 1.00 40.31 399 ILE A N 1
ATOM 3181 C CA . ILE A 1 399 ? 1.552 -52.648 22.148 1.00 40.31 399 ILE A CA 1
ATOM 3182 C C . ILE A 1 399 ? 1.583 -53.983 21.380 1.00 40.31 399 ILE A C 1
ATOM 3184 O O . ILE A 1 399 ? 1.221 -55.018 21.934 1.00 40.31 399 ILE A O 1
ATOM 3188 N N . VAL A 1 400 ? 2.073 -53.994 20.134 1.00 38.09 400 VAL A N 1
ATOM 3189 C CA . VAL A 1 400 ? 2.189 -55.232 19.339 1.00 38.09 400 VAL A CA 1
ATOM 3190 C C . VAL A 1 400 ? 3.317 -56.146 19.848 1.00 38.09 400 VAL A C 1
ATOM 3192 O O . VAL A 1 400 ? 3.155 -57.366 19.827 1.00 38.09 400 VAL A O 1
ATOM 3195 N N . ASN A 1 401 ? 4.420 -55.604 20.378 1.00 35.12 401 ASN A N 1
ATOM 3196 C CA . ASN A 1 401 ? 5.487 -56.430 20.959 1.00 35.12 401 ASN A CA 1
ATOM 3197 C C . ASN A 1 401 ? 5.145 -56.983 22.353 1.00 35.12 401 ASN A C 1
ATOM 3199 O O . ASN A 1 401 ? 5.472 -58.140 22.612 1.00 35.12 401 ASN A O 1
ATOM 3203 N N . ASP A 1 402 ? 4.431 -56.238 23.204 1.00 36.28 402 ASP A N 1
ATOM 3204 C CA . ASP A 1 402 ? 3.978 -56.751 24.509 1.00 36.28 402 ASP A CA 1
ATOM 3205 C C . ASP A 1 402 ? 2.880 -57.819 24.357 1.00 36.28 402 ASP A C 1
ATOM 3207 O O . ASP A 1 402 ? 2.825 -58.782 25.125 1.00 36.28 402 ASP A O 1
ATOM 3211 N N . SER A 1 403 ? 2.053 -57.732 23.306 1.00 37.75 403 SER A N 1
ATOM 3212 C CA . SER A 1 403 ? 1.066 -58.776 22.988 1.00 37.75 403 SER A CA 1
ATOM 3213 C C . SER A 1 403 ? 1.673 -60.081 22.445 1.00 37.75 403 SER A C 1
ATOM 3215 O O . SER A 1 403 ? 1.013 -61.116 22.481 1.00 37.75 403 SER A O 1
ATOM 3217 N N . ASN A 1 404 ? 2.940 -60.066 22.009 1.00 35.28 404 ASN A N 1
ATOM 3218 C CA . ASN A 1 404 ? 3.651 -61.249 21.510 1.00 35.28 404 ASN A CA 1
ATOM 3219 C C . ASN A 1 404 ? 4.540 -61.938 22.564 1.00 35.28 404 ASN A C 1
ATOM 3221 O O . ASN A 1 404 ? 5.074 -63.008 22.278 1.00 35.28 404 ASN A O 1
ATOM 3225 N N . GLN A 1 405 ? 4.680 -61.386 23.778 1.00 35.09 405 GLN A N 1
ATOM 3226 C CA . GLN A 1 405 ? 5.432 -62.030 24.871 1.00 35.09 405 GLN A CA 1
ATOM 3227 C C . GLN A 1 405 ? 4.565 -62.687 25.958 1.00 35.09 405 GLN A C 1
ATOM 3229 O O . GLN A 1 405 ? 5.091 -63.489 26.722 1.00 35.09 405 GLN A O 1
ATOM 3234 N N . ASN A 1 406 ? 3.244 -62.465 25.981 1.00 32.66 406 ASN A N 1
ATOM 3235 C CA . ASN A 1 406 ? 2.345 -63.032 27.006 1.00 32.66 406 ASN A CA 1
ATOM 3236 C C . ASN A 1 406 ? 1.335 -64.079 26.485 1.00 32.66 406 ASN A C 1
ATOM 3238 O O . ASN A 1 406 ? 0.338 -64.365 27.142 1.00 32.66 406 ASN A O 1
ATOM 3242 N N . GLY A 1 407 ? 1.581 -64.676 25.314 1.00 29.98 407 GLY A N 1
ATOM 3243 C CA . GLY A 1 407 ? 0.605 -65.521 24.609 1.00 29.98 407 GLY A CA 1
ATOM 3244 C C . GLY A 1 407 ? 0.950 -67.005 24.440 1.00 29.98 407 GLY A C 1
ATOM 3245 O O . GLY A 1 407 ? 0.381 -67.636 23.554 1.00 29.98 407 GLY A O 1
ATOM 3246 N N . SER A 1 408 ? 1.872 -67.583 25.219 1.00 27.31 408 SER A N 1
ATOM 3247 C CA . SER A 1 408 ? 2.223 -69.007 25.081 1.00 27.31 408 SER A CA 1
ATOM 3248 C C . SER A 1 408 ? 2.426 -69.715 26.419 1.00 27.31 408 SER A C 1
ATOM 3250 O O . SER A 1 408 ? 3.558 -69.940 26.834 1.00 27.31 408 SER A O 1
ATOM 3252 N N . LEU A 1 409 ? 1.326 -70.153 27.035 1.00 27.31 409 LEU A N 1
ATOM 3253 C CA . LEU A 1 409 ? 1.202 -71.528 27.532 1.00 27.31 409 LEU A CA 1
ATOM 3254 C C . LEU A 1 409 ? -0.279 -71.865 27.774 1.00 27.31 409 LEU A C 1
ATOM 3256 O O . LEU A 1 409 ? -0.914 -71.402 28.716 1.00 27.31 409 LEU A O 1
ATOM 3260 N N . LYS A 1 410 ? -0.817 -72.650 26.834 1.00 27.66 410 LYS A N 1
ATOM 3261 C CA . LYS A 1 410 ? -2.068 -73.411 26.925 1.00 27.66 410 LYS A CA 1
ATOM 3262 C C . LYS A 1 410 ? -1.950 -74.520 27.972 1.00 27.66 410 LYS A C 1
ATOM 3264 O O . LYS A 1 410 ? -0.857 -75.058 28.133 1.00 27.66 410 LYS A O 1
ATOM 3269 N N . ASN A 1 411 ? -3.100 -74.898 28.541 1.00 25.06 411 ASN A N 1
ATOM 3270 C CA . ASN A 1 411 ? -3.635 -76.261 28.775 1.00 25.06 411 ASN A CA 1
ATOM 3271 C C . ASN A 1 411 ? -4.783 -76.098 29.802 1.00 25.06 411 ASN A C 1
ATOM 3273 O O . ASN A 1 411 ? -4.598 -75.381 30.773 1.00 25.06 411 ASN A O 1
ATOM 3277 N N . GLU A 1 412 ? -6.035 -76.535 29.634 1.00 24.47 412 GLU A N 1
ATOM 3278 C CA . GLU A 1 412 ? -6.643 -77.778 29.125 1.00 24.47 412 GLU A CA 1
ATOM 3279 C C . GLU A 1 412 ? -8.073 -77.469 28.593 1.00 24.47 412 GLU A C 1
ATOM 3281 O O . GLU A 1 412 ? -8.728 -76.555 29.086 1.00 24.47 412 GLU A O 1
ATOM 3286 N N . THR A 1 413 ? -8.532 -78.017 27.455 1.00 24.72 413 THR A N 1
ATOM 3287 C CA . THR A 1 413 ? -9.392 -79.231 27.341 1.00 24.72 413 THR A CA 1
ATOM 3288 C C . THR A 1 413 ? -10.651 -79.145 28.235 1.00 24.72 413 THR A C 1
ATOM 3290 O O . THR A 1 413 ? -10.534 -79.114 29.448 1.00 24.72 413 THR A O 1
ATOM 3293 N N . THR A 1 414 ? -11.911 -79.168 27.768 1.00 23.80 414 THR A N 1
ATOM 3294 C CA . THR A 1 414 ? -12.556 -80.201 26.930 1.00 23.80 414 THR A CA 1
ATOM 3295 C C . THR A 1 414 ? -14.039 -79.812 26.625 1.00 23.80 414 THR A C 1
ATOM 3297 O O . THR A 1 414 ? -14.665 -79.153 27.448 1.00 23.80 414 THR A O 1
ATOM 3300 N N . ILE A 1 415 ? -14.601 -80.351 25.519 1.00 25.80 415 ILE A N 1
ATOM 3301 C CA . ILE A 1 415 ? -16.040 -80.613 25.178 1.00 25.80 415 ILE A CA 1
ATOM 3302 C C . ILE A 1 415 ? -16.848 -79.431 24.576 1.00 25.80 415 ILE A C 1
ATOM 3304 O O . ILE A 1 415 ? -17.218 -78.505 25.281 1.00 25.80 415 ILE A O 1
ATOM 3308 N N . ALA A 1 416 ? -16.992 -79.309 23.243 1.00 23.14 416 ALA A N 1
ATOM 3309 C CA . ALA A 1 416 ? -17.872 -79.998 22.254 1.00 23.14 416 ALA A CA 1
ATOM 3310 C C . ALA A 1 416 ? -19.190 -79.218 21.978 1.00 23.14 416 ALA A C 1
ATOM 3312 O O . ALA A 1 416 ? -19.990 -79.013 22.877 1.00 23.14 416 ALA A O 1
ATOM 3313 N N . LEU A 1 417 ? -19.347 -78.566 20.815 1.00 23.59 417 LEU A N 1
ATOM 3314 C CA . LEU A 1 417 ? -19.911 -79.060 19.535 1.00 23.59 417 LEU A CA 1
ATOM 3315 C C . LEU A 1 417 ? -21.444 -79.264 19.531 1.00 23.59 417 LEU A C 1
ATOM 3317 O O . LEU A 1 417 ? -21.948 -80.261 20.032 1.00 23.59 417 LEU A O 1
ATOM 3321 N N . SER A 1 418 ? -22.171 -78.351 18.875 1.00 24.12 418 SER A N 1
ATOM 3322 C CA . SER A 1 418 ? -23.338 -78.609 17.996 1.00 24.12 418 SER A CA 1
ATOM 3323 C C . SER A 1 418 ? -23.790 -77.262 17.391 1.00 24.12 418 SER A C 1
ATOM 3325 O O . SER A 1 418 ? -23.951 -76.293 18.118 1.00 24.12 418 SER A O 1
ATOM 3327 N N . GLN A 1 419 ? -23.662 -77.064 16.068 1.00 23.86 419 GLN A N 1
ATOM 3328 C CA . GLN A 1 419 ? -24.714 -77.280 15.047 1.00 23.86 419 GLN A CA 1
ATOM 3329 C C . GLN A 1 419 ? -25.830 -76.207 15.141 1.00 23.86 419 GLN A C 1
ATOM 3331 O O . GLN A 1 419 ? -26.275 -75.911 16.233 1.00 23.86 419 GLN A O 1
ATOM 3336 N N . ILE A 1 420 ? -26.369 -75.547 14.108 1.00 24.98 420 ILE A N 1
ATOM 3337 C CA . ILE A 1 420 ? -26.423 -75.711 12.649 1.00 24.98 420 ILE A CA 1
ATOM 3338 C C . ILE A 1 420 ? -26.887 -74.355 12.039 1.00 24.98 420 ILE A C 1
ATOM 3340 O O . ILE A 1 420 ? -27.507 -73.540 12.712 1.00 24.98 420 ILE A O 1
ATOM 3344 N N . GLN A 1 421 ? -26.545 -74.181 10.761 1.00 23.75 421 GLN A N 1
ATOM 3345 C CA . GLN A 1 421 ? -26.906 -73.217 9.699 1.00 23.75 421 GLN A CA 1
ATOM 3346 C C . GLN A 1 421 ? -28.251 -72.420 9.685 1.00 23.75 421 GLN A C 1
ATOM 3348 O O . GLN A 1 421 ? -29.182 -72.731 10.419 1.00 23.75 421 GLN A O 1
ATOM 3353 N N . PRO A 1 422 ? -28.353 -71.403 8.783 1.00 36.75 422 PRO A N 1
ATOM 3354 C CA . PRO A 1 422 ? -29.413 -70.382 8.717 1.00 36.75 422 PRO A CA 1
ATOM 3355 C C . PRO A 1 422 ? -30.566 -70.745 7.750 1.00 36.75 422 PRO A C 1
ATOM 3357 O O . PRO A 1 422 ? -30.487 -71.748 7.042 1.00 36.75 422 PRO A O 1
ATOM 3360 N N . PRO A 1 423 ? -31.570 -69.859 7.596 1.00 26.88 423 PRO A N 1
ATOM 3361 C CA . PRO A 1 423 ? -32.201 -69.608 6.291 1.00 26.88 423 PRO A CA 1
ATOM 3362 C C . PRO A 1 423 ? -32.165 -68.096 5.955 1.00 26.88 423 PRO A C 1
ATOM 3364 O O . PRO A 1 423 ? -32.471 -67.264 6.801 1.00 26.88 423 PRO A O 1
ATOM 3367 N N . VAL A 1 424 ? -31.587 -67.645 4.835 1.00 26.56 424 VAL A N 1
ATOM 3368 C CA . VAL A 1 424 ? -32.093 -67.641 3.440 1.00 26.56 424 VAL A CA 1
ATOM 3369 C C . VAL A 1 424 ? -33.409 -66.867 3.264 1.00 26.56 424 VAL A C 1
ATOM 3371 O O . VAL A 1 424 ? -34.487 -67.393 3.535 1.00 26.56 424 VAL A O 1
ATOM 3374 N N . LYS A 1 425 ? -33.320 -65.660 2.692 1.00 30.31 425 LYS A N 1
ATOM 3375 C CA . LYS A 1 425 ? -33.552 -65.432 1.255 1.00 30.31 425 LYS A CA 1
ATOM 3376 C C . LYS A 1 425 ? -32.703 -64.276 0.746 1.00 30.31 425 LYS A C 1
ATOM 3378 O O . LYS A 1 425 ? -32.570 -63.291 1.501 1.00 30.31 425 LYS A O 1
#

Foldseek 3Di:
DDDDDDPPPPPDPCVVVVVVVVLVVVLVVLLVLLLLLLLLLLLLLLLLLLCLPLLVCLAPPVVPDDPVVNVVVSVVSSVLSSVLSVLVSVLVSVVCNVVVVLVVVLVVLVVVLVVCVVVVLFDPVLLVVLVVLLVLLQQLVLQSSLLSCLSVVHDPVVSVVSSVSSSVSSSSVSCSVQVSLSRVQRSVVVVLVVDDPVVVVVVVCVQPVDPLNVVLVVLLVLVLVLQLLLLLQSLLSCCVRPVPNDPVNSNVSSNSNSVSVNVSCVSPVSVVSCCVSPVPDPDDPPVPPVPPPDPCPPQDPVLVVVLVVLLVVLVVSLVSNLSSQLSSQLCSNQHDDPRSNPGVDPVSVVSSVSSNVSSNSVSVVVSVVSSVVSNVVSVVVSVDDPVVVVVVVVVVVVVVVVVVPPPDDDDDDDDDDDDDDDDDD